Protein AF-A0AAD6AQ14-F1 (afdb_monomer_lite)

Structure (mmCIF, N/CA/C/O backbone):
data_AF-A0AAD6AQ14-F1
#
_entry.id   AF-A0AAD6AQ14-F1
#
loop_
_atom_site.group_PDB
_atom_site.id
_atom_site.type_symbol
_atom_site.label_atom_id
_atom_site.label_alt_id
_atom_site.label_comp_id
_atom_site.label_asym_id
_atom_site.label_entity_id
_atom_site.label_seq_id
_atom_site.pdbx_PDB_ins_code
_atom_site.Cartn_x
_atom_site.Cartn_y
_atom_site.Cartn_z
_atom_site.occupancy
_atom_site.B_iso_or_equiv
_atom_site.auth_seq_id
_atom_site.auth_comp_id
_atom_site.auth_asym_id
_atom_site.auth_atom_id
_atom_site.pdbx_PDB_model_num
ATOM 1 N N . MET A 1 1 ? 32.809 20.924 -36.410 1.00 62.91 1 MET A N 1
ATOM 2 C CA . MET A 1 1 ? 31.422 21.387 -36.654 1.00 62.91 1 MET A CA 1
ATOM 3 C C . MET A 1 1 ? 30.599 20.873 -35.495 1.00 62.91 1 MET A C 1
ATOM 5 O O . MET A 1 1 ? 30.716 19.689 -35.206 1.00 62.91 1 MET A O 1
ATOM 9 N N . GLU A 1 2 ? 29.837 21.736 -34.825 1.00 74.19 2 GLU A N 1
ATOM 10 C CA . GLU A 1 2 ? 29.019 21.328 -33.675 1.00 74.19 2 GLU A CA 1
ATOM 11 C C . GLU A 1 2 ? 27.950 20.306 -34.084 1.00 74.19 2 GLU A C 1
ATOM 13 O O . GLU A 1 2 ? 27.309 20.463 -35.132 1.00 74.19 2 GLU A O 1
ATOM 18 N N . MET A 1 3 ? 27.723 19.295 -33.241 1.00 79.44 3 MET A N 1
ATOM 19 C CA . MET A 1 3 ? 26.716 18.251 -33.460 1.00 79.44 3 MET A CA 1
ATOM 20 C C . MET A 1 3 ? 25.327 18.843 -33.736 1.00 79.44 3 MET A C 1
ATOM 22 O O . MET A 1 3 ? 24.701 18.501 -34.739 1.00 79.44 3 MET A O 1
ATOM 26 N N . LYS A 1 4 ? 24.883 19.819 -32.936 1.00 80.38 4 LYS A N 1
ATOM 27 C CA . LYS A 1 4 ? 23.590 20.495 -33.121 1.00 80.38 4 LYS A CA 1
ATOM 28 C C . LYS A 1 4 ? 23.462 21.178 -34.486 1.00 80.38 4 LYS A C 1
ATOM 30 O O . LYS A 1 4 ? 22.431 21.058 -35.150 1.00 80.38 4 LYS A O 1
ATOM 35 N N . LYS A 1 5 ? 24.518 21.865 -34.938 1.00 80.94 5 LYS A N 1
ATOM 36 C CA . LYS A 1 5 ? 24.564 22.492 -36.271 1.00 80.94 5 LYS A CA 1
ATOM 37 C C . LYS A 1 5 ? 24.514 21.425 -37.374 1.00 80.94 5 LYS A C 1
ATOM 39 O O . LYS A 1 5 ? 23.834 21.631 -38.376 1.00 80.94 5 LYS A O 1
ATOM 44 N N . ARG A 1 6 ? 25.169 20.271 -37.190 1.00 82.75 6 ARG A N 1
ATOM 45 C CA . ARG A 1 6 ? 25.126 19.157 -38.153 1.00 82.75 6 ARG A CA 1
ATOM 46 C C . ARG A 1 6 ? 23.750 18.507 -38.245 1.00 82.75 6 ARG A C 1
ATOM 48 O O . ARG A 1 6 ? 23.277 18.291 -39.357 1.00 82.75 6 ARG A O 1
ATOM 55 N N . VAL A 1 7 ? 23.101 18.240 -37.113 1.00 82.50 7 VAL A N 1
ATOM 56 C CA . VAL A 1 7 ? 21.742 17.675 -37.071 1.00 82.50 7 VAL A CA 1
ATOM 57 C C . VAL A 1 7 ? 20.773 18.565 -37.859 1.00 82.50 7 VAL A C 1
ATOM 59 O O . VAL A 1 7 ? 20.031 18.075 -38.708 1.00 82.50 7 VAL A O 1
ATOM 62 N N . LEU A 1 8 ? 20.854 19.890 -37.681 1.00 81.75 8 LEU A N 1
ATOM 63 C CA . LEU A 1 8 ? 20.045 20.846 -38.446 1.00 81.75 8 LEU A CA 1
ATOM 64 C C . LEU A 1 8 ? 20.329 20.818 -39.959 1.00 81.75 8 LEU A C 1
ATOM 66 O O . LEU A 1 8 ? 19.413 21.023 -40.755 1.00 81.75 8 LEU A O 1
ATOM 70 N N . LEU A 1 9 ? 21.571 20.554 -40.375 1.00 82.25 9 LEU A N 1
ATOM 71 C CA . LEU A 1 9 ? 21.922 20.417 -41.793 1.00 82.25 9 LEU A CA 1
ATOM 72 C C . LEU A 1 9 ? 21.371 19.118 -42.407 1.00 82.25 9 LEU A C 1
ATOM 74 O O . LEU A 1 9 ? 20.947 19.131 -43.565 1.00 82.25 9 LEU A O 1
ATOM 78 N N . GLU A 1 10 ? 21.319 18.019 -41.648 1.00 82.69 10 GLU A N 1
ATOM 79 C CA . GLU A 1 10 ? 20.770 16.732 -42.113 1.00 82.69 10 GLU A CA 1
ATOM 80 C C . GLU A 1 10 ? 19.242 16.746 -42.291 1.00 82.69 10 GLU A C 1
ATOM 82 O O . GLU A 1 10 ? 18.692 15.991 -43.105 1.00 82.69 10 GLU A O 1
ATOM 87 N N . LEU A 1 11 ? 18.541 17.673 -41.624 1.00 82.19 11 LEU A N 1
ATOM 88 C CA . LEU A 1 11 ? 17.107 17.880 -41.844 1.00 82.19 11 LEU A CA 1
ATOM 89 C C . LEU A 1 11 ? 16.801 18.242 -43.305 1.00 82.19 11 LEU A C 1
ATOM 91 O O . LEU A 1 11 ? 15.778 17.809 -43.832 1.00 82.19 11 LEU A O 1
ATOM 95 N N . ARG A 1 12 ? 17.679 18.984 -44.002 1.00 83.25 12 ARG A N 1
ATOM 96 C CA . ARG A 1 12 ? 17.490 19.408 -45.411 1.00 83.25 12 ARG A CA 1
ATOM 97 C C . ARG A 1 12 ? 16.094 20.004 -45.682 1.00 83.25 12 ARG A C 1
ATOM 99 O O . ARG A 1 12 ? 15.470 19.700 -46.696 1.00 83.25 12 ARG A O 1
ATOM 106 N N . ASN A 1 13 ? 15.603 20.847 -44.769 1.00 80.12 13 ASN A N 1
ATOM 107 C CA . ASN A 1 13 ? 14.254 21.446 -44.769 1.00 80.12 13 ASN A CA 1
ATOM 108 C C . ASN A 1 13 ? 13.076 20.470 -44.559 1.00 80.12 13 ASN A C 1
ATOM 110 O O . ASN A 1 13 ? 11.922 20.868 -44.721 1.00 80.12 13 ASN A O 1
ATOM 114 N N . ARG A 1 14 ? 13.334 19.212 -44.187 1.00 85.25 14 ARG A N 1
ATOM 115 C CA . ARG A 1 14 ? 12.309 18.274 -43.705 1.00 85.25 14 ARG A CA 1
ATOM 116 C C . ARG A 1 14 ? 11.992 18.554 -42.239 1.00 85.25 14 ARG A C 1
ATOM 118 O O . ARG A 1 14 ? 12.798 19.152 -41.524 1.00 85.25 14 ARG A O 1
ATOM 125 N N . LYS A 1 15 ? 10.817 18.119 -41.783 1.00 85.12 15 LYS A N 1
ATOM 126 C CA . LYS A 1 15 ? 10.483 18.152 -40.355 1.00 85.12 15 LYS A CA 1
ATOM 127 C C . LYS A 1 15 ? 11.188 16.981 -39.655 1.00 85.12 15 LYS A C 1
ATOM 129 O O . LYS A 1 15 ? 11.283 15.924 -40.273 1.00 85.12 15 LYS A O 1
ATOM 134 N N . PRO A 1 16 ? 11.631 17.128 -38.394 1.00 84.06 16 PRO A N 1
ATOM 135 C CA . PRO A 1 16 ? 12.286 16.059 -37.627 1.00 84.06 16 PRO A CA 1
ATOM 136 C C . PRO A 1 16 ? 11.547 14.714 -37.662 1.00 84.06 16 PRO A C 1
ATOM 138 O O . PRO A 1 16 ? 12.157 13.677 -37.893 1.00 84.06 16 PRO A O 1
ATOM 141 N N . LYS A 1 17 ? 10.217 14.760 -37.561 1.00 86.81 17 LYS A N 1
ATOM 142 C CA . LYS A 1 17 ? 9.330 13.592 -37.617 1.00 86.81 17 LYS A CA 1
ATOM 143 C C . LYS A 1 17 ? 9.297 12.839 -38.952 1.00 86.81 17 LYS A C 1
ATOM 145 O O . LYS A 1 17 ? 8.732 11.764 -38.998 1.00 86.81 17 LYS A O 1
ATOM 150 N N . ASP A 1 18 ? 9.823 13.410 -40.035 1.00 84.56 18 ASP A N 1
ATOM 151 C CA . ASP A 1 18 ? 9.804 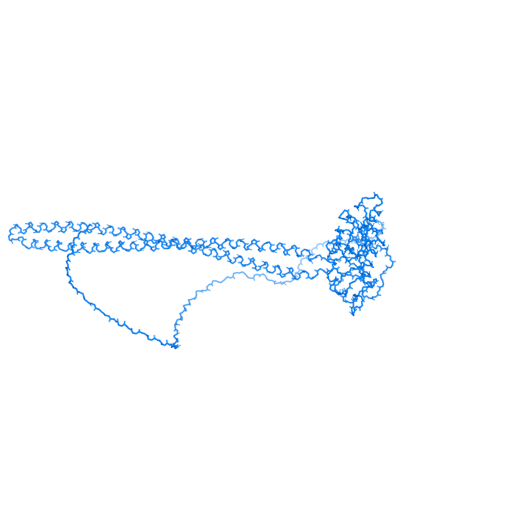12.800 -41.373 1.00 84.56 18 ASP A CA 1
ATOM 152 C C . ASP A 1 18 ? 1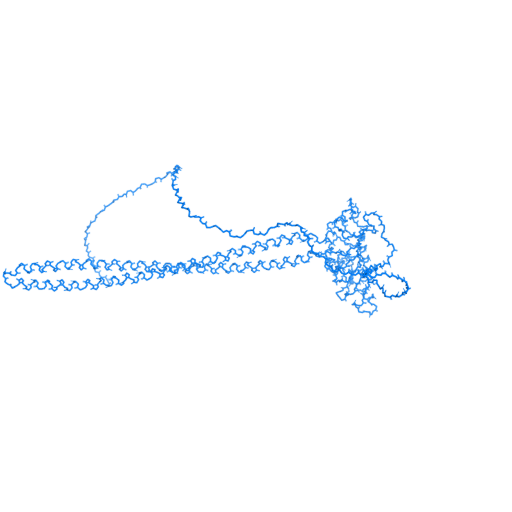1.199 12.241 -41.752 1.00 84.56 18 ASP A C 1
ATOM 154 O O . ASP A 1 18 ? 11.470 11.954 -42.921 1.00 84.56 18 ASP A O 1
ATOM 158 N N . VAL A 1 19 ? 12.133 12.165 -40.793 1.00 85.56 19 VAL A N 1
ATOM 159 C CA . VAL A 1 19 ? 13.525 11.750 -41.016 1.00 85.56 19 VAL A CA 1
ATOM 160 C C . VAL A 1 19 ? 13.775 10.373 -40.408 1.00 85.56 19 VAL A C 1
ATOM 162 O O . VAL A 1 19 ? 13.756 10.232 -39.192 1.00 85.56 19 VAL A O 1
ATOM 165 N N . SER A 1 20 ? 14.092 9.394 -41.260 1.00 85.12 20 SER A N 1
ATOM 166 C CA . SER A 1 20 ? 14.421 8.020 -40.852 1.00 85.12 20 SER A CA 1
ATOM 167 C C . SER A 1 20 ? 15.917 7.746 -40.674 1.00 85.12 20 SER A C 1
ATOM 169 O O . SER A 1 20 ? 16.291 6.759 -40.050 1.00 85.12 20 SER A O 1
ATOM 171 N N . ASN A 1 21 ? 16.803 8.623 -41.161 1.00 85.38 21 ASN A N 1
ATOM 172 C CA . ASN A 1 21 ? 18.252 8.433 -41.056 1.00 85.38 21 ASN A CA 1
ATOM 173 C C . ASN A 1 21 ? 18.982 9.749 -40.761 1.00 85.38 21 ASN A C 1
ATOM 175 O O . ASN A 1 21 ? 18.780 10.747 -41.464 1.00 85.38 21 ASN A O 1
ATOM 179 N N . ILE A 1 22 ? 19.846 9.736 -39.742 1.00 83.50 22 ILE A N 1
ATOM 180 C CA . ILE A 1 22 ? 20.734 10.843 -39.377 1.00 83.50 22 ILE A CA 1
ATOM 181 C C . ILE A 1 22 ? 22.165 10.330 -39.207 1.00 83.50 22 ILE A C 1
ATOM 183 O O . ILE A 1 22 ? 22.429 9.374 -38.479 1.00 83.50 22 ILE A O 1
ATOM 187 N N . SER A 1 23 ? 23.113 11.042 -39.818 1.00 82.56 23 SER A N 1
ATOM 188 C CA . SER A 1 23 ? 24.544 10.795 -39.657 1.00 82.56 23 SER A CA 1
ATOM 189 C C . SER A 1 23 ? 25.279 12.082 -39.282 1.00 82.56 23 SER A C 1
ATOM 191 O O . SER A 1 23 ? 25.277 13.064 -40.028 1.00 82.56 23 SER A O 1
ATOM 193 N N . THR A 1 24 ? 25.928 12.082 -38.118 1.00 74.31 24 THR A N 1
ATOM 194 C CA . THR A 1 24 ? 26.708 13.210 -37.583 1.00 74.31 24 THR A CA 1
ATOM 195 C C . THR A 1 24 ? 28.208 12.915 -37.514 1.00 74.31 24 THR A C 1
ATOM 197 O O . THR A 1 24 ? 28.931 13.572 -36.766 1.00 74.31 24 THR A O 1
ATOM 200 N N . ARG A 1 25 ? 28.697 11.958 -38.319 1.00 71.81 25 ARG A N 1
ATOM 201 C CA . ARG A 1 25 ? 30.115 11.550 -38.363 1.00 71.81 25 ARG A CA 1
ATOM 202 C C . ARG A 1 25 ? 31.064 12.758 -38.406 1.00 71.81 25 ARG A C 1
ATOM 204 O O . ARG A 1 25 ? 30.822 13.707 -39.157 1.00 71.81 25 ARG A O 1
ATOM 211 N N . LEU A 1 26 ? 32.161 12.689 -37.641 1.00 58.81 26 LEU A N 1
ATOM 212 C CA . LEU A 1 26 ? 33.229 13.708 -37.582 1.00 58.81 26 LEU A CA 1
ATOM 213 C C . LEU A 1 26 ? 32.778 15.097 -37.070 1.00 58.81 26 LEU A C 1
ATOM 215 O O . LEU A 1 26 ? 33.402 16.117 -37.382 1.00 58.81 26 LEU A O 1
ATOM 219 N N . CYS A 1 27 ? 31.683 15.166 -36.310 1.00 62.62 27 CYS A N 1
ATOM 220 C CA . CYS A 1 27 ? 31.267 16.381 -35.596 1.00 62.62 27 CYS A CA 1
ATOM 221 C C . CYS A 1 27 ? 31.826 16.399 -34.171 1.00 62.62 27 CYS A C 1
ATOM 223 O O . CYS A 1 27 ? 32.311 15.387 -33.705 1.00 62.62 27 CYS A O 1
ATOM 225 N N . VAL A 1 28 ? 31.785 17.538 -33.481 1.00 60.81 28 VAL A N 1
ATOM 226 C CA . VAL A 1 28 ? 32.199 17.622 -32.068 1.00 60.81 28 VAL A CA 1
ATOM 227 C C . VAL A 1 28 ? 31.008 18.117 -31.253 1.00 60.81 28 VAL A C 1
ATOM 229 O O . VAL A 1 28 ? 30.294 19.018 -31.705 1.00 60.81 28 VAL A O 1
ATOM 232 N N . CYS A 1 29 ? 30.761 17.533 -30.085 1.00 56.62 29 CYS A N 1
ATOM 233 C CA . CYS A 1 29 ? 29.836 18.091 -29.098 1.00 56.62 29 CYS A CA 1
ATOM 234 C C . CYS A 1 29 ? 30.519 19.297 -28.416 1.00 56.62 29 CYS A C 1
ATOM 236 O O . CYS A 1 29 ? 31.176 19.136 -27.396 1.00 56.62 29 CYS A O 1
ATOM 238 N N . GLU A 1 30 ? 30.477 20.487 -29.022 1.00 53.75 30 GLU A N 1
ATOM 239 C CA . GLU A 1 30 ? 31.113 21.717 -28.508 1.00 53.75 30 GLU A CA 1
ATOM 240 C C . GLU A 1 30 ? 30.076 22.833 -28.293 1.00 53.75 30 GLU A C 1
ATOM 242 O O . GLU A 1 30 ? 29.162 22.990 -29.103 1.00 53.75 30 GLU A O 1
ATOM 247 N N . GLN A 1 31 ? 30.286 23.672 -27.266 1.00 43.38 31 GLN A N 1
ATOM 248 C CA . GLN A 1 31 ? 29.719 25.025 -27.183 1.00 43.38 31 GLN A CA 1
ATOM 249 C C . GLN A 1 31 ? 30.785 26.075 -27.533 1.00 43.38 31 GLN A C 1
ATOM 251 O O . GLN A 1 31 ? 31.874 26.085 -26.957 1.00 43.38 31 GLN A O 1
ATOM 256 N N . GLU A 1 32 ? 30.466 26.994 -28.449 1.00 39.47 32 GLU A N 1
ATOM 257 C CA . GLU A 1 32 ? 31.292 28.168 -28.758 1.00 39.47 32 GLU A CA 1
ATOM 258 C C . GLU A 1 32 ? 31.429 29.104 -27.537 1.00 39.47 32 GLU A C 1
ATOM 260 O O . GLU A 1 32 ? 30.520 29.862 -27.196 1.00 39.47 32 GLU A O 1
ATOM 265 N N . GLY A 1 33 ? 32.606 29.088 -26.906 1.00 37.84 33 GLY A N 1
ATOM 266 C CA . GLY A 1 33 ? 33.083 30.136 -26.006 1.00 37.84 33 GLY A CA 1
ATOM 267 C C . GLY A 1 33 ? 34.430 30.668 -26.494 1.00 37.84 33 GLY A C 1
ATOM 268 O O . GLY A 1 33 ? 35.443 29.973 -26.427 1.00 37.84 33 GLY A O 1
ATOM 269 N N . GLU A 1 34 ? 34.461 31.898 -27.011 1.00 43.59 34 GLU A N 1
ATOM 270 C CA . GLU A 1 34 ? 35.706 32.579 -27.372 1.00 43.59 34 GLU A CA 1
ATOM 271 C C . GLU A 1 34 ? 36.573 32.804 -26.119 1.00 43.59 34 GLU A C 1
ATOM 273 O O . GLU A 1 34 ? 36.316 33.703 -25.322 1.00 43.59 34 GLU A O 1
ATOM 278 N N . GLY A 1 35 ? 37.631 32.006 -25.954 1.00 37.56 35 GLY A N 1
ATOM 279 C CA . GLY A 1 35 ? 38.708 32.282 -24.999 1.00 37.56 35 GLY A CA 1
ATOM 280 C C . GLY A 1 35 ? 39.138 31.077 -24.164 1.00 37.56 35 GLY A C 1
ATOM 281 O O . GLY A 1 35 ? 38.388 30.579 -23.337 1.00 37.56 35 GLY A O 1
ATOM 282 N N . SER A 1 36 ? 40.402 30.671 -24.338 1.00 37.16 36 SER A N 1
ATOM 283 C CA . SER A 1 36 ? 41.138 29.686 -23.522 1.00 37.16 36 SER A CA 1
ATOM 284 C C . SER A 1 36 ? 40.456 28.323 -23.342 1.00 37.16 36 SER A C 1
ATOM 286 O O . SER A 1 36 ? 39.756 28.070 -22.372 1.00 37.16 36 SER A O 1
ATOM 288 N N . VAL A 1 37 ? 40.763 27.426 -24.281 1.00 38.91 37 VAL A N 1
ATOM 289 C CA . VAL A 1 37 ? 40.366 26.013 -24.339 1.00 38.91 37 VAL A CA 1
ATOM 290 C C . VAL A 1 37 ? 40.711 25.268 -23.038 1.00 38.91 37 VAL A C 1
ATOM 292 O O . VAL A 1 37 ? 41.820 24.754 -22.878 1.00 38.91 37 VAL A O 1
ATOM 295 N N . GLN A 1 38 ? 39.745 25.176 -22.125 1.00 36.28 38 GLN A N 1
ATOM 296 C CA . GLN A 1 38 ? 39.600 24.037 -21.222 1.00 36.28 38 GLN A CA 1
ATOM 297 C C . GLN A 1 38 ? 38.663 23.039 -21.912 1.00 36.28 38 GLN A C 1
ATOM 299 O O . GLN A 1 38 ? 37.529 23.358 -22.252 1.00 36.28 38 GLN A O 1
ATOM 304 N N . ARG A 1 39 ? 39.213 21.862 -22.225 1.00 45.00 39 ARG A N 1
ATOM 305 C CA . ARG A 1 39 ? 38.588 20.787 -23.006 1.00 45.00 39 ARG A CA 1
ATOM 306 C C . ARG A 1 39 ? 37.657 19.946 -22.131 1.00 45.00 39 ARG A C 1
ATOM 308 O O . ARG A 1 39 ? 37.988 18.806 -21.826 1.00 45.00 39 ARG A O 1
ATOM 315 N N . GLU A 1 40 ? 36.529 20.497 -21.718 1.00 43.53 40 GLU A N 1
ATOM 316 C CA . GLU A 1 40 ? 35.491 19.732 -21.020 1.00 43.53 40 GLU A CA 1
ATOM 317 C C . GLU A 1 40 ? 34.144 20.013 -21.685 1.00 43.53 40 GLU A C 1
ATOM 319 O O . GLU A 1 40 ? 33.324 20.776 -21.190 1.00 43.53 40 GLU A O 1
ATOM 324 N N . SER A 1 41 ? 33.944 19.422 -22.865 1.00 49.38 41 SER A N 1
ATOM 325 C CA . SER A 1 41 ? 32.594 19.107 -23.321 1.00 49.38 41 SER A CA 1
ATOM 326 C C . SER A 1 41 ? 32.061 17.989 -22.431 1.00 49.38 41 SER A C 1
ATOM 328 O O . SER A 1 41 ? 32.757 16.994 -22.220 1.00 49.38 41 SER A O 1
ATOM 330 N N . ASP A 1 42 ? 30.827 18.114 -21.963 1.00 60.22 42 ASP A N 1
ATOM 331 C CA . ASP A 1 42 ? 30.084 17.094 -21.222 1.00 60.22 42 ASP A CA 1
ATOM 332 C C . ASP A 1 42 ? 29.972 15.766 -21.999 1.00 60.22 42 ASP A C 1
ATOM 334 O O . ASP A 1 42 ? 29.792 14.718 -21.387 1.00 60.22 42 ASP A O 1
ATOM 338 N N . GLY A 1 43 ? 30.225 15.777 -23.318 1.00 72.75 43 GLY A N 1
ATOM 339 C CA . GLY A 1 43 ? 30.340 14.568 -24.140 1.00 72.75 43 GLY A CA 1
ATOM 340 C C . GLY A 1 43 ? 28.990 13.880 -24.315 1.00 72.75 43 GLY A C 1
ATOM 341 O O . GLY A 1 43 ? 28.902 12.658 -24.381 1.00 72.75 43 GLY A O 1
ATOM 342 N N . GLU A 1 44 ? 27.924 14.666 -24.369 1.00 82.81 44 GLU A N 1
ATOM 343 C CA . GLU A 1 44 ? 26.559 14.168 -24.436 1.00 82.81 44 GLU A CA 1
ATOM 344 C C . GLU A 1 44 ? 25.908 14.512 -25.781 1.00 82.81 44 GLU A C 1
ATOM 346 O O . GLU A 1 44 ? 26.407 15.317 -26.572 1.00 82.81 44 GLU A O 1
ATOM 351 N N . VAL A 1 45 ? 24.788 13.851 -26.065 1.00 85.25 45 VAL A N 1
ATOM 352 C CA . VAL A 1 45 ? 24.022 14.034 -27.301 1.00 85.25 45 VAL A CA 1
ATOM 353 C C . VAL A 1 45 ? 23.388 15.428 -27.333 1.00 85.25 45 VAL A C 1
ATOM 355 O O . VAL A 1 45 ? 22.630 15.792 -26.435 1.00 85.25 45 VAL A O 1
ATOM 358 N N . GLU A 1 46 ? 23.625 16.183 -28.409 1.00 82.50 46 GLU A N 1
ATOM 359 C CA . GLU A 1 46 ? 23.043 17.514 -28.610 1.00 82.50 46 GLU A CA 1
ATOM 360 C C . GLU A 1 46 ? 22.269 17.640 -29.930 1.00 82.50 46 GLU A C 1
ATOM 362 O O . GLU A 1 46 ? 22.676 17.148 -30.981 1.00 82.50 46 GLU A O 1
ATOM 367 N N . GLY A 1 47 ? 21.158 18.384 -29.899 1.00 80.69 47 GLY A N 1
ATOM 368 C CA . GLY A 1 47 ? 20.376 18.733 -31.094 1.00 80.69 47 GLY A CA 1
ATOM 369 C C . GLY A 1 47 ? 19.363 17.681 -31.554 1.00 80.69 47 GLY A C 1
ATOM 370 O O . GLY A 1 47 ? 18.540 17.992 -32.416 1.00 80.69 47 GLY A O 1
ATOM 371 N N . LEU A 1 48 ? 19.376 16.487 -30.956 1.00 85.19 48 LEU A N 1
ATOM 372 C CA . LEU A 1 48 ? 18.308 15.494 -31.077 1.00 85.19 48 LEU A CA 1
ATOM 373 C C . LEU A 1 48 ? 17.245 15.721 -29.992 1.00 85.19 48 LEU A C 1
ATOM 375 O O . LEU A 1 48 ? 17.560 16.114 -28.871 1.00 85.19 48 LEU A O 1
ATOM 379 N N . THR A 1 49 ? 15.982 15.486 -30.339 1.00 87.81 49 THR A N 1
ATOM 380 C CA . THR A 1 49 ? 14.810 15.612 -29.454 1.00 87.81 49 THR A CA 1
ATOM 381 C C . THR A 1 49 ? 13.847 14.443 -29.688 1.00 87.81 49 THR A C 1
ATOM 383 O O . THR A 1 49 ? 14.050 13.639 -30.593 1.00 87.81 49 THR A O 1
ATOM 386 N N . GLU A 1 50 ? 12.767 14.350 -28.914 1.00 87.06 50 GLU A N 1
ATOM 387 C CA . GLU A 1 50 ? 11.711 13.338 -29.114 1.00 87.06 50 GLU A CA 1
ATOM 388 C C . GLU A 1 50 ? 10.895 13.554 -30.406 1.00 87.06 50 GLU A C 1
ATOM 390 O O . GLU A 1 50 ? 10.091 12.712 -30.796 1.00 87.06 50 GLU A O 1
ATOM 395 N N . GLU A 1 51 ? 11.103 14.670 -31.115 1.00 87.56 51 GLU A N 1
ATOM 396 C CA . GLU A 1 51 ? 10.414 14.956 -32.380 1.00 87.56 51 GLU A CA 1
ATOM 397 C C . GLU A 1 51 ? 10.877 14.052 -33.536 1.00 87.56 51 GLU A C 1
ATOM 399 O O . GLU A 1 51 ? 10.195 13.974 -34.557 1.00 87.56 51 GLU A O 1
ATOM 404 N N . TYR A 1 52 ? 12.014 13.366 -33.392 1.00 86.75 52 TYR A N 1
ATOM 405 C CA . TYR A 1 52 ? 12.565 12.423 -34.374 1.00 86.75 52 TYR A CA 1
ATOM 406 C C . TYR A 1 52 ? 11.951 11.019 -34.220 1.00 86.75 52 TYR A C 1
ATOM 408 O O . TYR A 1 52 ? 12.655 10.013 -34.199 1.00 86.75 52 TYR A O 1
ATOM 416 N N . SER A 1 53 ? 10.624 10.940 -34.092 1.00 85.94 53 SER A N 1
ATOM 417 C CA . SER A 1 53 ? 9.903 9.702 -33.758 1.00 85.94 53 SER A CA 1
ATOM 418 C C . SER A 1 53 ? 10.000 8.595 -34.817 1.00 85.94 53 SER A C 1
ATOM 420 O O . SER A 1 53 ? 9.792 7.430 -34.492 1.00 85.94 53 SER A O 1
ATOM 422 N N . GLU A 1 54 ? 10.305 8.955 -36.068 1.00 88.25 54 GLU A N 1
ATOM 423 C CA . GLU A 1 54 ? 10.448 8.044 -37.217 1.00 88.25 54 GLU A CA 1
ATOM 424 C C . GLU A 1 54 ? 11.908 7.670 -37.517 1.00 88.25 54 GLU A C 1
ATOM 426 O O . GLU A 1 54 ? 12.185 7.057 -38.542 1.00 88.25 54 GLU A O 1
ATOM 431 N N . LEU A 1 55 ? 12.855 8.060 -36.656 1.00 90.25 55 LEU A N 1
ATOM 432 C CA . LEU A 1 55 ? 14.273 7.790 -36.868 1.00 90.25 55 LEU A CA 1
ATOM 433 C C . LEU A 1 55 ? 14.577 6.298 -36.680 1.00 90.25 55 LEU A C 1
ATOM 435 O O . LEU A 1 55 ? 14.398 5.768 -35.588 1.00 90.25 55 LEU A O 1
ATOM 439 N N . GLU A 1 56 ? 15.084 5.655 -37.729 1.00 90.12 56 GLU A N 1
ATOM 440 C CA . GLU A 1 56 ? 15.446 4.232 -37.765 1.00 90.12 56 GLU A CA 1
ATOM 441 C C . GLU A 1 56 ? 16.960 4.031 -37.634 1.00 90.12 56 GLU A C 1
ATOM 443 O O . GLU A 1 56 ? 17.414 3.112 -36.955 1.00 90.12 56 GLU A O 1
ATOM 448 N N . ILE A 1 57 ? 17.755 4.926 -38.231 1.00 91.00 57 ILE A N 1
ATOM 449 C CA . ILE A 1 57 ? 19.217 4.823 -38.268 1.00 91.00 57 ILE A CA 1
ATOM 450 C C . ILE A 1 57 ? 19.856 6.098 -37.718 1.00 91.00 57 ILE A C 1
ATOM 452 O O . ILE A 1 57 ? 19.640 7.197 -38.239 1.00 91.00 57 ILE A O 1
ATOM 456 N N . LEU A 1 58 ? 20.712 5.943 -36.709 1.00 92.19 58 LEU A N 1
ATOM 457 C CA . LEU A 1 58 ? 21.496 7.024 -36.120 1.00 92.19 58 LEU A CA 1
ATOM 458 C C . LEU A 1 58 ? 22.980 6.652 -36.095 1.00 92.19 58 LEU A C 1
ATOM 460 O O . LEU A 1 58 ? 23.372 5.648 -35.507 1.00 92.19 58 LEU A O 1
ATOM 464 N N . SER A 1 59 ? 23.819 7.484 -36.713 1.00 91.75 59 SER A N 1
ATOM 465 C CA . SER A 1 59 ? 25.274 7.298 -36.747 1.00 91.75 59 SER A CA 1
ATOM 466 C C . SER A 1 59 ? 25.990 8.522 -36.179 1.00 91.75 59 SER A C 1
ATOM 468 O O . SER A 1 59 ? 25.949 9.604 -36.766 1.00 91.75 59 SER A O 1
ATOM 470 N N . MET A 1 60 ? 26.659 8.344 -35.041 1.00 89.50 60 MET A N 1
ATOM 471 C CA . MET A 1 60 ? 27.416 9.343 -34.282 1.00 89.50 60 MET A CA 1
ATOM 472 C C . MET A 1 60 ? 28.840 8.823 -34.029 1.00 89.50 60 MET A C 1
ATOM 474 O O . MET A 1 60 ? 29.261 8.601 -32.896 1.00 89.50 60 MET A O 1
ATOM 478 N N . VAL A 1 61 ? 29.577 8.580 -35.112 1.00 89.44 61 VAL A N 1
ATOM 479 C CA . VAL A 1 61 ? 30.942 8.032 -35.058 1.00 89.44 61 VAL A CA 1
ATOM 480 C C . VAL A 1 61 ? 31.965 9.138 -34.825 1.00 89.44 61 VAL A C 1
ATOM 482 O O . VAL A 1 61 ? 31.956 10.145 -35.548 1.00 89.44 61 VAL A O 1
ATOM 485 N N . ASN A 1 62 ? 32.874 8.909 -33.873 1.00 86.19 62 ASN A N 1
ATOM 486 C CA . ASN A 1 62 ? 33.986 9.798 -33.533 1.00 86.19 62 ASN A CA 1
ATOM 487 C C . ASN A 1 62 ? 33.542 11.246 -33.287 1.00 86.19 62 ASN A C 1
ATOM 489 O O . ASN A 1 62 ? 34.025 12.179 -33.935 1.00 86.19 62 ASN A O 1
ATOM 493 N N . VAL A 1 63 ? 32.569 11.414 -32.387 1.00 85.19 63 VAL A N 1
ATOM 494 C CA . VAL A 1 63 ? 32.024 12.732 -32.024 1.00 85.19 63 VAL A CA 1
ATOM 495 C C . VAL A 1 63 ? 32.432 13.217 -30.630 1.00 85.19 63 VAL A C 1
ATOM 497 O O . VAL A 1 63 ? 32.139 14.352 -30.256 1.00 85.19 63 VAL A O 1
ATOM 500 N N . GLY A 1 64 ? 33.144 12.375 -29.877 1.00 83.62 64 GLY A N 1
ATOM 501 C CA . GLY A 1 64 ? 33.592 12.670 -28.518 1.00 83.62 64 GLY A CA 1
ATOM 502 C C . GLY A 1 64 ? 32.540 12.390 -27.443 1.00 83.62 64 GLY A C 1
ATOM 503 O O . GLY A 1 64 ? 32.601 13.001 -26.379 1.00 83.62 64 GLY A O 1
ATOM 504 N N . LEU A 1 65 ? 31.584 11.487 -27.700 1.00 86.38 65 LEU A N 1
ATOM 505 C CA . LEU A 1 65 ? 30.578 11.104 -26.706 1.00 86.38 65 LEU A CA 1
ATOM 506 C C . LEU A 1 65 ? 31.230 10.369 -25.527 1.00 86.38 65 LEU A C 1
ATOM 508 O O . LEU A 1 65 ? 31.993 9.430 -25.720 1.00 86.38 65 LEU A O 1
ATOM 512 N N . SER A 1 66 ? 30.913 10.775 -24.307 1.00 87.31 66 SER A N 1
ATOM 513 C CA . SER A 1 66 ? 31.279 10.116 -23.051 1.00 87.31 66 SER A CA 1
ATOM 514 C C . SER A 1 66 ? 30.094 9.347 -22.451 1.00 87.31 66 SER A C 1
ATOM 516 O O . SER A 1 66 ? 30.314 8.367 -21.741 1.00 87.31 66 SER A O 1
ATOM 518 N N . SER A 1 67 ? 28.852 9.753 -22.756 1.00 85.81 67 SER A N 1
ATOM 519 C CA . SER A 1 67 ? 27.619 9.131 -22.258 1.00 85.81 67 SER A CA 1
ATOM 520 C C . SER A 1 67 ? 26.460 9.225 -23.262 1.00 85.81 67 SER A C 1
ATOM 522 O O . SER A 1 67 ? 26.397 10.129 -24.098 1.00 85.81 67 SER A O 1
ATOM 524 N N . LEU A 1 68 ? 25.512 8.287 -23.159 1.00 86.38 68 LEU A N 1
ATOM 525 C CA . LEU A 1 68 ? 24.248 8.259 -23.914 1.00 86.38 68 LEU A CA 1
ATOM 526 C C . LEU A 1 68 ? 23.040 8.706 -23.061 1.00 86.38 68 LEU A C 1
ATOM 528 O O . LEU A 1 68 ? 21.897 8.699 -23.526 1.00 86.38 68 LEU A O 1
ATOM 532 N N . SER A 1 69 ? 23.291 9.176 -21.836 1.00 83.56 69 SER A N 1
ATOM 533 C CA . SER A 1 69 ? 22.303 9.677 -20.866 1.00 83.56 69 SER A CA 1
ATOM 534 C C . SER A 1 69 ? 21.320 10.712 -21.437 1.00 83.56 69 SER A C 1
ATOM 536 O O . SER A 1 69 ? 20.145 10.698 -21.074 1.00 83.56 69 SER A O 1
ATOM 538 N N . LYS A 1 70 ? 21.761 11.587 -22.353 1.00 85.50 70 LYS A N 1
ATOM 539 C CA . LYS A 1 70 ? 20.939 12.638 -22.991 1.00 85.50 70 LYS A CA 1
ATOM 540 C C . LYS A 1 70 ? 20.321 12.244 -24.341 1.00 85.50 70 LYS A C 1
ATOM 542 O O . LYS A 1 70 ? 19.685 13.083 -24.975 1.00 85.50 70 LYS A O 1
ATOM 547 N N . LEU A 1 71 ? 20.468 10.996 -24.797 1.00 88.19 71 LEU A N 1
ATOM 548 C CA . LEU A 1 71 ? 19.755 10.527 -25.993 1.00 88.19 71 LEU A CA 1
ATOM 549 C C . LEU A 1 71 ? 18.229 10.684 -25.771 1.00 88.19 71 LEU A C 1
ATOM 551 O O . LEU A 1 71 ? 17.771 10.384 -24.670 1.00 88.19 71 LEU A O 1
ATOM 555 N N . PRO A 1 72 ? 17.427 11.190 -26.721 1.00 89.06 72 PRO A N 1
ATOM 556 C CA . PRO A 1 72 ? 15.968 11.228 -26.568 1.00 89.06 72 PRO A CA 1
ATOM 557 C C . PRO A 1 72 ? 15.343 9.839 -26.772 1.00 89.06 72 PRO A C 1
ATOM 559 O O . PRO A 1 72 ? 16.001 8.927 -27.272 1.00 89.06 72 PRO A O 1
ATOM 562 N N . ALA A 1 73 ? 14.063 9.680 -26.420 1.00 89.44 73 ALA A N 1
ATOM 563 C CA . ALA A 1 73 ? 13.309 8.473 -26.754 1.00 89.44 73 ALA A CA 1
ATOM 564 C C . ALA A 1 73 ? 13.101 8.380 -28.277 1.00 89.44 73 ALA A C 1
ATOM 566 O O . ALA A 1 73 ? 12.507 9.267 -28.892 1.00 89.44 73 ALA A O 1
ATOM 567 N N . LEU A 1 74 ? 13.601 7.302 -28.878 1.00 90.00 74 LEU A N 1
ATOM 568 C CA . LEU A 1 74 ? 13.573 7.026 -30.313 1.00 90.00 74 LEU A CA 1
ATOM 569 C C . LEU A 1 74 ? 13.010 5.611 -30.526 1.00 90.00 74 LEU A C 1
ATOM 571 O O . LEU A 1 74 ? 13.767 4.659 -30.733 1.00 90.00 74 LEU A O 1
ATOM 575 N N . PRO A 1 75 ? 11.677 5.440 -30.454 1.00 86.81 75 PRO A N 1
ATOM 576 C CA . PRO A 1 75 ? 11.050 4.121 -30.405 1.00 86.81 75 PRO A CA 1
ATOM 577 C C . PRO A 1 75 ? 11.208 3.313 -31.698 1.00 86.81 75 PRO A C 1
ATOM 579 O O . PRO A 1 75 ? 11.095 2.094 -31.652 1.00 86.81 75 PRO A O 1
ATOM 582 N N . LYS A 1 76 ? 11.465 3.957 -32.843 1.00 89.50 76 LYS A N 1
ATOM 583 C CA . LYS A 1 76 ? 11.674 3.295 -34.143 1.00 89.50 76 LYS A CA 1
ATOM 584 C C . LYS A 1 76 ? 13.143 3.035 -34.483 1.00 89.50 76 LYS A C 1
ATOM 586 O O . LYS A 1 76 ? 13.419 2.452 -35.526 1.00 89.50 76 LYS A O 1
ATOM 591 N N . LEU A 1 77 ? 14.075 3.427 -33.612 1.00 91.88 77 LEU A N 1
ATOM 592 C CA . LEU A 1 77 ? 15.498 3.288 -33.891 1.00 91.88 77 LEU A CA 1
ATOM 593 C C . LEU A 1 77 ? 15.894 1.809 -33.910 1.00 91.88 77 LEU A C 1
ATOM 595 O O . LEU A 1 77 ? 15.874 1.144 -32.876 1.00 91.88 77 LEU A O 1
ATOM 599 N N . SER A 1 78 ? 16.277 1.317 -35.086 1.00 91.31 78 SER A N 1
ATOM 600 C CA . SER A 1 78 ? 16.704 -0.061 -35.320 1.00 91.31 78 SER A CA 1
ATOM 601 C C . SER A 1 78 ? 18.226 -0.193 -35.359 1.00 91.31 78 SER A C 1
ATOM 603 O O . SER A 1 78 ? 18.749 -1.245 -34.984 1.00 91.31 78 SER A O 1
ATOM 605 N N . LYS A 1 79 ? 18.950 0.867 -35.748 1.00 93.06 79 LYS A N 1
ATOM 606 C CA . LYS A 1 79 ? 20.409 0.860 -35.901 1.00 93.06 79 LYS A CA 1
ATOM 607 C C . LYS A 1 79 ? 21.072 2.074 -35.248 1.00 93.06 79 LYS A C 1
ATOM 609 O O . LYS A 1 79 ? 20.812 3.216 -35.631 1.00 93.06 79 LYS A O 1
ATOM 614 N N . LEU A 1 80 ? 21.997 1.814 -34.323 1.00 93.94 80 LEU A N 1
ATOM 615 C CA . LEU A 1 80 ? 22.797 2.831 -33.641 1.00 93.94 80 LEU A CA 1
ATOM 616 C C . LEU A 1 80 ? 24.295 2.562 -33.827 1.00 93.94 80 LEU A C 1
ATOM 618 O O . LEU A 1 80 ? 24.824 1.555 -33.361 1.00 93.94 80 LEU A O 1
ATOM 622 N N . GLU A 1 81 ? 24.990 3.489 -34.484 1.00 92.88 81 GLU A N 1
ATOM 623 C CA . GLU A 1 81 ? 26.449 3.484 -34.629 1.00 92.88 81 GLU A CA 1
ATOM 624 C C . GLU A 1 81 ? 27.062 4.599 -33.777 1.00 92.88 81 GLU A C 1
ATOM 626 O O . GLU A 1 81 ? 26.869 5.778 -34.067 1.00 92.88 81 GLU A O 1
ATOM 631 N N . VAL A 1 82 ? 27.826 4.245 -32.747 1.00 92.12 82 VAL A N 1
ATOM 632 C CA . VAL A 1 82 ? 28.504 5.187 -31.837 1.00 92.12 82 VAL A CA 1
ATOM 633 C C . VAL A 1 82 ? 29.979 4.821 -31.659 1.00 92.12 82 VAL A C 1
ATOM 635 O O . VAL A 1 82 ? 30.563 5.028 -30.592 1.00 92.12 82 VAL A O 1
ATOM 638 N N . SER A 1 83 ? 30.595 4.278 -32.708 1.00 91.56 83 SER A N 1
ATOM 639 C CA . SER A 1 83 ? 31.990 3.853 -32.675 1.00 91.56 83 SER A CA 1
ATOM 640 C C . SER A 1 83 ? 32.971 5.020 -32.498 1.00 91.56 83 SER A C 1
ATOM 642 O O . SER A 1 83 ? 32.655 6.176 -32.798 1.00 91.56 83 SER A O 1
ATOM 644 N N . ASP A 1 84 ? 34.171 4.706 -32.009 1.00 89.69 84 ASP A N 1
ATOM 645 C CA . ASP A 1 84 ? 35.284 5.639 -31.792 1.00 89.69 84 ASP A CA 1
ATOM 646 C C . ASP A 1 84 ? 34.937 6.818 -30.863 1.00 89.69 84 ASP A C 1
ATOM 648 O O . ASP A 1 84 ? 35.330 7.962 -31.094 1.00 89.69 84 ASP A O 1
ATOM 652 N N . ASN A 1 85 ? 34.174 6.555 -29.803 1.00 89.94 85 ASN A N 1
ATOM 653 C CA . ASN A 1 85 ? 33.842 7.535 -28.769 1.00 89.94 85 ASN A CA 1
ATOM 654 C C . ASN A 1 85 ? 34.531 7.184 -27.429 1.00 89.94 85 ASN A C 1
ATOM 656 O O . ASN A 1 85 ? 35.470 6.395 -27.364 1.00 89.94 85 ASN A O 1
ATOM 660 N N . LEU A 1 86 ? 34.133 7.838 -26.338 1.00 89.81 86 LEU A N 1
ATOM 661 C CA . LEU A 1 86 ? 34.707 7.694 -24.996 1.00 89.81 86 LEU A CA 1
ATOM 662 C C . LEU A 1 86 ? 33.731 7.036 -24.006 1.00 89.81 86 LEU A C 1
ATOM 664 O O . LEU A 1 86 ? 33.917 7.186 -22.799 1.00 89.81 86 LEU A O 1
ATOM 668 N N . ILE A 1 87 ? 32.716 6.318 -24.496 1.00 89.56 87 ILE A N 1
ATOM 669 C CA . ILE A 1 87 ? 31.661 5.710 -23.674 1.00 89.56 87 ILE A CA 1
ATOM 670 C C . ILE A 1 87 ? 32.258 4.575 -22.836 1.00 89.56 87 ILE A C 1
ATOM 672 O O . ILE A 1 87 ? 32.926 3.692 -23.368 1.00 89.56 87 ILE A O 1
ATOM 676 N N . SER A 1 88 ? 32.028 4.579 -21.524 1.00 87.12 88 SER A N 1
ATOM 677 C CA . SER A 1 88 ? 32.521 3.533 -20.608 1.00 87.12 88 SER A CA 1
ATOM 678 C C . SER A 1 88 ? 31.419 2.723 -19.907 1.00 87.12 88 SER A C 1
ATOM 680 O O . SER A 1 88 ? 31.729 1.739 -19.234 1.00 87.12 88 SER A O 1
ATOM 682 N N . GLY A 1 89 ? 30.147 3.108 -20.063 1.00 82.50 89 GLY A N 1
ATOM 683 C CA . GLY A 1 89 ? 28.996 2.503 -19.384 1.00 82.50 89 GLY A CA 1
ATOM 684 C C . GLY A 1 89 ? 27.672 3.211 -19.703 1.00 82.50 89 GLY A C 1
ATOM 685 O O . GLY A 1 89 ? 27.532 3.782 -20.783 1.00 82.50 89 GLY A O 1
ATOM 686 N N . ASP A 1 90 ? 26.722 3.165 -18.761 1.00 76.88 90 ASP A N 1
ATOM 687 C CA . ASP A 1 90 ? 25.396 3.819 -18.813 1.00 76.88 90 ASP A CA 1
ATOM 688 C C . ASP A 1 90 ? 24.507 3.405 -20.002 1.00 76.88 90 ASP A C 1
ATOM 690 O O . ASP A 1 90 ? 23.709 4.185 -20.539 1.00 76.88 90 ASP A O 1
ATOM 694 N N . LEU A 1 91 ? 24.638 2.144 -20.416 1.00 85.25 91 LEU A N 1
ATOM 695 C CA . LEU A 1 91 ? 23.877 1.579 -21.529 1.00 85.25 91 LEU A CA 1
ATOM 696 C C . LEU A 1 91 ? 22.417 1.259 -21.162 1.00 85.25 91 LEU A C 1
ATOM 698 O O . LEU A 1 91 ? 21.616 1.040 -22.066 1.00 85.25 91 LEU A O 1
ATOM 702 N N . ASP A 1 92 ? 22.043 1.300 -19.875 1.00 79.94 92 ASP A N 1
ATOM 703 C CA . ASP A 1 92 ? 20.663 1.106 -19.396 1.00 79.94 92 ASP A CA 1
ATOM 704 C C . ASP A 1 92 ? 19.676 2.038 -20.106 1.00 79.94 92 ASP A C 1
ATOM 706 O O . ASP A 1 92 ? 18.579 1.642 -20.489 1.00 79.94 92 ASP A O 1
ATOM 710 N N . SER A 1 93 ? 20.105 3.276 -20.367 1.00 81.56 93 SER A N 1
ATOM 711 C CA . SER A 1 93 ? 19.278 4.281 -21.038 1.00 81.56 93 SER A CA 1
ATOM 712 C C . SER A 1 93 ? 18.851 3.876 -22.456 1.00 81.56 93 SER A C 1
ATOM 714 O O . SER A 1 93 ? 17.802 4.320 -22.922 1.00 81.56 93 SER A O 1
ATOM 716 N N . LEU A 1 94 ? 19.612 3.014 -23.142 1.00 86.06 94 LEU A N 1
ATOM 717 C CA . LEU A 1 94 ? 19.242 2.500 -24.466 1.00 86.06 94 LEU A CA 1
ATOM 718 C C . LEU A 1 94 ? 18.043 1.561 -24.400 1.00 86.06 94 LEU A C 1
ATOM 720 O O . LEU A 1 94 ? 17.237 1.536 -25.327 1.00 86.06 94 LEU A O 1
ATOM 724 N N . VAL A 1 95 ? 17.921 0.819 -23.303 1.00 82.88 95 VAL A N 1
ATOM 725 C CA . VAL A 1 95 ? 16.857 -0.156 -23.092 1.00 82.88 95 VAL A CA 1
ATOM 726 C C . VAL A 1 95 ? 15.492 0.539 -22.999 1.00 82.88 95 VAL A C 1
ATOM 728 O O . VAL A 1 95 ? 14.521 0.067 -23.591 1.00 82.88 95 VAL A O 1
ATOM 731 N N . GLU A 1 96 ? 15.439 1.696 -22.333 1.00 81.19 96 GLU A N 1
ATOM 732 C CA . GLU A 1 96 ? 14.231 2.523 -22.214 1.00 81.19 96 GLU A CA 1
ATOM 733 C C . GLU A 1 96 ? 13.948 3.328 -23.494 1.00 81.19 96 GLU A C 1
ATOM 735 O O . GLU A 1 96 ? 12.813 3.401 -23.968 1.00 81.19 96 GLU A O 1
ATOM 740 N N . LYS A 1 97 ? 14.983 3.946 -24.074 1.00 86.44 97 LYS A N 1
ATOM 741 C CA . LYS A 1 97 ? 14.821 4.949 -25.139 1.00 86.44 97 LYS A CA 1
ATOM 742 C C . LYS A 1 97 ? 14.737 4.360 -26.538 1.00 86.44 97 LYS A C 1
ATOM 744 O O . LYS A 1 97 ? 14.123 4.976 -27.407 1.00 86.44 97 LYS A O 1
ATOM 749 N N . CYS A 1 98 ? 15.358 3.207 -26.769 1.00 88.44 98 CYS A N 1
ATOM 750 C CA . CYS A 1 98 ? 15.480 2.580 -28.083 1.00 88.44 98 CYS A CA 1
ATOM 751 C C . CYS A 1 98 ? 15.119 1.082 -28.014 1.00 88.44 98 CYS A C 1
ATOM 753 O O . CYS A 1 98 ? 15.955 0.234 -28.324 1.00 88.44 98 CYS A O 1
ATOM 755 N N . PRO A 1 99 ? 13.879 0.718 -27.633 1.00 86.00 99 PRO A N 1
ATOM 756 C CA . PRO A 1 99 ? 13.498 -0.676 -27.371 1.00 86.00 99 PRO A CA 1
ATOM 757 C C . PRO A 1 99 ? 13.553 -1.595 -28.606 1.00 86.00 99 PRO A C 1
ATOM 759 O O . PRO A 1 99 ? 13.692 -2.809 -28.462 1.00 86.00 99 PRO A O 1
ATOM 762 N N . ASN A 1 100 ? 13.462 -1.030 -29.815 1.00 86.94 100 ASN A N 1
ATOM 763 C CA . ASN A 1 100 ? 13.479 -1.764 -31.087 1.00 86.94 100 ASN A CA 1
ATOM 764 C C . ASN A 1 100 ? 14.876 -1.860 -31.719 1.00 86.94 100 ASN A C 1
ATOM 766 O O . ASN A 1 100 ? 15.001 -2.190 -32.899 1.00 86.94 100 ASN A O 1
ATOM 770 N N . LEU A 1 101 ? 15.934 -1.574 -30.954 1.00 90.44 101 LEU A N 1
ATOM 771 C CA . LEU A 1 101 ? 17.294 -1.611 -31.469 1.00 90.44 101 LEU A CA 1
ATOM 772 C C . LEU A 1 101 ? 17.683 -3.041 -31.865 1.00 90.44 101 LEU A C 1
ATOM 774 O O . LEU A 1 101 ? 17.656 -3.953 -31.042 1.00 90.44 101 LEU A O 1
ATOM 778 N N . THR A 1 102 ? 18.075 -3.215 -33.125 1.00 90.00 102 THR A N 1
ATOM 779 C CA . THR A 1 102 ? 18.522 -4.492 -33.704 1.00 90.00 102 THR A CA 1
ATOM 780 C C . THR A 1 102 ? 20.033 -4.553 -33.895 1.00 90.00 102 THR A C 1
ATOM 782 O O . THR A 1 102 ? 20.619 -5.634 -33.823 1.00 90.00 102 THR A O 1
ATOM 785 N N . TYR A 1 103 ? 20.669 -3.395 -34.078 1.00 92.38 103 TYR A N 1
ATOM 786 C CA . TYR A 1 103 ? 22.102 -3.259 -34.290 1.00 92.38 103 TYR A CA 1
ATOM 787 C C . TYR A 1 103 ? 22.670 -2.145 -33.409 1.00 92.38 103 TYR A C 1
ATOM 789 O O . TYR A 1 103 ? 22.224 -0.996 -33.485 1.00 92.38 103 TYR A O 1
ATOM 797 N N . LEU A 1 104 ? 23.693 -2.477 -32.622 1.00 93.81 104 LEU A N 1
ATOM 798 C CA . LEU A 1 104 ? 24.438 -1.535 -31.792 1.00 93.81 104 LEU A CA 1
ATOM 799 C C . LEU A 1 104 ? 25.936 -1.675 -32.052 1.00 93.81 104 LEU A C 1
ATOM 801 O O . LEU A 1 104 ? 26.514 -2.731 -31.805 1.00 93.81 104 LEU A O 1
ATOM 805 N N . ASN A 1 105 ? 26.573 -0.594 -32.498 1.00 93.50 105 ASN A N 1
ATOM 806 C CA . ASN A 1 105 ? 28.021 -0.540 -32.648 1.00 93.50 105 ASN A CA 1
ATOM 807 C C . ASN A 1 105 ? 28.650 0.423 -31.643 1.00 93.50 105 ASN A C 1
ATOM 809 O O . ASN A 1 105 ? 28.474 1.638 -31.734 1.00 93.50 105 ASN A O 1
ATOM 813 N N . LEU A 1 106 ? 29.395 -0.155 -30.707 1.00 92.62 106 LEU A N 1
ATOM 814 C CA . LEU A 1 106 ? 30.160 0.478 -29.640 1.00 92.62 106 LEU A CA 1
ATOM 815 C C . LEU A 1 106 ? 31.672 0.299 -29.842 1.00 92.62 106 LEU A C 1
ATOM 817 O O . LEU A 1 106 ? 32.435 0.595 -28.925 1.00 92.62 106 LEU A O 1
ATOM 821 N N . SER A 1 107 ? 32.134 -0.143 -31.012 1.00 92.50 107 SER A N 1
ATOM 822 C CA . SER A 1 107 ? 33.562 -0.351 -31.269 1.00 92.50 107 SER A CA 1
ATOM 823 C C . SER A 1 107 ? 34.406 0.895 -30.965 1.00 92.50 107 SER A C 1
ATOM 825 O O . SER A 1 107 ? 33.953 2.031 -31.105 1.00 92.50 107 SER A O 1
ATOM 827 N N . GLY A 1 108 ? 35.632 0.706 -30.482 1.00 89.75 108 GLY A N 1
ATOM 828 C CA . GLY A 1 108 ? 36.549 1.806 -30.158 1.00 89.75 108 GLY A CA 1
ATOM 829 C C . GLY A 1 108 ? 36.150 2.666 -28.949 1.00 89.75 108 GLY A C 1
ATOM 830 O O . GLY A 1 108 ? 36.694 3.756 -28.783 1.00 89.75 108 GLY A O 1
ATOM 831 N N . ASN A 1 109 ? 35.218 2.208 -28.105 1.00 92.75 109 ASN A N 1
ATOM 832 C CA . ASN A 1 109 ? 34.844 2.870 -26.850 1.00 92.75 109 ASN A CA 1
ATOM 833 C C . ASN A 1 109 ? 35.630 2.327 -25.635 1.00 92.75 109 ASN A C 1
ATOM 835 O O . ASN A 1 109 ? 36.441 1.408 -25.729 1.00 92.75 109 ASN A O 1
ATOM 839 N N . LYS A 1 110 ? 35.393 2.899 -24.447 1.00 91.19 110 LYS A N 1
ATOM 840 C CA . LYS A 1 110 ? 36.090 2.582 -23.185 1.00 91.19 110 LYS A CA 1
ATOM 841 C C . LYS A 1 110 ? 35.340 1.566 -22.316 1.00 91.19 110 LYS A C 1
ATOM 843 O O . LYS A 1 110 ? 35.348 1.673 -21.089 1.00 91.19 110 LYS A O 1
ATOM 848 N N . ILE A 1 111 ? 34.679 0.588 -22.931 1.00 89.75 111 ILE A N 1
ATOM 849 C CA . ILE A 1 111 ? 33.990 -0.491 -22.210 1.00 89.75 111 ILE A CA 1
ATOM 850 C C . ILE A 1 111 ? 35.039 -1.477 -21.688 1.00 89.75 111 ILE A C 1
ATOM 852 O O . ILE A 1 111 ? 35.740 -2.094 -22.489 1.00 89.75 111 ILE A O 1
ATOM 856 N N . LYS A 1 112 ? 35.171 -1.604 -20.361 1.00 88.31 112 LYS A N 1
ATOM 857 C CA . LYS A 1 112 ? 36.240 -2.394 -19.711 1.00 88.31 112 LYS A CA 1
ATOM 858 C C . LYS A 1 112 ? 35.792 -3.747 -19.182 1.00 88.31 112 LYS A C 1
ATOM 860 O O . LYS A 1 112 ? 36.570 -4.693 -19.185 1.00 88.31 112 LYS A O 1
ATOM 865 N N . GLU A 1 113 ? 34.555 -3.830 -18.710 1.00 88.12 113 GLU A N 1
ATOM 866 C CA . GLU A 1 113 ? 34.044 -4.976 -17.966 1.00 88.12 113 GLU A CA 1
ATOM 867 C C . GLU A 1 113 ? 32.716 -5.458 -18.558 1.00 88.12 113 GLU A C 1
ATOM 869 O O . GLU A 1 113 ? 31.925 -4.668 -19.074 1.00 88.12 113 GLU A O 1
ATOM 874 N N . LEU A 1 114 ? 32.431 -6.758 -18.421 1.00 84.56 114 LEU A N 1
ATOM 875 C CA . LEU A 1 114 ? 31.145 -7.350 -18.816 1.00 84.56 114 LEU A CA 1
ATOM 876 C C . LEU A 1 114 ? 29.960 -6.777 -18.014 1.00 84.56 114 LEU A C 1
ATOM 878 O O . LEU A 1 114 ? 28.824 -6.790 -18.481 1.00 84.56 114 LEU A O 1
ATOM 882 N N . SER A 1 115 ? 30.215 -6.246 -16.814 1.00 81.31 115 SER A N 1
ATOM 883 C CA . SER A 1 115 ? 29.219 -5.553 -15.988 1.00 81.31 115 SER A CA 1
ATOM 884 C C . SER A 1 115 ? 28.582 -4.365 -16.725 1.00 81.31 115 SER A C 1
ATOM 886 O O . SER A 1 115 ? 27.374 -4.174 -16.602 1.00 81.31 115 SER A O 1
ATOM 888 N N . SER A 1 116 ? 29.343 -3.640 -17.558 1.00 83.75 116 SER A N 1
ATOM 889 C CA . SER A 1 116 ? 28.866 -2.477 -18.325 1.00 83.75 116 SER A CA 1
ATOM 890 C C . SER A 1 116 ? 27.833 -2.818 -19.406 1.00 83.75 116 SER A C 1
ATOM 892 O O . SER A 1 116 ? 27.049 -1.951 -19.777 1.00 83.75 116 SER A O 1
ATOM 894 N N . ILE A 1 117 ? 27.842 -4.052 -19.925 1.00 83.88 117 ILE A N 1
ATOM 895 C CA . ILE A 1 117 ? 26.911 -4.526 -20.970 1.00 83.88 117 ILE A CA 1
ATOM 896 C C . ILE A 1 117 ? 25.811 -5.439 -20.413 1.00 83.88 117 ILE A C 1
ATOM 898 O O . ILE A 1 117 ? 24.822 -5.698 -21.092 1.00 83.88 117 ILE A O 1
ATOM 902 N N . LYS A 1 118 ? 25.947 -5.900 -19.163 1.00 80.69 118 LYS A N 1
ATOM 903 C CA . LYS A 1 118 ? 24.938 -6.710 -18.462 1.00 80.69 118 LYS A CA 1
ATOM 904 C C . LYS A 1 118 ? 23.601 -5.987 -18.301 1.00 80.69 118 LYS A C 1
ATOM 906 O O . LYS A 1 118 ? 22.550 -6.613 -18.230 1.00 80.69 118 LYS A O 1
ATOM 911 N N . THR A 1 119 ? 23.642 -4.668 -18.258 1.00 76.12 119 THR A N 1
ATOM 912 C CA . THR A 1 119 ? 22.477 -3.780 -18.216 1.00 76.12 119 THR A CA 1
ATOM 913 C C . THR A 1 119 ? 21.539 -3.983 -19.410 1.00 76.12 119 THR A C 1
ATOM 915 O O . THR A 1 119 ? 20.325 -3.860 -19.273 1.00 76.12 119 THR A O 1
ATOM 918 N N . LEU A 1 120 ? 22.068 -4.433 -20.554 1.00 78.31 120 LEU A N 1
ATOM 919 C CA . LEU A 1 120 ? 21.289 -4.759 -21.752 1.00 78.31 120 LEU A CA 1
ATOM 920 C C . LEU A 1 120 ? 20.456 -6.054 -21.615 1.00 78.31 120 LEU A C 1
ATOM 922 O O . LEU A 1 120 ? 19.534 -6.273 -22.403 1.00 78.31 120 LEU A O 1
ATOM 926 N N . GLU A 1 121 ? 20.755 -6.906 -20.623 1.00 74.88 121 GLU A N 1
ATOM 927 C CA . GLU A 1 121 ? 20.062 -8.178 -20.358 1.00 74.88 121 GLU A CA 1
ATOM 928 C C . GLU A 1 121 ? 18.698 -7.966 -19.661 1.00 74.88 121 GLU A C 1
ATOM 930 O O . GLU A 1 121 ? 17.821 -8.824 -19.732 1.00 74.88 121 GLU A O 1
ATOM 935 N N . GLY A 1 122 ? 18.489 -6.839 -18.965 1.00 64.94 122 GLY A N 1
ATOM 936 C CA . GLY A 1 122 ? 17.293 -6.572 -18.139 1.00 64.94 122 GLY A CA 1
ATOM 937 C C . GLY A 1 122 ? 17.181 -7.430 -16.858 1.00 64.94 122 GLY A C 1
ATOM 938 O O . GLY A 1 122 ? 16.444 -7.110 -15.930 1.00 64.94 122 GLY A O 1
ATOM 939 N N . SER A 1 123 ? 17.961 -8.509 -16.723 1.00 57.88 123 SER A N 1
ATOM 940 C CA . SER A 1 123 ? 17.837 -9.486 -15.625 1.00 57.88 123 SER A CA 1
ATOM 941 C C . SER A 1 123 ? 18.245 -8.983 -14.231 1.00 57.88 123 SER A C 1
ATOM 943 O O . SER A 1 123 ? 17.772 -9.518 -13.222 1.00 57.88 123 SER A O 1
ATOM 945 N N . VAL A 1 124 ? 19.144 -7.995 -14.124 1.00 56.69 124 VAL A N 1
ATOM 946 C CA . VAL A 1 124 ? 19.725 -7.577 -12.825 1.00 56.69 124 VAL A CA 1
ATOM 947 C C . VAL A 1 124 ? 18.663 -7.003 -11.889 1.00 56.69 124 VAL A C 1
ATOM 949 O O . VAL A 1 124 ? 18.689 -7.239 -10.682 1.00 56.69 124 VAL A O 1
ATOM 952 N N . HIS A 1 125 ? 17.679 -6.328 -12.461 1.00 58.00 125 HIS A N 1
ATOM 953 C CA . HIS A 1 125 ? 16.780 -5.452 -11.729 1.00 58.00 125 HIS A CA 1
ATOM 954 C C . HIS A 1 125 ? 15.448 -6.171 -11.374 1.00 58.00 125 HIS A C 1
ATOM 956 O O . HIS A 1 125 ? 14.716 -5.778 -10.460 1.00 58.00 125 HIS A O 1
ATOM 962 N N . LEU A 1 126 ? 15.206 -7.349 -11.973 1.00 58.78 126 LEU A N 1
ATOM 963 C CA . LEU A 1 126 ? 14.092 -8.253 -11.650 1.00 58.78 126 LEU A CA 1
ATOM 964 C C . LEU A 1 126 ? 14.216 -8.908 -10.263 1.00 58.78 126 LEU A C 1
ATOM 966 O O . LEU A 1 126 ? 13.210 -9.099 -9.575 1.00 58.78 126 LEU A O 1
ATOM 970 N N . LYS A 1 127 ? 15.435 -9.266 -9.826 1.00 64.81 127 LYS A N 1
ATOM 971 C CA . LYS A 1 127 ? 15.647 -9.899 -8.508 1.00 64.81 127 LYS A CA 1
ATOM 972 C C . LYS A 1 127 ? 15.347 -8.934 -7.366 1.00 64.81 127 LYS A C 1
ATOM 974 O O . LYS A 1 127 ? 14.682 -9.320 -6.410 1.00 64.81 127 LYS A O 1
ATOM 979 N N . GLU A 1 128 ? 15.793 -7.691 -7.492 1.00 66.00 128 GLU A N 1
ATOM 980 C CA . GLU A 1 128 ? 15.528 -6.624 -6.526 1.00 66.00 128 GLU A CA 1
ATOM 981 C C . GLU A 1 128 ? 14.034 -6.279 -6.476 1.00 66.00 128 GLU A C 1
ATOM 983 O O . GLU A 1 128 ? 13.433 -6.302 -5.404 1.00 66.00 128 GLU A O 1
ATOM 988 N N . SER A 1 129 ? 13.391 -6.136 -7.642 1.00 67.81 129 SER A N 1
ATOM 989 C CA . SER A 1 129 ? 11.933 -5.964 -7.746 1.00 67.81 129 SER A CA 1
ATOM 990 C C . SER A 1 129 ? 11.155 -7.109 -7.082 1.00 67.81 129 SER A C 1
ATOM 992 O O . SER A 1 129 ? 10.138 -6.887 -6.424 1.00 67.81 129 SER A O 1
ATOM 994 N N . SER A 1 130 ? 11.635 -8.352 -7.208 1.00 70.88 130 SER A N 1
ATOM 995 C CA . SER A 1 130 ? 11.030 -9.520 -6.556 1.00 70.88 130 SER A CA 1
ATOM 996 C C . SER A 1 130 ? 11.142 -9.469 -5.028 1.00 70.88 130 SER A C 1
ATOM 998 O O . SER A 1 130 ? 10.198 -9.855 -4.334 1.00 70.88 130 SER A O 1
ATOM 1000 N N . VAL A 1 131 ? 12.266 -8.984 -4.491 1.00 77.81 131 VAL A N 1
ATOM 1001 C CA . VAL A 1 131 ? 12.437 -8.762 -3.046 1.00 77.81 131 VAL A CA 1
ATOM 1002 C C . VAL A 1 131 ? 11.471 -7.682 -2.562 1.00 77.81 131 VAL A C 1
ATOM 1004 O O . VAL A 1 131 ? 10.725 -7.919 -1.613 1.00 77.81 131 VAL A O 1
ATOM 1007 N N . HIS A 1 132 ? 11.391 -6.563 -3.279 1.00 69.44 132 HIS A N 1
ATOM 1008 C CA . HIS A 1 132 ? 10.511 -5.441 -2.954 1.00 69.44 132 HIS A CA 1
ATOM 1009 C C . HIS A 1 132 ? 9.021 -5.841 -2.948 1.00 69.44 132 HIS A C 1
ATOM 1011 O O . HIS A 1 132 ? 8.253 -5.472 -2.055 1.00 69.44 132 HIS A O 1
ATOM 1017 N N . LEU A 1 133 ? 8.597 -6.689 -3.894 1.00 74.94 133 LEU A N 1
ATOM 1018 C CA . LEU A 1 133 ? 7.243 -7.259 -3.917 1.00 74.94 133 LEU A CA 1
ATOM 1019 C C . LEU A 1 133 ? 6.965 -8.178 -2.718 1.00 74.94 133 LEU A C 1
ATOM 1021 O O . LEU A 1 133 ? 5.862 -8.151 -2.165 1.00 74.94 133 LEU A O 1
ATOM 1025 N N . LYS A 1 134 ? 7.948 -8.985 -2.298 1.00 78.88 134 LYS A N 1
ATOM 1026 C CA . LYS A 1 134 ? 7.814 -9.839 -1.107 1.00 78.88 134 LYS A CA 1
ATOM 1027 C C . LYS A 1 134 ? 7.675 -8.999 0.156 1.00 78.88 134 LYS A C 1
ATOM 1029 O O . LYS A 1 134 ? 6.785 -9.278 0.954 1.00 78.88 134 LYS A O 1
ATOM 1034 N N . GLU A 1 135 ? 8.491 -7.964 0.307 1.00 77.81 135 GLU A N 1
ATOM 1035 C CA . GLU A 1 135 ? 8.422 -7.034 1.436 1.00 77.81 135 GLU A CA 1
ATOM 1036 C C . GLU A 1 135 ? 7.072 -6.307 1.484 1.00 77.81 135 GLU A C 1
ATOM 1038 O O . GLU A 1 135 ? 6.386 -6.327 2.507 1.00 77.81 135 GLU A O 1
ATOM 1043 N N . SER A 1 136 ? 6.598 -5.815 0.335 1.00 77.56 136 SER A N 1
ATOM 1044 C CA . SER A 1 136 ? 5.255 -5.232 0.209 1.00 77.56 136 SER A CA 1
ATOM 1045 C C . SER A 1 136 ? 4.155 -6.204 0.655 1.00 77.56 136 SER A C 1
ATOM 1047 O O . SER A 1 136 ? 3.201 -5.827 1.338 1.00 77.56 136 SER A O 1
ATOM 1049 N N . SER A 1 137 ? 4.276 -7.482 0.275 1.00 76.50 137 SER A N 1
ATOM 1050 C CA . SER A 1 137 ? 3.324 -8.517 0.681 1.00 76.50 137 SER A CA 1
ATOM 1051 C C . SER A 1 137 ? 3.366 -8.795 2.183 1.00 76.50 137 SER A C 1
ATOM 1053 O O . SER A 1 137 ? 2.323 -9.140 2.742 1.00 76.50 137 SER A O 1
ATOM 1055 N N . VAL A 1 138 ? 4.530 -8.694 2.826 1.00 83.31 138 VAL A N 1
ATOM 1056 C CA . VAL A 1 138 ? 4.663 -8.837 4.282 1.00 83.31 138 VAL A CA 1
ATOM 1057 C C . VAL A 1 138 ? 3.967 -7.673 4.980 1.00 83.31 138 VAL A C 1
ATOM 1059 O O . VAL A 1 138 ? 3.109 -7.916 5.827 1.00 83.31 138 VAL A O 1
ATOM 1062 N N . HIS A 1 139 ? 4.216 -6.438 4.541 1.00 75.56 139 HIS A N 1
ATOM 1063 C CA . HIS A 1 139 ? 3.601 -5.245 5.124 1.00 75.56 139 HIS A CA 1
ATOM 1064 C C . HIS A 1 139 ? 2.063 -5.277 5.059 1.00 75.56 139 HIS A C 1
ATOM 1066 O O . HIS A 1 139 ? 1.364 -4.943 6.018 1.00 75.56 139 HIS A O 1
ATOM 1072 N N . LEU A 1 140 ? 1.495 -5.761 3.947 1.00 78.19 140 LEU A N 1
ATOM 1073 C CA . LEU A 1 140 ? 0.043 -5.947 3.827 1.00 78.19 140 LEU A CA 1
ATOM 1074 C C . LEU A 1 140 ? -0.510 -7.010 4.789 1.00 78.19 140 LEU A C 1
ATOM 1076 O O . LEU A 1 140 ? -1.620 -6.853 5.305 1.00 78.19 140 LEU A O 1
ATOM 1080 N N . LYS A 1 141 ? 0.238 -8.092 5.036 1.00 82.12 141 LYS A N 1
ATOM 1081 C CA . LYS A 1 141 ? -0.164 -9.124 6.005 1.00 82.12 141 LYS A CA 1
ATOM 1082 C C . LYS A 1 141 ? -0.158 -8.571 7.424 1.00 82.12 141 LYS A C 1
ATOM 1084 O O . LYS A 1 141 ? -1.131 -8.781 8.141 1.00 82.12 141 LYS A O 1
ATOM 1089 N N . GLU A 1 142 ? 0.881 -7.834 7.797 1.00 79.81 142 GLU A N 1
ATOM 1090 C CA . GLU A 1 142 ? 0.988 -7.162 9.096 1.00 79.81 142 GLU A CA 1
ATOM 1091 C C . GLU A 1 142 ? -0.154 -6.157 9.306 1.00 79.81 142 GLU A C 1
ATOM 1093 O O . GLU A 1 142 ? -0.865 -6.212 10.309 1.00 79.81 142 GLU A O 1
ATOM 1098 N N . SER A 1 143 ? -0.460 -5.353 8.283 1.00 78.88 143 SER A N 1
ATOM 1099 C CA . SER A 1 143 ? -1.613 -4.443 8.301 1.00 78.88 143 SER A CA 1
ATOM 1100 C C . SER A 1 143 ? -2.936 -5.178 8.562 1.00 78.88 143 SER A C 1
ATOM 1102 O O . SER A 1 143 ? -3.803 -4.695 9.294 1.00 78.88 143 SER A O 1
ATOM 1104 N N . SER A 1 144 ? -3.111 -6.370 7.974 1.00 79.44 144 SER A N 1
ATOM 1105 C CA . SER A 1 144 ? -4.295 -7.202 8.214 1.00 79.44 144 SER A CA 1
ATOM 1106 C C . SER A 1 144 ? -4.358 -7.742 9.643 1.00 79.44 144 SER A C 1
ATOM 1108 O O . SER A 1 144 ? -5.467 -7.992 10.123 1.00 79.44 144 SER A O 1
ATOM 1110 N N . VAL A 1 145 ? -3.220 -7.967 10.301 1.00 85.75 145 VAL A N 1
ATOM 1111 C CA . VAL A 1 145 ? -3.168 -8.406 11.701 1.00 85.75 145 VAL A CA 1
ATOM 1112 C C . VAL A 1 145 ? -3.628 -7.273 12.614 1.00 85.75 145 VAL A C 1
ATOM 1114 O O . VAL A 1 145 ? -4.576 -7.482 13.369 1.00 85.75 145 VAL A O 1
ATOM 1117 N N . HIS A 1 146 ? -3.088 -6.062 12.456 1.00 75.12 146 HIS A N 1
ATOM 1118 C CA . HIS A 1 146 ? -3.512 -4.896 13.245 1.00 75.12 146 HIS A CA 1
ATOM 1119 C C . HIS A 1 146 ? -5.008 -4.591 13.119 1.00 75.12 146 HIS A C 1
ATOM 1121 O O . HIS A 1 146 ? -5.681 -4.256 14.094 1.00 75.12 146 HIS A O 1
ATOM 1127 N N . LEU A 1 147 ? -5.575 -4.760 11.921 1.00 80.25 147 LEU A N 1
ATOM 1128 C CA . LEU A 1 147 ? -7.013 -4.591 11.713 1.00 80.25 147 LEU A CA 1
ATOM 1129 C C . LEU A 1 147 ? -7.831 -5.629 12.495 1.00 80.25 147 LEU A C 1
ATOM 1131 O O . LEU A 1 147 ? -8.846 -5.282 13.103 1.00 80.25 147 LEU A O 1
ATOM 1135 N N . LYS A 1 148 ? -7.390 -6.894 12.519 1.00 84.69 148 LYS A N 1
ATOM 1136 C CA . LYS A 1 148 ? -8.039 -7.953 13.309 1.00 84.69 148 LYS A CA 1
ATOM 1137 C C . LYS A 1 148 ? -7.944 -7.666 14.804 1.00 84.69 148 LYS A C 1
ATOM 1139 O O . LYS A 1 148 ? -8.958 -7.772 15.486 1.00 84.69 148 LYS A O 1
ATOM 1144 N N . GLU A 1 149 ? -6.776 -7.257 15.282 1.00 79.81 149 GLU A N 1
ATOM 1145 C CA . GLU A 1 149 ? -6.529 -6.887 16.678 1.00 79.81 149 GLU A CA 1
ATOM 1146 C C . GLU A 1 149 ? -7.438 -5.733 17.127 1.00 79.81 149 GLU A C 1
ATOM 1148 O O . GLU A 1 149 ? -8.197 -5.877 18.086 1.00 79.81 149 GLU A O 1
ATOM 1153 N N . GLY A 1 150 ? -7.517 -4.650 16.344 1.00 77.56 150 GLY A N 1
ATOM 1154 C CA . GLY A 1 150 ? -8.465 -3.560 16.601 1.00 77.56 150 GLY A CA 1
ATOM 1155 C C . GLY A 1 150 ? -9.931 -4.020 16.619 1.00 77.56 150 GLY A C 1
ATOM 1156 O O . GLY A 1 150 ? -10.748 -3.493 17.373 1.00 77.56 150 GLY A O 1
ATOM 1157 N N . THR A 1 151 ? -10.281 -5.047 15.836 1.00 80.00 151 THR A N 1
ATOM 1158 C CA . THR A 1 151 ? -11.632 -5.637 15.850 1.00 80.00 151 THR A CA 1
ATOM 1159 C C . THR A 1 151 ? -11.901 -6.441 17.128 1.00 80.00 151 THR A C 1
ATOM 1161 O O . THR A 1 151 ? -13.033 -6.456 17.616 1.00 80.00 151 THR A O 1
ATOM 1164 N N . VAL A 1 152 ? -10.886 -7.118 17.670 1.00 84.88 152 VAL A N 1
ATOM 1165 C CA . VAL A 1 152 ? -10.974 -7.852 18.941 1.00 84.88 152 VAL A CA 1
ATOM 1166 C C . VAL A 1 152 ? -11.171 -6.876 20.099 1.00 84.88 152 VAL A C 1
ATOM 1168 O O . VAL A 1 152 ? -12.144 -7.027 20.839 1.00 84.88 152 VAL A O 1
ATOM 1171 N N . HIS A 1 153 ? -10.369 -5.812 20.181 1.00 75.31 153 HIS A N 1
ATOM 1172 C CA . HIS A 1 153 ? -10.514 -4.799 21.233 1.00 75.31 153 HIS A CA 1
ATOM 1173 C C . HIS A 1 153 ? -11.877 -4.089 21.208 1.00 75.31 153 HIS A C 1
ATOM 1175 O O . HIS A 1 153 ? -12.449 -3.793 22.262 1.00 75.31 153 HIS A O 1
ATOM 1181 N N . LEU A 1 154 ? -12.477 -3.877 20.028 1.00 78.75 154 LEU A N 1
ATOM 1182 C CA . LEU A 1 154 ? -13.848 -3.356 19.941 1.00 78.75 154 LEU A CA 1
ATOM 1183 C C . LEU A 1 154 ? -14.876 -4.307 20.567 1.00 78.75 154 LEU A C 1
ATOM 1185 O O . LEU A 1 154 ? -15.828 -3.852 21.210 1.00 78.75 154 LEU A O 1
ATOM 1189 N N . LYS A 1 155 ? -14.716 -5.622 20.374 1.00 84.19 155 LYS A N 1
ATOM 1190 C CA . LYS A 1 155 ? -15.612 -6.621 20.974 1.00 84.19 155 LYS A CA 1
ATOM 1191 C C . LYS A 1 155 ? -15.469 -6.633 22.491 1.00 84.19 155 LYS A C 1
ATOM 1193 O O . LYS A 1 155 ? -16.486 -6.597 23.176 1.00 84.19 155 LYS A O 1
ATOM 1198 N N . GLU A 1 156 ? -14.241 -6.620 22.992 1.00 80.19 156 GLU A N 1
ATOM 1199 C CA . GLU A 1 156 ? -13.932 -6.558 24.424 1.00 80.19 156 GLU A CA 1
ATOM 1200 C C . GLU A 1 156 ? -14.505 -5.288 25.072 1.00 80.19 156 GLU A C 1
ATOM 1202 O O . GLU A 1 156 ? -15.260 -5.359 26.042 1.00 80.19 156 GLU A O 1
ATOM 1207 N N . SER A 1 157 ? -14.312 -4.129 24.435 1.00 78.38 157 SER A N 1
ATOM 1208 C CA . SER A 1 157 ? -14.933 -2.867 24.858 1.00 78.38 157 SER A CA 1
ATOM 1209 C C . SER A 1 157 ? -16.460 -2.968 24.960 1.00 78.38 157 SER A C 1
ATOM 1211 O O . SER A 1 157 ? -17.078 -2.440 25.888 1.00 78.38 157 SER A O 1
ATOM 1213 N N . SER A 1 158 ? -17.098 -3.649 23.999 1.00 80.12 158 SER A N 1
ATOM 1214 C CA . SER A 1 158 ? -18.545 -3.866 24.025 1.00 80.12 158 SER A CA 1
ATOM 1215 C C . SER A 1 158 ? -18.983 -4.772 25.176 1.00 80.12 158 SER A C 1
ATOM 1217 O O . SER A 1 158 ? -20.132 -4.642 25.608 1.00 80.12 158 SER A O 1
ATOM 1219 N N . VAL A 1 159 ? -18.139 -5.697 25.632 1.00 85.56 159 VAL A N 1
ATOM 1220 C CA . VAL A 1 159 ? -18.424 -6.554 26.789 1.00 85.56 159 VAL A CA 1
ATOM 1221 C C . VAL A 1 159 ? -18.380 -5.718 28.067 1.00 85.56 159 VAL A C 1
ATOM 1223 O O . VAL A 1 159 ? -19.390 -5.672 28.766 1.00 85.56 159 VAL A O 1
ATOM 1226 N N . HIS A 1 160 ? -17.316 -4.942 28.294 1.00 74.62 160 HIS A N 1
ATOM 1227 C CA . HIS A 1 160 ? -17.199 -4.078 29.479 1.00 74.62 160 HIS A CA 1
ATOM 1228 C C . HIS A 1 160 ? -18.345 -3.067 29.613 1.00 74.62 160 HIS A C 1
ATOM 1230 O O . HIS A 1 160 ? -18.876 -2.841 30.702 1.00 74.62 160 HIS A O 1
ATOM 1236 N N . LEU A 1 161 ? -18.801 -2.478 28.501 1.00 77.31 161 LEU A N 1
ATOM 1237 C CA . LEU A 1 161 ? -19.956 -1.574 28.529 1.00 77.31 161 LEU A CA 1
ATOM 1238 C C . LEU A 1 161 ? -21.262 -2.289 28.910 1.00 77.31 161 LEU A C 1
ATOM 1240 O O . LEU A 1 161 ? -22.112 -1.703 29.588 1.00 77.31 161 LEU A O 1
ATOM 1244 N N . LYS A 1 162 ? -21.447 -3.543 28.478 1.00 84.12 162 LYS A N 1
ATOM 1245 C CA . LYS A 1 162 ? -22.614 -4.351 28.866 1.00 84.12 162 LYS A CA 1
ATOM 1246 C C . LYS A 1 162 ? -22.555 -4.715 30.344 1.00 84.12 162 LYS A C 1
ATOM 1248 O O . LYS A 1 162 ? -23.569 -4.581 31.021 1.00 84.12 162 LYS A O 1
ATOM 1253 N N . GLU A 1 163 ? -21.389 -5.108 30.837 1.00 78.56 163 GLU A N 1
ATOM 1254 C CA . GLU A 1 163 ? -21.149 -5.446 32.241 1.00 78.56 163 GLU A CA 1
ATOM 1255 C C . GLU A 1 163 ? -21.417 -4.249 33.165 1.00 78.56 163 GLU A C 1
ATOM 1257 O O . GLU A 1 163 ? -22.249 -4.334 34.068 1.00 78.56 163 GLU A O 1
ATOM 1262 N N . GLY A 1 164 ? -20.876 -3.068 32.838 1.00 74.81 164 GLY A N 1
ATOM 1263 C CA . GLY A 1 164 ? -21.198 -1.829 33.554 1.00 74.81 164 GLY A CA 1
ATOM 1264 C C . GLY A 1 164 ? -22.697 -1.482 33.532 1.00 74.81 164 GLY A C 1
ATOM 1265 O O . GLY A 1 164 ? -23.236 -0.962 34.510 1.00 74.81 164 GLY A O 1
ATOM 1266 N N . SER A 1 165 ? -23.416 -1.804 32.448 1.00 79.88 165 SER A N 1
ATOM 1267 C CA . SER A 1 165 ? -24.876 -1.631 32.387 1.00 79.88 165 SER A CA 1
ATOM 1268 C C . SER A 1 165 ? -25.633 -2.604 33.298 1.00 79.88 165 SER A C 1
ATOM 1270 O O . SER A 1 165 ? -26.673 -2.231 33.851 1.00 79.88 165 SER A O 1
ATOM 1272 N N . VAL A 1 166 ? -25.139 -3.833 33.460 1.00 83.38 166 VAL A N 1
ATOM 1273 C CA . VAL A 1 166 ? -25.708 -4.830 34.376 1.00 83.38 166 VAL A CA 1
ATOM 1274 C C . VAL A 1 166 ? -25.514 -4.384 35.826 1.00 83.38 166 VAL A C 1
ATOM 1276 O O . VAL A 1 166 ? -26.509 -4.274 36.543 1.00 83.38 166 VAL A O 1
ATOM 1279 N N . HIS A 1 167 ? -24.299 -3.993 36.220 1.00 73.56 167 HIS A N 1
ATOM 1280 C CA . HIS A 1 167 ? -24.027 -3.518 37.583 1.00 73.56 167 HIS A CA 1
ATOM 1281 C C . HIS A 1 167 ? -24.827 -2.261 37.962 1.00 73.56 167 HIS A C 1
ATOM 1283 O O . HIS A 1 167 ? -25.279 -2.124 39.103 1.00 73.56 167 HIS A O 1
ATOM 1289 N N . LEU A 1 168 ? -25.102 -1.358 37.011 1.00 75.81 168 LEU A N 1
ATOM 1290 C CA . LEU A 1 168 ? -25.993 -0.216 37.260 1.00 75.81 168 LEU A CA 1
ATOM 1291 C C . LEU A 1 168 ? -27.427 -0.650 37.584 1.00 75.81 168 LEU A C 1
ATOM 1293 O O . LEU A 1 168 ? -28.086 -0.043 38.435 1.00 75.81 168 LEU A O 1
ATOM 1297 N N . LYS A 1 169 ? -27.934 -1.682 36.899 1.00 83.00 169 LYS A N 1
ATOM 1298 C CA . LYS A 1 169 ? -29.275 -2.220 37.168 1.00 83.00 169 LYS A CA 1
ATOM 1299 C C . LYS A 1 169 ? -29.324 -2.873 38.543 1.00 83.00 169 LYS A C 1
ATOM 1301 O O . LYS A 1 169 ? -30.261 -2.598 39.287 1.00 83.00 169 LYS A O 1
ATOM 1306 N N . GLU A 1 170 ? -28.314 -3.661 38.889 1.00 78.94 170 GLU A N 1
ATOM 1307 C CA . GLU A 1 170 ? -28.179 -4.308 40.198 1.00 78.94 170 GLU A CA 1
ATOM 1308 C C . GLU A 1 170 ? -28.093 -3.280 41.335 1.00 78.94 170 GLU A C 1
ATOM 1310 O O . GLU A 1 170 ? -28.883 -3.319 42.278 1.00 78.94 170 GLU A O 1
ATOM 1315 N N . SER A 1 171 ? -27.267 -2.241 41.169 1.00 76.44 171 SER A N 1
ATOM 1316 C CA . SER A 1 171 ? -27.208 -1.102 42.096 1.00 76.44 171 SER A CA 1
ATOM 1317 C C . SER A 1 171 ? -28.582 -0.462 42.323 1.00 76.44 171 SER A C 1
ATOM 1319 O O . SER A 1 171 ? -28.947 -0.106 43.445 1.00 76.44 171 SER A O 1
ATOM 1321 N N . SER A 1 172 ? -29.371 -0.300 41.253 1.00 78.94 172 SER A N 1
ATOM 1322 C CA . SER A 1 172 ? -30.721 0.264 41.342 1.00 78.94 172 SER A CA 1
ATOM 1323 C C . SER A 1 172 ? -31.674 -0.627 42.141 1.00 78.94 172 SER A C 1
ATOM 1325 O O . SER A 1 172 ? -32.558 -0.101 42.822 1.00 78.94 172 SER A O 1
ATOM 1327 N N . VAL A 1 173 ? -31.508 -1.950 42.072 1.00 85.50 173 VAL A N 1
ATOM 1328 C CA . VAL A 1 173 ? -32.287 -2.913 42.859 1.00 85.50 173 VAL A CA 1
ATOM 1329 C C . VAL A 1 173 ? -31.936 -2.787 44.341 1.00 85.50 173 VAL A C 1
ATOM 1331 O O . VAL A 1 173 ? -32.837 -2.509 45.130 1.00 85.50 173 VAL A O 1
ATOM 1334 N N . HIS A 1 174 ? -30.653 -2.832 44.710 1.00 73.69 174 HIS A N 1
ATOM 1335 C CA . HIS A 1 174 ? -30.228 -2.708 46.112 1.00 73.69 174 HIS A CA 1
ATOM 1336 C C . HIS A 1 174 ? -30.652 -1.387 46.762 1.00 73.69 174 HIS A C 1
ATOM 1338 O O . HIS A 1 174 ? -31.113 -1.357 47.905 1.00 73.69 174 HIS A O 1
ATOM 1344 N N . LEU A 1 175 ? -30.579 -0.270 46.028 1.00 76.31 175 LEU A N 1
ATOM 1345 C CA . LEU A 1 175 ? -31.069 1.017 46.533 1.00 76.31 175 LEU A CA 1
ATOM 1346 C C . LEU A 1 175 ? -32.586 1.006 46.781 1.00 76.31 175 LEU A C 1
ATOM 1348 O O . LEU A 1 175 ? -33.063 1.617 47.744 1.00 76.31 175 LEU A O 1
ATOM 1352 N N . LYS A 1 176 ? -33.361 0.321 45.929 1.00 82.06 176 LYS A N 1
ATOM 1353 C CA . LYS A 1 176 ? -34.808 0.159 46.125 1.00 82.06 176 LYS A CA 1
ATOM 1354 C C . LYS A 1 176 ? -35.105 -0.732 47.328 1.00 82.06 176 LYS A C 1
ATOM 1356 O O . LYS A 1 176 ? -35.948 -0.345 48.132 1.00 82.06 176 LYS A O 1
ATOM 1361 N N . GLU A 1 177 ? -34.406 -1.853 47.484 1.00 78.75 177 GLU A N 1
ATOM 1362 C CA . GLU A 1 177 ? -34.544 -2.753 48.639 1.00 78.75 177 GLU A CA 1
ATOM 1363 C C . GLU A 1 177 ? -34.217 -2.040 49.952 1.00 78.75 177 GLU A C 1
ATOM 1365 O O . GLU A 1 177 ? -35.039 -2.031 50.870 1.00 78.75 177 GLU A O 1
ATOM 1370 N N . GLY A 1 178 ? -33.093 -1.320 50.015 1.00 73.25 178 GLY A N 1
ATOM 1371 C CA . GLY A 1 178 ? -32.744 -0.505 51.180 1.00 73.25 178 GLY A CA 1
ATOM 1372 C C . GLY A 1 178 ? -33.816 0.542 51.511 1.00 73.25 178 GLY A C 1
ATOM 1373 O O . GLY A 1 178 ? -34.167 0.738 52.676 1.00 73.25 178 GLY A O 1
ATOM 1374 N N . SER A 1 179 ? -34.412 1.180 50.495 1.00 79.88 179 SER A N 1
ATOM 1375 C CA . SER A 1 179 ? -35.530 2.116 50.691 1.00 79.88 179 SER A CA 1
ATOM 1376 C C . SER A 1 179 ? -36.792 1.435 51.234 1.00 79.88 179 SER A C 1
ATOM 1378 O O . SER A 1 179 ? -37.493 2.020 52.066 1.00 79.88 179 SER A O 1
ATOM 1380 N N . VAL A 1 180 ? -37.092 0.215 50.782 1.00 84.00 180 VAL A N 1
ATOM 1381 C CA . VAL A 1 180 ? -38.222 -0.584 51.277 1.00 84.00 180 VAL A CA 1
ATOM 1382 C C . VAL A 1 180 ? -38.003 -0.968 52.741 1.00 84.00 180 VAL A C 1
ATOM 1384 O O . VAL A 1 180 ? -38.868 -0.660 53.561 1.00 84.00 180 VAL A O 1
ATOM 1387 N N . HIS A 1 181 ? -36.830 -1.496 53.102 1.00 73.19 181 HIS A N 1
ATOM 1388 C CA . HIS A 1 181 ? -36.503 -1.853 54.489 1.00 73.19 181 HIS A CA 1
ATOM 1389 C C . HIS A 1 181 ? -36.560 -0.659 55.447 1.00 73.19 181 HIS A C 1
ATOM 1391 O O . HIS A 1 181 ? -37.037 -0.779 56.579 1.00 73.19 181 HIS A O 1
ATOM 1397 N N . LEU A 1 182 ? -36.136 0.531 55.008 1.00 74.50 182 LEU A N 1
ATOM 1398 C CA . LEU A 1 182 ? -36.265 1.749 55.817 1.00 74.50 182 LEU A CA 1
ATOM 1399 C C . LEU A 1 182 ? -37.729 2.154 56.037 1.00 74.50 182 LEU A C 1
ATOM 1401 O O . LEU A 1 182 ? -38.092 2.597 57.132 1.00 74.50 182 LEU A O 1
ATOM 1405 N N . LYS A 1 183 ? -38.589 1.999 55.022 1.00 80.88 183 LYS A N 1
ATOM 1406 C CA . LYS A 1 183 ? -40.032 2.251 55.163 1.00 80.88 183 LYS A CA 1
ATOM 1407 C C . LYS A 1 183 ? -40.675 1.252 56.122 1.00 80.88 183 LYS A C 1
ATOM 1409 O O . LYS A 1 183 ? -41.434 1.676 56.989 1.00 80.88 183 LYS A O 1
ATOM 1414 N N . GLU A 1 184 ? -40.337 -0.027 56.009 1.00 78.31 184 GLU A N 1
ATOM 1415 C CA . GLU A 1 184 ? -40.814 -1.093 56.897 1.00 78.31 184 GLU A CA 1
ATOM 1416 C C . GLU A 1 184 ? -40.370 -0.861 58.350 1.00 78.31 184 GLU A C 1
ATOM 1418 O O . GLU A 1 184 ? -41.198 -0.840 59.262 1.00 78.31 184 GLU A O 1
ATOM 1423 N N . SER A 1 185 ? -39.098 -0.504 58.559 1.00 74.44 185 SER A N 1
ATOM 1424 C CA . SER A 1 185 ? -38.566 -0.092 59.868 1.00 74.44 185 SER A CA 1
ATOM 1425 C C . SER A 1 185 ? -39.362 1.067 60.482 1.00 74.44 185 SER A C 1
ATOM 1427 O O . SER A 1 185 ? -39.641 1.079 61.682 1.00 74.44 185 SER A O 1
ATOM 1429 N N . SER A 1 186 ? -39.756 2.056 59.669 1.00 77.38 186 SER A N 1
ATOM 1430 C CA . SER A 1 186 ? -40.569 3.192 60.125 1.00 77.38 186 SER A CA 1
ATOM 1431 C C . SER A 1 186 ? -41.970 2.767 60.577 1.00 77.38 186 SER A C 1
ATOM 1433 O O . SER A 1 186 ? -42.513 3.348 61.521 1.00 77.38 186 SER A O 1
ATOM 1435 N N . VAL A 1 187 ? -42.559 1.761 59.925 1.00 82.62 187 VAL A N 1
ATOM 1436 C CA . VAL A 1 187 ? -43.863 1.199 60.302 1.00 82.62 187 VAL A CA 1
ATOM 1437 C C . VAL A 1 187 ? -43.753 0.440 61.624 1.00 82.62 187 VAL A C 1
ATOM 1439 O O . VAL A 1 187 ? -44.499 0.756 62.553 1.00 82.62 187 VAL A O 1
ATOM 1442 N N . HIS A 1 188 ? -42.775 -0.458 61.767 1.00 71.00 188 HIS A N 1
ATOM 1443 C CA . HIS A 1 188 ? -42.581 -1.226 63.003 1.00 71.00 188 HIS A CA 1
ATOM 1444 C C . HIS A 1 188 ? -42.254 -0.347 64.218 1.00 71.00 188 HIS A C 1
ATOM 1446 O O . HIS A 1 188 ? -42.768 -0.588 65.312 1.00 71.00 188 HIS A O 1
ATOM 1452 N N . LEU A 1 189 ? -41.480 0.731 64.038 1.00 75.69 189 LEU A N 1
ATOM 1453 C CA . LEU A 1 189 ? -41.238 1.718 65.098 1.00 75.69 189 LEU A CA 1
ATOM 1454 C C . LEU A 1 189 ? -42.538 2.376 65.580 1.00 75.69 189 LEU A C 1
ATOM 1456 O O . LEU A 1 189 ? -42.733 2.567 66.785 1.00 75.69 189 LEU A O 1
ATOM 1460 N N . LYS A 1 190 ? -43.439 2.721 64.650 1.00 80.44 190 LYS A N 1
ATOM 1461 C CA . LYS A 1 190 ? -44.746 3.303 64.983 1.00 80.44 190 LYS A CA 1
ATOM 1462 C C . LYS A 1 190 ? -45.622 2.295 65.725 1.00 80.44 190 LYS A C 1
ATOM 1464 O O . LYS A 1 190 ? -46.177 2.659 66.759 1.00 80.44 190 LYS A O 1
ATOM 1469 N N . GLU A 1 191 ? -45.699 1.046 65.266 1.00 79.19 191 GLU A N 1
ATOM 1470 C CA . GLU A 1 191 ? -46.448 -0.021 65.952 1.00 79.19 191 GLU A CA 1
ATOM 1471 C C . GLU A 1 191 ? -45.909 -0.307 67.357 1.00 79.19 191 GLU A C 1
ATOM 1473 O O . GLU A 1 191 ? -46.676 -0.343 68.321 1.00 79.19 191 GLU A O 1
ATOM 1478 N N . GLY A 1 192 ? -44.587 -0.436 67.511 1.00 75.38 192 GLY A N 1
ATOM 1479 C CA . GLY A 1 192 ? -43.949 -0.631 68.813 1.00 75.38 192 GLY A CA 1
ATOM 1480 C C . GLY A 1 192 ? -44.253 0.513 69.786 1.00 75.38 192 GLY A C 1
ATOM 1481 O O . GLY A 1 192 ? -44.560 0.271 70.956 1.00 75.38 192 GLY A O 1
ATOM 1482 N N . SER A 1 193 ? -44.248 1.760 69.300 1.00 78.94 193 SER A N 1
ATOM 1483 C CA . SER A 1 193 ? -44.632 2.935 70.094 1.00 78.94 193 SER A CA 1
ATOM 1484 C C . SER A 1 193 ? -46.101 2.897 70.530 1.00 78.94 193 SER A C 1
ATOM 1486 O O . SER A 1 193 ? -46.408 3.228 71.678 1.00 78.94 193 SER A O 1
ATOM 1488 N N . VAL A 1 194 ? -47.010 2.472 69.646 1.00 83.06 194 VAL A N 1
ATOM 1489 C CA . VAL A 1 194 ? -48.439 2.312 69.961 1.00 83.06 194 VAL A CA 1
ATOM 1490 C C . VAL A 1 194 ? -48.635 1.242 71.035 1.00 83.06 194 VAL A C 1
ATOM 1492 O O . VAL A 1 194 ? -49.243 1.533 72.064 1.00 83.06 194 VAL A O 1
ATOM 1495 N N . HIS A 1 195 ? -48.036 0.059 70.878 1.00 72.94 195 HIS A N 1
ATOM 1496 C CA . HIS A 1 195 ? -48.158 -1.025 71.856 1.00 72.94 195 HIS A CA 1
ATOM 1497 C C . HIS A 1 195 ? -47.579 -0.678 73.235 1.00 72.94 195 HIS A C 1
ATOM 1499 O O . HIS A 1 195 ? -48.133 -1.083 74.258 1.00 72.94 195 HIS A O 1
ATOM 1505 N N . LEU A 1 196 ? -46.495 0.103 73.294 1.00 75.50 196 LEU A N 1
ATOM 1506 C CA . LEU A 1 196 ? -45.967 0.609 74.565 1.00 75.50 196 LEU A CA 1
ATOM 1507 C C . LEU A 1 196 ? -46.938 1.582 75.246 1.00 75.50 196 LEU A C 1
ATOM 1509 O O . LEU A 1 196 ? -47.123 1.512 76.464 1.00 75.50 196 LEU A O 1
ATOM 1513 N N . LYS A 1 197 ? -47.574 2.475 74.476 1.00 79.25 197 LYS A N 1
ATOM 1514 C CA . LYS A 1 197 ? -48.592 3.399 74.998 1.00 79.25 197 LYS A CA 1
ATOM 1515 C C . LYS A 1 197 ? -49.812 2.638 75.516 1.00 79.25 197 LYS A C 1
ATOM 1517 O O . LYS A 1 197 ? -50.236 2.906 76.636 1.00 79.25 197 LYS A O 1
ATOM 1522 N N . GLU A 1 198 ? -50.316 1.663 74.763 1.00 80.31 198 GLU A N 1
ATOM 1523 C CA . GLU A 1 198 ? -51.423 0.786 75.179 1.00 80.31 198 GLU A CA 1
ATOM 1524 C C . GLU A 1 198 ? -51.092 0.018 76.465 1.00 80.31 198 GLU A C 1
ATOM 1526 O O . GLU A 1 198 ? -51.859 0.062 77.426 1.00 80.31 198 GLU A O 1
ATOM 1531 N N . GLY A 1 199 ? -49.917 -0.618 76.539 1.00 75.38 199 GLY A N 1
ATOM 1532 C CA . GLY A 1 199 ? -49.478 -1.338 77.738 1.00 75.38 199 GLY A CA 1
ATOM 1533 C C . GLY A 1 199 ? -49.352 -0.433 78.970 1.00 75.38 199 GLY A C 1
ATOM 1534 O O . GLY A 1 199 ? -49.702 -0.839 80.079 1.00 75.38 199 GLY A O 1
ATOM 1535 N N . SER A 1 200 ? -48.906 0.815 78.786 1.00 77.75 200 SER A N 1
ATOM 1536 C CA . SER A 1 200 ? -48.846 1.816 79.860 1.00 77.75 200 SER A CA 1
ATOM 1537 C C . SER A 1 200 ? -50.234 2.252 80.340 1.00 77.75 200 SER A C 1
ATOM 1539 O O . SER A 1 200 ? -50.421 2.466 81.538 1.00 77.75 200 SER A O 1
ATOM 1541 N N . VAL A 1 201 ? -51.210 2.366 79.433 1.00 77.94 201 VAL A N 1
ATOM 1542 C CA . VAL A 1 201 ? -52.611 2.660 79.774 1.00 77.94 201 VAL A CA 1
ATOM 1543 C C . VAL A 1 201 ? -53.230 1.491 80.545 1.00 77.94 201 VAL A C 1
ATOM 1545 O O . VAL A 1 201 ? -53.753 1.711 81.635 1.00 77.94 201 VAL A O 1
ATOM 1548 N N . HIS A 1 202 ? -53.072 0.253 80.067 1.00 70.62 202 HIS A N 1
ATOM 1549 C CA . HIS A 1 202 ? -53.587 -0.941 80.749 1.00 70.62 202 HIS A CA 1
ATOM 1550 C C . HIS A 1 202 ? -53.004 -1.142 82.151 1.00 70.62 202 HIS A C 1
ATOM 1552 O O . HIS A 1 202 ? -53.717 -1.544 83.063 1.00 70.62 202 HIS A O 1
ATOM 1558 N N . LEU A 1 203 ? -51.724 -0.821 82.367 1.00 67.00 203 LEU A N 1
ATOM 1559 C CA . LEU A 1 203 ? -51.121 -0.874 83.704 1.00 67.00 203 LEU A CA 1
ATOM 1560 C C . LEU A 1 203 ? -51.721 0.147 84.682 1.00 67.00 203 LEU A C 1
ATOM 1562 O O . LEU A 1 203 ? -51.677 -0.077 85.892 1.00 67.00 203 LEU A O 1
ATOM 1566 N N . LYS A 1 204 ? -52.267 1.263 84.184 1.00 72.19 204 LYS A N 1
ATOM 1567 C CA . LYS A 1 204 ? -52.950 2.265 85.013 1.00 72.19 204 LYS A CA 1
ATOM 1568 C C . LYS A 1 204 ? -54.380 1.835 85.384 1.00 72.19 204 LYS A C 1
ATOM 1570 O O . LYS A 1 204 ? -54.897 2.318 86.388 1.00 72.19 204 LYS A O 1
ATOM 1575 N N . GLU A 1 205 ? -54.992 0.904 84.647 1.00 70.00 205 GLU A N 1
ATOM 1576 C CA . GLU A 1 205 ? -56.324 0.340 84.918 1.00 70.00 205 GLU A CA 1
ATOM 1577 C C . GLU A 1 205 ? -56.252 -0.996 85.705 1.00 70.00 205 GLU A C 1
ATOM 1579 O O . GLU A 1 205 ? -56.305 -2.066 85.125 1.00 70.00 205 GLU A O 1
ATOM 1584 N N . SER A 1 206 ? -56.201 -0.941 87.047 1.00 52.38 206 SER A N 1
ATOM 1585 C CA . SER A 1 206 ? -56.456 -2.035 88.034 1.00 52.38 206 SER A CA 1
ATOM 1586 C C . SER A 1 206 ? -55.698 -3.394 87.931 1.00 52.38 206 SER A C 1
ATOM 1588 O O . SER A 1 206 ? -55.336 -3.908 86.880 1.00 52.38 206 SER A O 1
ATOM 1590 N N . SER A 1 207 ? -55.506 -4.067 89.078 1.00 53.47 207 SER A N 1
ATOM 1591 C CA . SER A 1 207 ? -54.562 -5.192 89.287 1.00 53.47 207 SER A CA 1
ATOM 1592 C C . SER A 1 207 ? -54.757 -6.481 88.460 1.00 53.47 207 SER A C 1
ATOM 1594 O O . SER A 1 207 ? -53.850 -7.316 88.439 1.00 53.47 207 SER A O 1
ATOM 1596 N N . VAL A 1 208 ? -55.882 -6.660 87.758 1.00 55.78 208 VAL A N 1
ATOM 1597 C CA . VAL A 1 208 ? -56.143 -7.838 86.903 1.00 55.78 208 VAL A CA 1
ATOM 1598 C C . VAL A 1 208 ? -55.453 -7.719 85.528 1.00 55.78 208 VAL A C 1
ATOM 1600 O O . VAL A 1 208 ? -55.089 -8.740 84.947 1.00 55.78 208 VAL A O 1
ATOM 1603 N N . HIS A 1 209 ? -55.135 -6.503 85.059 1.00 56.16 209 HIS A N 1
ATOM 1604 C CA . HIS A 1 209 ? -54.491 -6.262 83.752 1.00 56.16 209 HIS A CA 1
ATOM 1605 C C . HIS A 1 209 ? -52.952 -6.265 83.775 1.00 56.16 209 HIS A C 1
ATOM 1607 O O . HIS A 1 209 ? -52.307 -6.102 82.741 1.00 56.16 209 HIS A O 1
ATOM 1613 N N . LEU A 1 210 ? -52.322 -6.522 84.927 1.00 65.31 210 LEU A N 1
ATOM 1614 C CA . LEU A 1 210 ? -50.856 -6.520 85.069 1.00 65.31 210 LEU A CA 1
ATOM 1615 C C . LEU A 1 210 ? -50.146 -7.522 84.138 1.00 65.31 210 LEU A C 1
ATOM 1617 O O . LEU A 1 210 ? -49.075 -7.228 83.605 1.00 65.31 210 LEU A O 1
ATOM 1621 N N . LYS A 1 211 ? -50.743 -8.702 83.911 1.00 70.81 211 LYS A N 1
ATOM 1622 C CA . LYS A 1 211 ? -50.193 -9.711 82.985 1.00 70.81 211 LYS A CA 1
ATOM 1623 C C . LYS A 1 211 ? -50.316 -9.274 81.525 1.00 70.81 211 LYS A C 1
ATOM 1625 O O . LYS A 1 211 ? -49.367 -9.437 80.767 1.00 70.81 211 LYS A O 1
ATOM 1630 N N . GLU A 1 212 ? -51.453 -8.699 81.154 1.00 71.25 212 GLU A N 1
ATOM 1631 C CA . GLU A 1 212 ? -51.752 -8.244 79.793 1.00 71.25 212 GLU A CA 1
ATOM 1632 C C . GLU A 1 212 ? -50.881 -7.037 79.407 1.00 71.25 212 GLU A C 1
ATOM 1634 O O . GLU A 1 212 ? -50.202 -7.063 78.381 1.00 71.25 212 GLU A O 1
ATOM 1639 N N . GLY A 1 213 ? -50.750 -6.051 80.303 1.00 73.81 213 GLY A N 1
ATOM 1640 C CA . GLY A 1 213 ? -49.821 -4.930 80.139 1.00 73.81 213 GLY A CA 1
ATOM 1641 C C . GLY A 1 213 ? -48.354 -5.369 80.024 1.00 73.81 213 GLY A C 1
ATOM 1642 O O . GLY A 1 213 ? -47.607 -4.824 79.212 1.00 73.81 213 GLY A O 1
ATOM 1643 N N . SER A 1 214 ? -47.936 -6.405 80.768 1.00 76.88 214 SER A N 1
ATOM 1644 C CA . SER A 1 214 ? -46.584 -6.979 80.657 1.00 76.88 214 SER A CA 1
ATOM 1645 C C . SER A 1 214 ? -46.343 -7.670 79.307 1.00 76.88 214 SER A C 1
ATOM 1647 O O . SER A 1 214 ? -45.253 -7.555 78.741 1.00 76.88 214 SER A O 1
ATOM 1649 N N . VAL A 1 215 ? -47.354 -8.351 78.757 1.00 80.12 215 VAL A N 1
ATOM 1650 C CA . VAL A 1 215 ? -47.284 -8.959 77.419 1.00 80.12 215 VAL A CA 1
ATOM 1651 C C . VAL A 1 215 ? -47.177 -7.883 76.335 1.00 80.12 215 VAL A C 1
ATOM 1653 O O . VAL A 1 215 ? -46.298 -7.990 75.479 1.00 80.12 215 VAL A O 1
ATOM 1656 N N . HIS A 1 216 ? -47.979 -6.814 76.399 1.00 73.19 216 HIS A N 1
ATOM 1657 C CA . HIS A 1 216 ? -47.895 -5.700 75.444 1.00 73.19 216 HIS A CA 1
ATOM 1658 C C . HIS A 1 216 ? -46.534 -4.988 75.477 1.00 73.19 216 HIS A C 1
ATOM 1660 O O . HIS A 1 216 ? -45.957 -4.722 74.423 1.00 73.19 216 HIS A O 1
ATOM 1666 N N . LEU A 1 217 ? -45.964 -4.762 76.666 1.00 74.06 217 LEU A N 1
ATOM 1667 C CA . LEU A 1 217 ? -44.610 -4.213 76.822 1.00 74.06 217 LEU A CA 1
ATOM 1668 C C . LEU A 1 217 ? -43.535 -5.114 76.198 1.00 74.06 217 LEU A C 1
ATOM 1670 O O . LEU A 1 217 ? -42.641 -4.621 75.507 1.00 74.06 217 LEU A O 1
ATOM 1674 N N . LYS A 1 218 ? -43.632 -6.437 76.393 1.00 81.06 218 LYS A N 1
ATOM 1675 C CA . LYS A 1 218 ? -42.726 -7.400 75.747 1.00 81.06 218 LYS A CA 1
ATOM 1676 C C . LYS A 1 218 ? -42.872 -7.375 74.227 1.00 81.06 218 LYS A C 1
ATOM 1678 O O . LYS A 1 218 ? -41.855 -7.334 73.543 1.00 81.06 218 LYS A O 1
ATOM 1683 N N . LYS A 1 219 ? -44.102 -7.338 73.702 1.00 78.50 219 LYS A N 1
ATOM 1684 C CA . LYS A 1 219 ? -44.362 -7.249 72.256 1.00 78.50 219 LYS A CA 1
ATOM 1685 C C . LYS A 1 219 ? -43.792 -5.957 71.658 1.00 78.50 219 LYS A C 1
ATOM 1687 O O . LYS A 1 219 ? -43.110 -6.010 70.642 1.00 78.50 219 LYS A O 1
ATOM 1692 N N . GLY A 1 220 ? -43.981 -4.818 72.331 1.00 75.12 220 GLY A N 1
ATOM 1693 C CA . GLY A 1 220 ? -43.375 -3.542 71.937 1.00 75.12 220 GLY A CA 1
ATOM 1694 C C . GLY A 1 220 ? -41.842 -3.586 71.933 1.00 75.12 220 GLY A C 1
ATOM 1695 O O . GLY A 1 220 ? -41.213 -3.098 70.999 1.00 75.12 220 GLY A O 1
ATOM 1696 N N . SER A 1 221 ? -41.226 -4.235 72.928 1.00 78.38 221 SER A N 1
ATOM 1697 C CA . SER A 1 221 ? -39.768 -4.424 72.972 1.00 78.38 221 SER A CA 1
ATOM 1698 C C . SER A 1 221 ? -39.248 -5.324 71.844 1.00 78.38 221 SER A C 1
ATOM 1700 O O . SER A 1 221 ? -38.186 -5.044 71.288 1.00 78.38 221 SER A O 1
ATOM 1702 N N . VAL A 1 222 ? -39.991 -6.373 71.475 1.00 83.69 222 VAL A N 1
ATOM 1703 C CA . VAL A 1 222 ? -39.657 -7.233 70.328 1.00 83.69 222 VAL A CA 1
ATOM 1704 C C . VAL A 1 222 ? -39.724 -6.442 69.020 1.00 83.69 222 VAL A C 1
ATOM 1706 O O . VAL A 1 222 ? -38.735 -6.437 68.294 1.00 83.69 222 VAL A O 1
ATOM 1709 N N . HIS A 1 223 ? -40.798 -5.685 68.770 1.00 74.50 223 HIS A N 1
ATOM 1710 C CA . HIS A 1 223 ? -40.905 -4.854 67.561 1.00 74.50 223 HIS A CA 1
ATOM 1711 C C . HIS A 1 223 ? -39.809 -3.787 67.457 1.00 74.50 223 HIS A C 1
ATOM 1713 O O . HIS A 1 223 ? -39.327 -3.500 66.363 1.00 74.50 223 HIS A O 1
ATOM 1719 N N . LEU A 1 224 ? -39.368 -3.203 68.577 1.00 74.12 224 LEU A N 1
ATOM 1720 C CA . LEU A 1 224 ? -38.238 -2.268 68.567 1.00 74.12 224 LEU A CA 1
ATOM 1721 C C . LEU A 1 224 ? -36.917 -2.953 68.190 1.00 74.12 224 LEU A C 1
ATOM 1723 O O . LEU A 1 224 ? -36.108 -2.366 67.472 1.00 74.12 224 LEU A O 1
ATOM 1727 N N . LYS A 1 225 ? -36.695 -4.195 68.642 1.00 80.94 225 LYS A N 1
ATOM 1728 C CA . LYS A 1 225 ? -35.519 -4.981 68.238 1.00 80.94 225 LYS A CA 1
ATOM 1729 C C . LYS A 1 225 ? -35.568 -5.333 66.754 1.00 80.94 225 LYS A C 1
ATOM 1731 O O . LYS A 1 225 ? -34.567 -5.151 66.073 1.00 80.94 225 LYS A O 1
ATOM 1736 N N . GLU A 1 226 ? -36.721 -5.767 66.262 1.00 77.94 226 GLU A N 1
ATOM 1737 C CA . GLU A 1 226 ? -36.966 -6.069 64.846 1.00 77.94 226 GLU A CA 1
ATOM 1738 C C . GLU A 1 226 ? -36.742 -4.829 63.963 1.00 77.94 226 GLU A C 1
ATOM 1740 O O . GLU A 1 226 ? -35.970 -4.873 63.009 1.00 77.94 226 GLU A O 1
ATOM 1745 N N . SER A 1 227 ? -37.263 -3.668 64.378 1.00 75.31 227 SER A N 1
ATOM 1746 C CA . SER A 1 227 ? -37.002 -2.380 63.714 1.00 75.31 227 SER A CA 1
ATOM 1747 C C . SER A 1 227 ? -35.510 -2.042 63.648 1.00 75.31 227 SER A C 1
ATOM 1749 O O . SER A 1 227 ? -35.036 -1.505 62.650 1.00 75.31 227 SER A O 1
ATOM 1751 N N . SER A 1 228 ? -34.748 -2.342 64.707 1.00 76.19 228 SER A N 1
ATOM 1752 C CA . SER A 1 228 ? -33.300 -2.114 64.723 1.00 76.19 228 SER A CA 1
ATOM 1753 C C . SER A 1 228 ? -32.542 -3.051 63.783 1.00 76.19 228 SER A C 1
ATOM 1755 O O . SER A 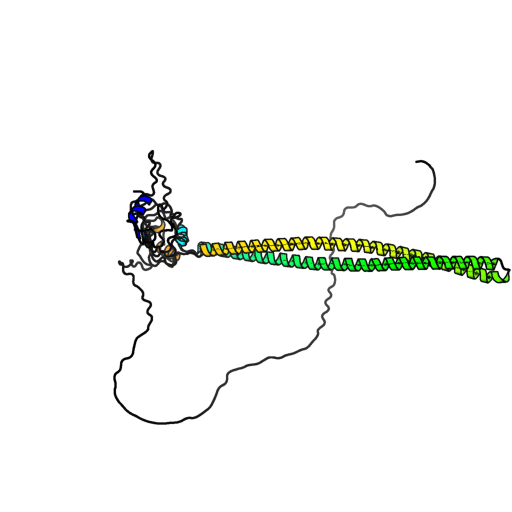1 228 ? -31.463 -2.670 63.327 1.00 76.19 228 SER A O 1
ATOM 1757 N N . VAL A 1 229 ? -33.050 -4.260 63.532 1.00 83.38 229 VAL A N 1
ATOM 1758 C CA . VAL A 1 229 ? -32.462 -5.200 62.569 1.00 83.38 229 VAL A CA 1
ATOM 1759 C C . VAL A 1 229 ? -32.720 -4.706 61.149 1.00 83.38 229 VAL A C 1
ATOM 1761 O O . VAL A 1 229 ? -31.758 -4.509 60.411 1.00 83.38 229 VAL A O 1
ATOM 1764 N N . HIS A 1 230 ? -33.964 -4.364 60.809 1.00 72.19 230 HIS A N 1
ATOM 1765 C CA . HIS A 1 230 ? -34.299 -3.855 59.475 1.00 72.19 230 HIS A CA 1
ATOM 1766 C C . HIS A 1 230 ? -33.592 -2.538 59.125 1.00 72.19 230 HIS A C 1
ATOM 1768 O O . HIS A 1 230 ? -33.192 -2.330 57.981 1.00 72.19 230 HIS A O 1
ATOM 1774 N N . LEU A 1 231 ? -33.351 -1.658 60.105 1.00 74.88 231 LEU A N 1
ATOM 1775 C CA . LEU A 1 231 ? -32.537 -0.452 59.896 1.00 74.88 231 LEU A CA 1
ATOM 1776 C C . LEU A 1 231 ? -31.084 -0.787 59.533 1.00 74.88 231 LEU A C 1
ATOM 1778 O O . LEU A 1 231 ? -30.477 -0.096 58.713 1.00 74.88 231 LEU A O 1
ATOM 1782 N N . LYS A 1 232 ? -30.519 -1.839 60.141 1.00 81.44 232 LYS A N 1
ATOM 1783 C CA . LYS A 1 232 ? -29.170 -2.315 59.817 1.00 81.44 232 LYS A CA 1
ATOM 1784 C C . LYS A 1 232 ? -29.134 -2.951 58.430 1.00 81.44 232 LYS A C 1
ATOM 1786 O O . LYS A 1 232 ? -28.247 -2.591 57.666 1.00 81.44 232 LYS A O 1
ATOM 1791 N N . GLU A 1 233 ? -30.101 -3.802 58.083 1.00 78.88 233 GLU A N 1
ATOM 1792 C CA . GLU A 1 233 ? -30.231 -4.382 56.733 1.00 78.88 233 GLU A CA 1
ATOM 1793 C C . GLU A 1 233 ? -30.363 -3.295 55.663 1.00 78.88 233 GLU A C 1
ATOM 1795 O O . GLU A 1 233 ? -29.580 -3.256 54.718 1.00 78.88 233 GLU A O 1
ATOM 1800 N N . GLY A 1 234 ? -31.264 -2.326 55.859 1.00 74.44 234 GLY A N 1
ATOM 1801 C CA . GLY A 1 234 ? -31.415 -1.198 54.939 1.00 74.44 234 GLY A CA 1
ATOM 1802 C C . GLY A 1 234 ? -30.131 -0.372 54.789 1.00 74.44 234 GLY A C 1
ATOM 1803 O O . GLY A 1 234 ? -29.807 0.081 53.692 1.00 74.44 234 GLY A O 1
ATOM 1804 N N . SER A 1 235 ? -29.356 -0.205 55.869 1.00 79.44 235 SER A N 1
ATOM 1805 C CA . SER A 1 235 ? -28.048 0.459 55.810 1.00 79.44 235 SER A CA 1
ATOM 1806 C C . SER A 1 235 ? -26.998 -0.354 55.047 1.00 79.44 235 SER A C 1
ATOM 1808 O O . SER A 1 235 ? -26.178 0.245 54.351 1.00 79.44 235 SER A O 1
ATOM 1810 N N . VAL A 1 236 ? -27.015 -1.685 55.159 1.00 85.38 236 VAL A N 1
ATOM 1811 C CA . VAL A 1 236 ? -26.125 -2.581 54.405 1.00 85.38 236 VAL A CA 1
ATOM 1812 C C . VAL A 1 236 ? -26.450 -2.515 52.914 1.00 85.38 236 VAL A C 1
ATOM 1814 O O . VAL A 1 236 ? -25.557 -2.183 52.138 1.00 85.38 236 VAL A O 1
ATOM 1817 N N . HIS A 1 237 ? -27.717 -2.657 52.520 1.00 77.06 237 HIS A N 1
ATOM 1818 C CA . HIS A 1 237 ? -28.116 -2.581 51.109 1.00 77.06 237 HIS A CA 1
ATOM 1819 C C . HIS A 1 237 ? -27.802 -1.230 50.455 1.00 77.06 237 HIS A C 1
ATOM 1821 O O . HIS A 1 237 ? -27.390 -1.166 49.297 1.00 77.06 237 HIS A O 1
ATOM 1827 N N . LEU A 1 238 ? -27.927 -0.122 51.194 1.00 75.62 238 LEU A N 1
ATOM 1828 C CA . LEU A 1 238 ? -27.503 1.189 50.689 1.00 75.62 238 LEU A CA 1
ATOM 1829 C C . LEU A 1 238 ? -25.984 1.272 50.472 1.00 75.62 238 LEU A C 1
ATOM 1831 O O . LEU A 1 238 ? -25.537 1.927 49.528 1.00 75.62 238 LEU A O 1
ATOM 1835 N N . LYS A 1 239 ? -25.183 0.628 51.331 1.00 82.88 239 LYS A N 1
ATOM 1836 C CA . LYS A 1 239 ? -23.726 0.552 51.152 1.00 82.88 239 LYS A CA 1
ATOM 1837 C C . LYS A 1 239 ? -23.362 -0.331 49.961 1.00 82.88 239 LYS A C 1
ATOM 1839 O O . LYS A 1 239 ? -22.548 0.104 49.155 1.00 82.88 239 LYS A O 1
ATOM 1844 N N . GLU A 1 240 ? -23.993 -1.493 49.815 1.00 78.88 240 GLU A N 1
ATOM 1845 C CA . GLU A 1 240 ? -23.816 -2.394 48.665 1.00 78.88 240 GLU A CA 1
ATOM 1846 C C . GLU A 1 240 ? -24.149 -1.684 47.348 1.00 78.88 240 GLU A C 1
ATOM 1848 O O . GLU A 1 240 ? -23.311 -1.623 46.450 1.00 78.88 240 GLU A O 1
ATOM 1853 N N . GLY A 1 241 ? -25.305 -1.014 47.267 1.00 75.75 241 GLY A N 1
ATOM 1854 C CA . GLY A 1 241 ? -25.676 -0.225 46.088 1.00 75.75 241 GLY A CA 1
ATOM 1855 C C . GLY A 1 241 ? -24.694 0.915 45.777 1.00 75.75 241 GLY A C 1
ATOM 1856 O O . GLY A 1 241 ? -24.460 1.234 44.613 1.00 75.75 241 GLY A O 1
ATOM 1857 N N . SER A 1 242 ? -24.076 1.520 46.798 1.00 80.56 242 SER A N 1
ATOM 1858 C CA . SER A 1 242 ? -23.031 2.542 46.622 1.00 80.56 242 SER A CA 1
ATOM 1859 C C . SER A 1 242 ? -21.715 1.958 46.094 1.00 80.56 242 SER A C 1
ATOM 1861 O O . SER A 1 242 ? -21.040 2.596 45.284 1.00 80.56 242 SER A O 1
ATOM 1863 N N . VAL A 1 243 ? -21.349 0.747 46.522 1.00 84.31 243 VAL A N 1
ATOM 1864 C CA . VAL A 1 243 ? -20.168 0.030 46.020 1.00 84.31 243 VAL A CA 1
ATOM 1865 C C . VAL A 1 243 ? -20.368 -0.368 44.559 1.00 84.31 243 VAL A C 1
ATOM 1867 O O . VAL A 1 243 ? -19.544 0.015 43.728 1.00 84.31 243 VAL A O 1
ATOM 1870 N N . HIS A 1 244 ? -21.493 -1.000 44.213 1.00 76.12 244 HIS A N 1
ATOM 1871 C CA . HIS A 1 244 ? -21.774 -1.383 42.826 1.00 76.12 244 HIS A CA 1
ATOM 1872 C C . HIS A 1 244 ? -21.867 -0.181 41.875 1.00 76.12 244 HIS A C 1
ATOM 1874 O O . HIS A 1 244 ? -21.446 -0.268 40.721 1.00 76.12 244 HIS A O 1
ATOM 1880 N N . LEU A 1 245 ? -22.342 0.982 42.341 1.00 75.88 245 LEU A N 1
ATOM 1881 C CA . LEU A 1 245 ? -22.311 2.213 41.541 1.00 75.88 245 LEU A CA 1
ATOM 1882 C C . LEU A 1 245 ? -20.882 2.654 41.203 1.00 75.88 245 LEU A C 1
ATOM 1884 O O . LEU A 1 245 ? -20.629 3.134 40.094 1.00 75.88 245 LEU A O 1
ATOM 1888 N N . LYS A 1 246 ? -19.944 2.514 42.147 1.00 83.38 246 LYS A N 1
ATOM 1889 C CA . LYS A 1 246 ? -18.532 2.843 41.911 1.00 83.38 246 LYS A CA 1
ATOM 1890 C C . LYS A 1 246 ? -17.902 1.867 40.928 1.00 83.38 246 LYS A C 1
ATOM 1892 O O . LYS A 1 246 ? -17.258 2.317 39.987 1.00 83.38 246 LYS A O 1
ATOM 1897 N N . GLU A 1 247 ? -18.136 0.574 41.112 1.00 79.75 247 GLU A N 1
ATOM 1898 C CA . GLU A 1 247 ? -17.662 -0.492 40.223 1.00 79.75 247 GLU A CA 1
ATOM 1899 C C . GLU A 1 247 ? -18.187 -0.307 38.791 1.00 79.75 247 GLU A C 1
ATOM 1901 O O . GLU A 1 247 ? -17.411 -0.233 37.840 1.00 79.75 247 GLU A O 1
ATOM 1906 N N . SER A 1 248 ? -19.487 -0.033 38.643 1.00 77.50 248 SER A N 1
ATOM 1907 C CA . SER A 1 248 ? -20.097 0.328 37.355 1.00 77.50 248 SER A CA 1
ATOM 1908 C C . SER A 1 248 ? -19.401 1.518 36.686 1.00 77.50 248 SER A C 1
ATOM 1910 O O . SER A 1 248 ? -19.214 1.547 35.469 1.00 77.50 248 SER A O 1
ATOM 1912 N N . SER A 1 249 ? -19.029 2.537 37.471 1.00 78.94 249 SER A N 1
ATOM 1913 C CA . SER A 1 249 ? -18.326 3.715 36.957 1.00 78.94 249 SER A CA 1
ATOM 1914 C C . SER A 1 249 ? -16.919 3.379 36.463 1.00 78.94 249 SER A C 1
ATOM 1916 O O . SER A 1 249 ? -16.465 4.004 35.504 1.00 78.94 249 SER A O 1
ATOM 1918 N N . VAL A 1 250 ? -16.240 2.419 37.094 1.00 84.75 250 VAL A N 1
ATOM 1919 C CA . VAL A 1 250 ? -14.927 1.927 36.660 1.00 84.75 250 VAL A CA 1
ATOM 1920 C C . VAL A 1 250 ? -15.061 1.172 35.339 1.00 84.75 250 VAL A C 1
ATOM 1922 O O . VAL A 1 250 ? -14.439 1.594 34.367 1.00 84.75 250 VAL A O 1
ATOM 1925 N N . HIS A 1 251 ? -15.966 0.195 35.240 1.00 76.88 251 HIS A N 1
ATOM 1926 C CA . HIS A 1 251 ? -16.178 -0.565 33.999 1.00 76.88 251 HIS A CA 1
ATOM 1927 C C . HIS A 1 251 ? -16.555 0.315 32.800 1.00 76.88 251 HIS A C 1
ATOM 1929 O O . HIS A 1 251 ? -16.066 0.122 31.686 1.00 76.88 251 HIS A O 1
ATOM 1935 N N . LEU A 1 252 ? -17.388 1.342 33.009 1.00 77.50 252 LEU A N 1
ATOM 1936 C CA . LEU A 1 252 ? -17.716 2.296 31.944 1.00 77.50 252 LEU A CA 1
ATOM 1937 C C . LEU A 1 252 ? -16.501 3.124 31.498 1.00 77.50 252 LEU A C 1
ATOM 1939 O O . LEU A 1 252 ? -16.391 3.463 30.316 1.00 77.50 252 LEU A O 1
ATOM 1943 N N . LYS A 1 253 ? -15.592 3.467 32.419 1.00 83.94 253 LYS A N 1
ATOM 1944 C CA . LYS A 1 253 ? -14.345 4.167 32.080 1.00 83.94 253 LYS A CA 1
ATOM 1945 C C . LYS A 1 253 ? -13.389 3.252 31.322 1.00 83.94 253 LYS A C 1
ATOM 1947 O O . LYS A 1 253 ? -12.866 3.691 30.303 1.00 83.94 253 LYS A O 1
ATOM 1952 N N . GLU A 1 254 ? -13.212 2.011 31.764 1.00 79.38 254 GLU A N 1
ATOM 1953 C CA . GLU A 1 254 ? -12.383 1.006 31.082 1.00 79.38 254 GLU A CA 1
ATOM 1954 C C . GLU A 1 254 ? -12.877 0.749 29.658 1.00 79.38 254 GLU A C 1
ATOM 1956 O O . GLU A 1 254 ? -12.118 0.916 28.704 1.00 79.38 254 GLU A O 1
ATOM 1961 N N . GLY A 1 255 ? -14.180 0.499 29.477 1.00 77.00 255 GLY A N 1
ATOM 1962 C CA . GLY A 1 255 ? -14.772 0.349 28.145 1.00 77.00 255 GLY A CA 1
ATOM 1963 C C . GLY A 1 255 ? -14.582 1.588 27.255 1.00 77.00 255 GLY A C 1
ATOM 1964 O O . GLY A 1 255 ? -14.385 1.468 26.047 1.00 77.00 255 GLY A O 1
ATOM 1965 N N . SER A 1 256 ? -14.584 2.797 27.832 1.00 80.88 256 SER A N 1
ATOM 1966 C CA . SER A 1 256 ? -14.288 4.034 27.092 1.00 80.88 256 SER A CA 1
ATOM 1967 C C . SER A 1 256 ? -12.819 4.142 26.669 1.00 80.88 256 SER A C 1
ATOM 1969 O O . SER A 1 256 ? -12.536 4.668 25.590 1.00 80.88 256 SER A O 1
ATOM 1971 N N . VAL A 1 257 ? -11.889 3.671 27.502 1.00 84.19 257 VAL A N 1
ATOM 1972 C CA . VAL A 1 257 ? -10.453 3.642 27.191 1.00 84.19 257 VAL A CA 1
ATOM 1973 C C . VAL A 1 257 ? -10.178 2.635 26.077 1.00 84.19 257 VAL A C 1
ATOM 1975 O O . VAL A 1 257 ? -9.619 3.033 25.054 1.00 84.19 257 VAL A O 1
ATOM 1978 N N . HIS A 1 258 ? -10.673 1.402 26.198 1.00 75.81 258 HIS A N 1
ATOM 1979 C CA . HIS A 1 258 ? -10.489 0.379 25.165 1.00 75.81 258 HIS A CA 1
ATOM 1980 C C . HIS A 1 258 ? -11.099 0.777 23.813 1.00 75.81 258 HIS A C 1
ATOM 1982 O O . HIS A 1 258 ? -10.504 0.519 22.766 1.00 75.81 258 HIS A O 1
ATOM 1988 N N . LEU A 1 259 ? -12.233 1.494 23.791 1.00 78.75 259 LEU A N 1
ATOM 1989 C CA . LEU A 1 259 ? -12.785 2.036 22.540 1.00 78.75 259 LEU A CA 1
ATOM 1990 C C . LEU A 1 259 ? -11.833 3.026 21.855 1.00 78.75 259 LEU A C 1
ATOM 1992 O O . LEU A 1 259 ? -11.742 3.052 20.624 1.00 78.75 259 LEU A O 1
ATOM 1996 N N . LYS A 1 260 ? -11.140 3.868 22.631 1.00 84.25 260 LYS A N 1
ATOM 1997 C CA . LYS A 1 260 ? -10.174 4.830 22.082 1.00 84.25 260 LYS A CA 1
ATOM 1998 C C . LYS A 1 260 ? -8.958 4.112 21.518 1.00 84.25 260 LYS A C 1
ATOM 2000 O O . LYS A 1 260 ? -8.555 4.428 20.404 1.00 84.25 260 LYS A O 1
ATOM 2005 N N . GLU A 1 261 ? -8.425 3.147 22.254 1.00 80.94 261 GLU A N 1
ATOM 2006 C CA . GLU A 1 261 ? -7.298 2.312 21.830 1.00 80.94 261 GLU A CA 1
ATOM 2007 C C . GLU A 1 261 ? -7.628 1.532 20.551 1.00 80.94 261 GLU A C 1
ATOM 2009 O O . GLU A 1 261 ? -6.921 1.641 19.552 1.00 80.94 261 GLU A O 1
ATOM 2014 N N . SER A 1 262 ? -8.800 0.892 20.503 1.00 79.25 262 SER A N 1
ATOM 2015 C CA . SER A 1 262 ? -9.312 0.229 19.297 1.00 79.25 262 SER A CA 1
ATOM 2016 C C . SER A 1 262 ? -9.372 1.172 18.089 1.00 79.25 262 SER A C 1
ATOM 2018 O O . SER A 1 262 ? -9.049 0.793 16.962 1.00 79.25 262 SER A O 1
ATOM 2020 N N . SER A 1 263 ? -9.790 2.427 18.303 1.00 81.38 263 SER A N 1
ATOM 2021 C CA . SER A 1 263 ? -9.830 3.435 17.240 1.00 81.38 263 SER A CA 1
ATOM 2022 C C . SER A 1 263 ? -8.436 3.818 16.741 1.00 81.38 263 SER A C 1
ATOM 2024 O O . SER A 1 263 ? -8.306 4.160 15.564 1.00 81.38 263 SER A O 1
ATOM 2026 N N . VAL A 1 264 ? -7.418 3.786 17.604 1.00 86.00 264 VAL A N 1
ATOM 2027 C CA . VAL A 1 264 ? -6.020 4.017 17.223 1.00 86.00 264 VAL A CA 1
ATOM 2028 C C . VAL A 1 264 ? -5.514 2.850 16.378 1.00 86.00 264 VAL A C 1
ATOM 2030 O O . VAL A 1 264 ? -5.109 3.096 15.244 1.00 86.00 264 VAL A O 1
ATOM 2033 N N . HIS A 1 265 ? -5.670 1.604 16.840 1.00 75.81 265 HIS A N 1
ATOM 2034 C CA . HIS A 1 265 ? -5.244 0.414 16.088 1.00 75.81 265 HIS A CA 1
ATOM 2035 C C . HIS A 1 265 ? -5.874 0.327 14.692 1.00 75.81 265 HIS A C 1
ATOM 2037 O O . HIS A 1 265 ? -5.198 0.029 13.708 1.00 75.81 265 HIS A O 1
ATOM 2043 N N . LEU A 1 266 ? -7.165 0.654 14.559 1.00 80.00 266 LEU A N 1
ATOM 2044 C CA . LEU A 1 266 ? -7.823 0.680 13.248 1.00 80.00 266 LEU A CA 1
ATOM 2045 C C . LEU A 1 266 ? -7.270 1.770 12.319 1.00 80.00 266 LEU A C 1
ATOM 2047 O O . LEU A 1 266 ? -7.191 1.564 11.105 1.00 80.00 266 LEU A O 1
ATOM 2051 N N . LYS A 1 267 ? -6.902 2.938 12.860 1.00 85.00 267 LYS A N 1
ATOM 2052 C CA . LYS A 1 267 ? -6.282 4.010 12.068 1.00 85.00 267 LYS A CA 1
ATOM 2053 C C . LYS A 1 267 ? -4.884 3.613 11.615 1.00 85.00 267 LYS A C 1
ATOM 2055 O O . LYS A 1 267 ? -4.572 3.809 10.446 1.00 85.00 267 LYS A O 1
ATOM 2060 N N . GLU A 1 268 ? -4.093 3.039 12.510 1.00 81.50 268 GLU A N 1
ATOM 2061 C CA . GLU A 1 268 ? -2.745 2.546 12.232 1.00 81.50 268 GLU A CA 1
ATOM 2062 C C . GLU A 1 268 ? -2.769 1.468 11.143 1.00 81.50 268 GLU A C 1
ATOM 2064 O O . GLU A 1 268 ? -2.162 1.651 10.089 1.00 81.50 268 GLU A O 1
ATOM 2069 N N . GLY A 1 269 ? -3.609 0.436 11.287 1.00 78.06 269 GLY A N 1
ATOM 2070 C CA . GLY A 1 269 ? -3.793 -0.582 10.245 1.00 78.06 269 GLY A CA 1
ATOM 2071 C C . GLY A 1 269 ? -4.242 -0.004 8.893 1.00 78.06 269 GLY A C 1
ATOM 2072 O O . GLY A 1 269 ? -3.836 -0.491 7.837 1.00 78.06 269 GLY A O 1
ATOM 2073 N N . SER A 1 270 ? -5.040 1.073 8.890 1.00 81.31 270 SER A N 1
ATOM 2074 C CA . SER A 1 270 ? -5.426 1.772 7.654 1.00 81.31 270 SER A CA 1
ATOM 2075 C C . SER A 1 270 ? -4.272 2.550 7.012 1.00 81.31 270 SER A C 1
ATOM 2077 O O . SER A 1 270 ? -4.221 2.633 5.782 1.00 81.31 270 SER A O 1
ATOM 2079 N N . VAL A 1 271 ? -3.372 3.131 7.807 1.00 84.25 271 VAL A N 1
ATOM 2080 C CA . VAL A 1 271 ? -2.161 3.803 7.313 1.00 84.25 271 VAL A CA 1
ATOM 2081 C C . VAL A 1 271 ? -1.214 2.776 6.703 1.00 84.25 271 VAL A C 1
ATOM 2083 O O . VAL A 1 271 ? -0.861 2.925 5.533 1.00 84.25 271 VAL A O 1
ATOM 2086 N N . HIS A 1 272 ? -0.927 1.683 7.414 1.00 74.00 272 HIS A N 1
ATOM 2087 C CA . HIS A 1 272 ? -0.042 0.636 6.905 1.00 74.00 272 HIS A CA 1
ATOM 2088 C C . HIS A 1 272 ? -0.563 -0.000 5.604 1.00 74.00 272 HIS A C 1
ATOM 2090 O O . HIS A 1 272 ? 0.200 -0.231 4.664 1.00 74.00 272 HIS A O 1
ATOM 2096 N N . LEU A 1 273 ? -1.882 -0.192 5.470 1.00 79.62 273 LEU A N 1
ATOM 2097 C CA . LEU A 1 273 ? -2.484 -0.652 4.211 1.00 79.62 273 LEU A CA 1
ATOM 2098 C C . LEU A 1 273 ? -2.212 0.303 3.040 1.00 79.62 273 LEU A C 1
ATOM 2100 O O . LEU A 1 273 ? -1.962 -0.143 1.917 1.00 79.62 273 LEU A O 1
ATOM 2104 N N . LYS A 1 274 ? -2.286 1.618 3.279 1.00 82.50 274 LYS A N 1
ATOM 2105 C CA . LYS A 1 274 ? -2.014 2.624 2.243 1.00 82.50 274 LYS A CA 1
ATOM 2106 C C . LYS A 1 274 ? -0.547 2.610 1.844 1.00 82.50 274 LYS A C 1
ATOM 2108 O O . LYS A 1 274 ? -0.269 2.596 0.650 1.00 82.50 274 LYS A O 1
ATOM 2113 N N . GLU A 1 275 ? 0.357 2.565 2.815 1.00 80.12 275 GLU A N 1
ATOM 2114 C CA . GLU A 1 275 ? 1.799 2.474 2.572 1.00 80.12 275 GLU A CA 1
ATOM 2115 C C . GLU A 1 275 ? 2.153 1.203 1.794 1.00 80.12 275 GLU A C 1
ATOM 2117 O O . GLU A 1 275 ? 2.778 1.289 0.741 1.00 80.12 275 GLU A O 1
ATOM 2122 N N . GLY A 1 276 ? 1.637 0.041 2.209 1.00 77.00 276 GLY A N 1
ATOM 2123 C CA . GLY A 1 276 ? 1.835 -1.215 1.479 1.00 77.00 276 GLY A CA 1
ATOM 2124 C C . GLY A 1 276 ? 1.299 -1.164 0.042 1.00 77.00 276 GLY A C 1
ATOM 2125 O O . GLY A 1 276 ? 1.908 -1.713 -0.876 1.00 77.00 276 GLY A O 1
ATOM 2126 N N . SER A 1 277 ? 0.183 -0.464 -0.193 1.00 77.19 277 SER A N 1
ATOM 2127 C CA . SER A 1 277 ? -0.357 -0.262 -1.544 1.00 77.19 277 SER A CA 1
ATOM 2128 C C . SER A 1 277 ? 0.504 0.672 -2.401 1.00 77.19 277 SER A C 1
ATOM 2130 O O . SER A 1 277 ? 0.640 0.429 -3.601 1.00 77.19 277 SER A O 1
ATOM 2132 N N . VAL A 1 278 ? 1.081 1.724 -1.816 1.00 81.19 278 VAL A N 1
ATOM 2133 C CA . VAL A 1 278 ? 2.034 2.611 -2.503 1.00 81.19 278 VAL A CA 1
ATOM 2134 C C . VAL A 1 278 ? 3.288 1.831 -2.877 1.00 81.19 278 VAL A C 1
ATOM 2136 O O . VAL A 1 278 ? 3.653 1.808 -4.049 1.00 81.19 278 VAL A O 1
ATOM 2139 N N . HIS A 1 279 ? 3.852 1.090 -1.928 1.00 72.69 279 HIS A N 1
ATOM 2140 C CA . HIS A 1 279 ? 5.054 0.292 -2.137 1.00 72.69 279 HIS A CA 1
ATOM 2141 C C . HIS A 1 279 ? 4.862 -0.779 -3.222 1.00 72.69 279 HIS A C 1
ATOM 2143 O O . HIS A 1 279 ? 5.735 -0.985 -4.062 1.00 72.69 279 HIS A O 1
ATOM 2149 N N . LEU A 1 280 ? 3.684 -1.417 -3.295 1.00 75.38 280 LEU A N 1
ATOM 2150 C CA . LEU A 1 280 ? 3.345 -2.326 -4.399 1.00 75.38 280 LEU A CA 1
ATOM 2151 C C . LEU A 1 280 ? 3.291 -1.627 -5.761 1.00 75.38 280 LEU A C 1
ATOM 2153 O O . LEU A 1 280 ? 3.693 -2.217 -6.768 1.00 75.38 280 LEU A O 1
ATOM 2157 N N . LYS A 1 281 ? 2.753 -0.403 -5.819 1.00 77.62 281 LYS A N 1
ATOM 2158 C CA . LYS A 1 281 ? 2.691 0.373 -7.064 1.00 77.62 281 LYS A CA 1
ATOM 2159 C C . LYS A 1 281 ? 4.087 0.761 -7.521 1.00 77.62 281 LYS A C 1
ATOM 2161 O O . LYS A 1 281 ? 4.396 0.543 -8.685 1.00 77.62 281 LYS A O 1
ATOM 2166 N N . GLU A 1 282 ? 4.920 1.257 -6.613 1.00 76.81 282 GLU A N 1
ATOM 2167 C CA . GLU A 1 282 ? 6.326 1.567 -6.884 1.00 76.81 282 GLU A CA 1
ATOM 2168 C C . GLU A 1 282 ? 7.080 0.319 -7.343 1.00 76.81 282 GLU A C 1
ATOM 2170 O O . GLU A 1 282 ? 7.671 0.325 -8.416 1.00 76.81 282 GLU A O 1
ATOM 2175 N N . SER A 1 283 ? 6.939 -0.801 -6.627 1.00 73.50 283 SER A N 1
ATOM 2176 C CA . SER A 1 283 ? 7.547 -2.082 -7.013 1.00 73.50 283 SER A CA 1
ATOM 2177 C C . SER A 1 283 ? 7.074 -2.563 -8.389 1.00 73.50 283 SER A C 1
ATOM 2179 O O . SER A 1 283 ? 7.841 -3.165 -9.130 1.00 73.50 283 SER A O 1
ATOM 2181 N N . SER A 1 284 ? 5.814 -2.306 -8.759 1.00 71.75 284 SER A N 1
ATOM 2182 C CA . SER A 1 284 ? 5.282 -2.654 -10.085 1.00 71.75 284 SER A CA 1
ATOM 2183 C C . SER A 1 284 ? 5.801 -1.737 -11.192 1.00 71.75 284 SER A C 1
ATOM 2185 O O . SER A 1 284 ? 5.963 -2.191 -12.321 1.00 71.75 284 SER A O 1
ATOM 2187 N N . VAL A 1 285 ? 6.028 -0.454 -10.899 1.00 75.00 285 VAL A N 1
ATOM 2188 C CA . VAL A 1 285 ? 6.659 0.495 -11.829 1.00 75.00 285 VAL A CA 1
ATOM 2189 C C . VAL A 1 285 ? 8.111 0.094 -12.048 1.00 75.00 285 VAL A C 1
ATOM 2191 O O . VAL A 1 285 ? 8.506 -0.149 -13.181 1.00 75.00 285 VAL A O 1
ATOM 2194 N N . HIS A 1 286 ? 8.841 -0.128 -10.962 1.00 64.88 286 HIS A N 1
ATOM 2195 C CA . HIS A 1 286 ? 10.215 -0.598 -10.992 1.00 64.88 286 HIS A CA 1
ATOM 2196 C C . HIS A 1 286 ? 10.343 -1.956 -11.695 1.00 64.88 286 HIS A C 1
ATOM 2198 O O . HIS A 1 286 ? 11.273 -2.170 -12.462 1.00 64.88 286 HIS A O 1
ATOM 2204 N N . LEU A 1 287 ? 9.377 -2.870 -11.526 1.00 65.62 287 LEU A N 1
ATOM 2205 C CA . LEU A 1 287 ? 9.329 -4.124 -12.285 1.00 65.62 287 LEU A CA 1
ATOM 2206 C C . LEU A 1 287 ? 9.138 -3.885 -13.791 1.00 65.62 287 LEU A C 1
ATOM 2208 O O . LEU A 1 287 ? 9.724 -4.589 -14.607 1.00 65.62 287 LEU A O 1
ATOM 2212 N N . LYS A 1 288 ? 8.305 -2.913 -14.178 1.00 66.75 288 LYS A N 1
ATOM 2213 C CA . LYS A 1 288 ? 8.110 -2.563 -15.591 1.00 66.75 288 LYS A CA 1
ATOM 2214 C C . LYS A 1 288 ? 9.359 -1.946 -16.199 1.00 66.75 288 LYS A C 1
ATOM 2216 O O . LYS A 1 288 ? 9.663 -2.296 -17.328 1.00 66.75 288 LYS A O 1
ATOM 2221 N N . GLU A 1 289 ? 10.050 -1.079 -15.467 1.00 63.34 289 GLU A N 1
ATOM 2222 C CA . GLU A 1 289 ? 11.319 -0.464 -15.876 1.00 63.34 289 GLU A CA 1
ATOM 2223 C C . GLU A 1 289 ? 12.424 -1.525 -15.973 1.00 63.34 289 GLU A C 1
ATOM 2225 O O . GLU A 1 289 ? 13.054 -1.680 -17.013 1.00 63.34 289 GLU A O 1
ATOM 2230 N N . SER A 1 290 ? 12.571 -2.363 -14.946 1.00 56.34 290 SER A N 1
ATOM 2231 C CA . SER A 1 290 ? 13.556 -3.453 -14.913 1.00 56.34 290 SER A CA 1
ATOM 2232 C C . SER A 1 290 ? 13.288 -4.596 -15.891 1.00 56.34 290 SER A C 1
ATOM 2234 O O . SER A 1 290 ? 14.211 -5.319 -16.243 1.00 56.34 290 SER A O 1
ATOM 2236 N N . SER A 1 291 ? 12.044 -4.799 -16.331 1.00 57.94 291 SER A N 1
ATOM 2237 C CA . SER A 1 291 ? 11.704 -5.816 -17.333 1.00 57.94 291 SER A CA 1
ATOM 2238 C C . SER A 1 291 ? 11.960 -5.351 -18.771 1.00 57.94 291 SER A C 1
ATOM 2240 O O . SER A 1 291 ? 11.717 -6.126 -19.708 1.00 57.94 291 SER A O 1
ATOM 2242 N N . GLN A 1 292 ? 12.396 -4.108 -18.976 1.00 66.56 292 GLN A N 1
ATOM 2243 C CA . GLN A 1 292 ? 12.828 -3.658 -20.288 1.00 66.56 292 GLN A CA 1
ATOM 2244 C C . GLN A 1 292 ? 14.183 -4.316 -20.585 1.00 66.56 292 GLN A C 1
ATOM 2246 O O . GLN A 1 292 ? 15.086 -4.338 -19.754 1.00 66.56 292 GLN A O 1
ATOM 2251 N N . SER A 1 293 ? 14.298 -4.921 -21.761 1.00 72.19 293 SER A N 1
ATOM 2252 C CA . SER A 1 293 ? 15.542 -5.455 -22.314 1.00 72.19 293 SER A CA 1
ATOM 2253 C C . SER A 1 293 ? 15.512 -5.235 -23.822 1.00 72.19 293 SER A C 1
ATOM 2255 O O . SER A 1 293 ? 14.429 -5.158 -24.415 1.00 72.19 293 SER A O 1
ATOM 2257 N N . LEU A 1 294 ? 16.677 -5.134 -24.464 1.00 79.38 294 LEU A N 1
ATOM 2258 C CA . LEU A 1 294 ? 16.748 -5.022 -25.923 1.00 79.38 294 LEU A CA 1
ATOM 2259 C C . LEU A 1 294 ? 16.509 -6.396 -26.565 1.00 79.38 294 LEU A C 1
ATOM 2261 O O . LEU A 1 294 ? 17.433 -7.039 -27.059 1.00 79.38 294 LEU A O 1
ATOM 2265 N N . LYS A 1 295 ? 15.259 -6.869 -26.530 1.00 78.62 295 LYS A N 1
ATOM 2266 C CA . LYS A 1 295 ? 14.851 -8.201 -27.021 1.00 78.62 295 LYS A CA 1
ATOM 2267 C C . LYS A 1 295 ? 15.101 -8.396 -28.513 1.00 78.62 295 LYS A C 1
ATOM 2269 O O . LYS A 1 295 ? 15.255 -9.526 -28.961 1.00 78.62 295 LYS A O 1
ATOM 2274 N N . HIS A 1 296 ? 15.124 -7.300 -29.265 1.00 83.94 296 HIS A N 1
ATOM 2275 C CA . HIS A 1 296 ? 15.320 -7.304 -30.710 1.00 83.94 296 HIS A CA 1
ATOM 2276 C C . HIS A 1 296 ? 16.782 -7.107 -31.123 1.00 83.94 296 HIS A C 1
ATOM 2278 O O . HIS A 1 296 ? 17.059 -7.143 -32.321 1.00 83.94 296 HIS A O 1
ATOM 2284 N N . LEU A 1 297 ? 17.715 -6.932 -30.175 1.00 88.00 297 LEU A N 1
ATOM 2285 C CA . LEU A 1 297 ? 19.130 -6.729 -30.481 1.00 88.00 297 LEU A CA 1
ATOM 2286 C C . LEU A 1 297 ? 19.722 -8.007 -31.079 1.00 88.00 297 LEU A C 1
ATOM 2288 O O . LEU A 1 297 ? 19.933 -8.989 -30.376 1.00 88.00 297 LEU A O 1
ATOM 2292 N N . LYS A 1 298 ? 19.995 -7.979 -32.386 1.00 89.19 298 LYS A N 1
ATOM 2293 C CA . LYS A 1 298 ? 20.552 -9.095 -33.161 1.00 89.19 298 LYS A CA 1
ATOM 2294 C C . LYS A 1 298 ? 22.068 -8.981 -33.322 1.00 89.19 298 LYS A C 1
ATOM 2296 O O . LYS A 1 298 ? 22.726 -10.010 -33.425 1.00 89.19 298 LYS A O 1
ATOM 2301 N N . SER A 1 299 ? 22.619 -7.768 -33.354 1.00 91.19 299 SER A N 1
ATOM 2302 C CA . SER A 1 299 ? 24.043 -7.526 -33.604 1.00 91.19 299 SER A CA 1
ATOM 2303 C C . SER A 1 299 ? 24.626 -6.521 -32.618 1.00 91.19 299 SER A C 1
ATOM 2305 O O . SER A 1 299 ? 24.105 -5.412 -32.474 1.00 91.19 299 SER A O 1
ATOM 2307 N N . LEU A 1 300 ? 25.742 -6.891 -31.995 1.00 92.62 300 LEU A N 1
ATOM 2308 C CA . LEU A 1 300 ? 26.511 -6.044 -31.089 1.00 92.62 300 LEU A CA 1
ATOM 2309 C C . LEU A 1 300 ? 27.975 -6.009 -31.537 1.00 92.62 300 LEU A C 1
ATOM 2311 O O . LEU A 1 300 ? 28.581 -7.050 -31.756 1.00 92.62 300 LEU A O 1
ATOM 2315 N N . ASP A 1 301 ? 28.544 -4.818 -31.664 1.00 92.62 301 ASP A N 1
ATOM 2316 C CA . ASP A 1 301 ? 29.959 -4.630 -31.990 1.00 92.62 301 ASP A CA 1
ATOM 2317 C C . ASP A 1 301 ? 30.650 -3.885 -30.843 1.00 92.62 301 ASP A C 1
ATOM 2319 O O . ASP A 1 301 ? 30.279 -2.764 -30.495 1.00 92.62 301 ASP A O 1
ATOM 2323 N N . LEU A 1 302 ? 31.626 -4.540 -30.225 1.00 90.88 302 LEU A N 1
ATOM 2324 C CA . LEU A 1 302 ? 32.489 -4.050 -29.153 1.00 90.88 302 LEU A CA 1
ATOM 2325 C C . LEU A 1 302 ? 33.966 -4.147 -29.570 1.00 90.88 302 LEU A C 1
ATOM 2327 O O . LEU A 1 302 ? 34.857 -4.068 -28.718 1.00 90.88 302 LEU A O 1
ATOM 2331 N N . TYR A 1 303 ? 34.253 -4.301 -30.866 1.00 90.62 303 TYR A N 1
ATOM 2332 C CA . TYR A 1 303 ? 35.612 -4.416 -31.373 1.00 90.62 303 TYR A CA 1
ATOM 2333 C C . TYR A 1 303 ? 36.466 -3.221 -30.929 1.00 90.62 303 TYR A C 1
ATOM 2335 O O . TYR A 1 303 ? 36.014 -2.079 -30.894 1.00 90.62 303 TYR A O 1
ATOM 2343 N N . SER A 1 304 ? 37.731 -3.452 -30.579 1.00 88.50 304 SER A N 1
ATOM 2344 C CA . SER A 1 304 ? 38.624 -2.404 -30.050 1.00 88.50 304 SER A CA 1
ATOM 2345 C C . SER A 1 304 ? 38.145 -1.724 -28.753 1.00 88.50 304 SER A C 1
ATOM 2347 O O . SER A 1 304 ? 38.627 -0.640 -28.426 1.00 88.50 304 SER A O 1
ATOM 2349 N N . CYS A 1 305 ? 37.242 -2.347 -27.991 1.00 89.75 305 CYS A N 1
ATOM 2350 C CA . CYS A 1 305 ? 37.012 -1.996 -26.588 1.00 89.75 305 CYS A CA 1
ATOM 2351 C C . CYS A 1 305 ? 37.968 -2.772 -25.666 1.00 89.75 305 CYS A C 1
ATOM 2353 O O . CYS A 1 305 ? 38.484 -3.829 -26.017 1.00 89.75 305 CYS A O 1
ATOM 2355 N N . GLU A 1 306 ? 38.178 -2.294 -24.438 1.00 89.38 306 GLU A N 1
ATOM 2356 C CA . GLU A 1 306 ? 39.002 -3.011 -23.450 1.00 89.38 306 GLU A CA 1
ATOM 2357 C C . GLU A 1 306 ? 38.398 -4.394 -23.101 1.00 89.38 306 GLU A C 1
ATOM 2359 O O . GLU A 1 306 ? 39.132 -5.370 -22.943 1.00 89.38 306 GLU A O 1
ATOM 2364 N N . VAL A 1 307 ? 37.064 -4.514 -23.089 1.00 87.38 307 VAL A N 1
ATOM 2365 C CA . VAL A 1 307 ? 36.318 -5.757 -22.820 1.00 87.38 307 VAL A CA 1
ATOM 2366 C C . VAL A 1 307 ? 36.593 -6.866 -23.844 1.00 87.38 307 VAL A C 1
ATOM 2368 O O . VAL A 1 307 ? 36.576 -8.040 -23.481 1.00 87.38 307 VAL A O 1
ATOM 2371 N N . SER A 1 308 ? 36.922 -6.525 -25.099 1.00 87.62 308 SER A N 1
ATOM 2372 C CA . SER A 1 308 ? 37.192 -7.523 -26.144 1.00 87.62 308 SER A CA 1
ATOM 2373 C C . SER A 1 308 ? 38.536 -8.241 -25.949 1.00 87.62 308 SER A C 1
ATOM 2375 O O . SER A 1 308 ? 38.835 -9.196 -26.659 1.00 87.62 308 SER A O 1
ATOM 2377 N N . SER A 1 309 ? 39.365 -7.777 -25.003 1.00 88.62 309 SER A N 1
ATOM 2378 C CA . SER A 1 309 ? 40.635 -8.412 -24.623 1.00 88.62 309 SER A CA 1
ATOM 2379 C C . SER A 1 309 ? 40.507 -9.426 -23.479 1.00 88.62 309 SER A C 1
ATOM 2381 O O . SER A 1 309 ? 41.495 -10.075 -23.131 1.00 88.62 309 SER A O 1
ATOM 2383 N N . LEU A 1 310 ? 39.313 -9.563 -22.890 1.00 88.12 310 LEU A N 1
ATOM 2384 C CA . LEU A 1 310 ? 39.067 -10.487 -21.785 1.00 88.12 310 LEU A CA 1
ATOM 2385 C C . LEU A 1 310 ? 39.116 -11.952 -22.244 1.00 88.12 310 LEU A C 1
ATOM 2387 O O . LEU A 1 310 ? 38.709 -12.303 -23.354 1.00 88.12 310 LEU A O 1
ATOM 2391 N N . GLU A 1 311 ? 39.588 -12.823 -21.353 1.00 85.44 311 GLU A N 1
ATOM 2392 C CA . GLU A 1 311 ? 39.534 -14.273 -21.548 1.00 85.44 311 GLU A CA 1
ATOM 2393 C C . GLU A 1 311 ? 38.068 -14.731 -21.591 1.00 85.44 311 GLU A C 1
ATOM 2395 O O . GLU A 1 311 ? 37.230 -14.209 -20.859 1.00 85.44 311 GLU A O 1
ATOM 2400 N N . GLU A 1 312 ? 37.741 -15.656 -22.497 1.00 87.38 312 GLU A N 1
ATOM 2401 C CA . GLU A 1 312 ? 36.362 -16.124 -22.721 1.00 87.38 312 GLU A CA 1
ATOM 2402 C C . GLU A 1 312 ? 35.349 -15.004 -23.046 1.00 87.38 312 GLU A C 1
ATOM 2404 O O . GLU A 1 312 ? 34.146 -15.181 -22.849 1.00 87.38 312 GLU A O 1
ATOM 2409 N N . TYR A 1 313 ? 35.802 -13.868 -23.594 1.00 89.44 313 TYR A N 1
ATOM 2410 C CA . TYR A 1 313 ? 34.950 -12.727 -23.946 1.00 89.44 313 TYR A CA 1
ATOM 2411 C C . TYR A 1 313 ? 33.728 -13.122 -24.795 1.00 89.44 313 TYR A C 1
ATOM 2413 O O . TYR A 1 313 ? 32.599 -12.900 -24.361 1.00 89.44 313 TYR A O 1
ATOM 2421 N N . ARG A 1 314 ? 33.917 -13.761 -25.962 1.00 89.44 314 ARG A N 1
ATOM 2422 C CA . ARG A 1 314 ? 32.793 -14.112 -26.856 1.00 89.44 314 ARG A CA 1
ATOM 2423 C C . ARG A 1 314 ? 31.778 -15.050 -26.177 1.00 89.44 314 ARG A C 1
ATOM 2425 O O . ARG A 1 314 ? 30.606 -14.677 -26.128 1.00 89.44 314 ARG A O 1
ATOM 2432 N N . PRO A 1 315 ? 32.176 -16.209 -25.602 1.00 88.88 315 PRO A N 1
ATOM 2433 C CA . PRO A 1 315 ? 31.241 -17.066 -24.867 1.00 88.88 315 PRO A CA 1
ATOM 2434 C C . PRO A 1 315 ? 30.523 -16.340 -23.725 1.00 88.88 315 PRO A C 1
ATOM 2436 O O . PRO A 1 315 ? 29.316 -16.502 -23.567 1.00 88.88 315 PRO A O 1
ATOM 2439 N N . SER A 1 316 ? 31.242 -15.506 -22.966 1.00 89.38 316 SER A N 1
ATOM 2440 C CA . SER A 1 316 ? 30.673 -14.756 -21.843 1.00 89.38 316 SER A CA 1
ATOM 2441 C C . SER A 1 316 ? 29.620 -13.746 -22.298 1.00 89.38 316 SER A C 1
ATOM 2443 O O . SER A 1 316 ? 28.586 -13.614 -21.650 1.00 89.38 316 SER A O 1
ATOM 2445 N N . VAL A 1 317 ? 29.844 -13.056 -23.422 1.00 88.31 317 VAL A N 1
ATOM 2446 C CA . VAL A 1 317 ? 28.877 -12.099 -23.982 1.00 88.31 317 VAL A CA 1
ATOM 2447 C C . VAL A 1 317 ? 27.641 -12.809 -24.534 1.00 88.31 317 VAL A C 1
ATOM 2449 O O . VAL A 1 317 ? 26.533 -12.379 -24.229 1.00 88.31 317 VAL A O 1
ATOM 2452 N N . PHE A 1 318 ? 27.791 -13.913 -25.275 1.00 89.06 318 PHE A N 1
ATOM 2453 C CA . PHE A 1 318 ? 26.640 -14.692 -25.762 1.00 89.06 318 PHE A CA 1
ATOM 2454 C C . PHE A 1 318 ? 25.841 -15.343 -24.624 1.00 89.06 318 PHE A C 1
ATOM 2456 O O . PHE A 1 318 ? 24.623 -15.470 -24.721 1.00 89.06 318 PHE A O 1
ATOM 2463 N N . GLN A 1 319 ? 26.497 -15.732 -23.527 1.00 88.06 319 GLN A N 1
ATOM 2464 C CA . GLN A 1 319 ? 25.805 -16.214 -22.331 1.00 88.06 319 GLN A CA 1
ATOM 2465 C C . GLN A 1 319 ? 25.035 -15.092 -21.622 1.00 88.06 319 GLN A C 1
ATOM 2467 O O . GLN A 1 319 ? 23.950 -15.332 -21.094 1.00 88.06 319 GLN A O 1
ATOM 2472 N N . LEU A 1 320 ? 25.605 -13.886 -21.591 1.00 86.12 320 LEU A N 1
ATOM 2473 C CA . LEU A 1 320 ? 25.017 -12.711 -20.954 1.00 86.12 320 LEU A CA 1
ATOM 2474 C C . LEU A 1 320 ? 23.848 -12.135 -21.759 1.00 86.12 320 LEU A C 1
ATOM 2476 O O . LEU A 1 320 ? 22.879 -11.667 -21.177 1.00 86.12 320 LEU A O 1
ATOM 2480 N N . LEU A 1 321 ? 23.941 -12.157 -23.088 1.00 86.00 321 LEU A N 1
ATOM 2481 C CA . LEU A 1 321 ? 22.949 -11.616 -24.013 1.00 86.00 321 LEU A CA 1
ATOM 2482 C C . LEU A 1 321 ? 22.536 -12.698 -25.021 1.00 86.00 321 LEU A C 1
ATOM 2484 O O . LEU A 1 321 ? 22.903 -12.615 -26.192 1.00 86.00 321 LEU A O 1
ATOM 2488 N N . PRO A 1 322 ? 21.764 -13.718 -24.606 1.00 85.44 322 PRO A N 1
ATOM 2489 C CA . PRO A 1 322 ? 21.409 -14.849 -25.469 1.00 85.44 322 PRO A CA 1
ATOM 2490 C C . PRO A 1 322 ? 20.565 -14.460 -26.692 1.00 85.44 322 PRO A C 1
ATOM 2492 O O . PRO A 1 322 ? 20.397 -15.267 -27.602 1.00 85.44 322 PRO A O 1
ATOM 2495 N N . GLN A 1 323 ? 20.011 -13.246 -26.720 1.00 83.81 323 GLN A N 1
ATOM 2496 C CA . GLN A 1 323 ? 19.242 -12.731 -27.848 1.00 83.81 323 GLN A CA 1
ATOM 2497 C C . GLN A 1 323 ? 20.103 -12.280 -29.042 1.00 83.81 323 GLN A C 1
ATOM 2499 O O . GLN A 1 323 ? 19.572 -12.192 -30.151 1.00 83.81 323 GLN A O 1
ATOM 2504 N N . ILE A 1 324 ? 21.401 -11.993 -28.849 1.00 89.19 324 ILE A N 1
ATOM 2505 C CA . ILE A 1 324 ? 22.259 -11.521 -29.945 1.00 89.19 324 ILE A CA 1
ATOM 2506 C C . ILE A 1 324 ? 22.654 -12.692 -30.850 1.00 89.19 324 ILE A C 1
ATOM 2508 O O . ILE A 1 324 ? 23.075 -13.749 -30.385 1.00 89.19 324 ILE A O 1
ATOM 2512 N N . LYS A 1 325 ? 22.541 -12.492 -32.164 1.00 89.00 325 LYS A N 1
ATOM 2513 C CA . LYS A 1 325 ? 22.970 -13.454 -33.188 1.00 89.00 325 LYS A CA 1
ATOM 2514 C C . LYS A 1 325 ? 24.437 -13.254 -33.566 1.00 89.00 325 LYS A C 1
ATOM 2516 O O . LYS A 1 325 ? 25.135 -14.230 -33.807 1.00 89.00 325 LYS A O 1
ATOM 2521 N N . TYR A 1 326 ? 24.898 -12.003 -33.582 1.00 90.56 326 TYR A N 1
ATOM 2522 C CA . TYR A 1 326 ? 26.236 -11.635 -34.032 1.00 90.56 326 TYR A CA 1
ATOM 2523 C C . TYR A 1 326 ? 26.942 -10.731 -33.022 1.00 90.56 326 TYR A C 1
ATOM 2525 O O . TYR A 1 326 ? 26.369 -9.761 -32.519 1.00 90.56 326 TYR A O 1
ATOM 2533 N N . LEU A 1 327 ? 28.207 -11.046 -32.766 1.00 92.31 327 LEU A N 1
ATOM 2534 C CA . LEU A 1 327 ? 29.128 -10.285 -31.935 1.00 92.31 327 LEU A CA 1
ATOM 2535 C C . LEU A 1 327 ? 30.374 -9.952 -32.754 1.00 92.31 327 LEU A C 1
ATOM 2537 O O . LEU A 1 327 ? 31.020 -10.861 -33.282 1.00 92.31 327 LEU A O 1
ATOM 2541 N N . ASP A 1 328 ? 30.714 -8.670 -32.864 1.00 90.75 328 ASP A N 1
ATOM 2542 C CA . ASP A 1 328 ? 31.863 -8.174 -33.641 1.00 90.75 328 ASP A CA 1
ATOM 2543 C C . ASP A 1 328 ? 31.861 -8.661 -35.105 1.00 90.75 328 ASP A C 1
ATOM 2545 O O . ASP A 1 328 ? 32.911 -8.888 -35.699 1.00 90.75 328 ASP A O 1
ATOM 2549 N N . GLY A 1 329 ? 30.667 -8.871 -35.672 1.00 85.88 329 GLY A N 1
ATOM 2550 C CA . GLY A 1 329 ? 30.480 -9.375 -37.037 1.00 85.88 329 GLY A CA 1
ATOM 2551 C C . GLY A 1 329 ? 30.481 -10.899 -37.187 1.00 85.88 329 GLY A C 1
ATOM 2552 O O . GLY A 1 329 ? 30.331 -11.370 -38.305 1.00 85.88 329 GLY A O 1
ATOM 2553 N N . TYR A 1 330 ? 30.592 -11.669 -36.101 1.00 88.56 330 TYR A N 1
ATOM 2554 C CA . TYR A 1 330 ? 30.631 -13.138 -36.147 1.00 88.56 330 TYR A CA 1
ATOM 2555 C C . TYR A 1 330 ? 29.569 -13.767 -35.240 1.00 88.56 330 TYR A C 1
ATOM 2557 O O . TYR A 1 330 ? 29.292 -13.244 -34.157 1.00 88.56 330 TYR A O 1
ATOM 2565 N N . ASP A 1 331 ? 29.017 -14.912 -35.628 1.00 89.25 331 ASP A N 1
ATOM 2566 C CA . ASP A 1 331 ? 28.089 -15.706 -34.809 1.00 89.25 331 ASP A CA 1
ATOM 2567 C C . ASP A 1 331 ? 28.831 -16.549 -33.724 1.00 89.25 331 ASP A C 1
ATOM 2569 O O . ASP A 1 331 ? 30.064 -16.462 -33.590 1.00 89.25 331 ASP A O 1
ATOM 2573 N N . PRO A 1 332 ? 28.129 -17.344 -32.885 1.00 87.06 332 PRO A N 1
ATOM 2574 C CA . PRO A 1 332 ? 28.768 -18.253 -31.924 1.00 87.06 332 PRO A CA 1
ATOM 2575 C C . PRO A 1 332 ? 29.614 -19.369 -32.559 1.00 87.06 332 PRO A C 1
ATOM 2577 O O . PRO A 1 332 ? 30.451 -19.960 -31.877 1.00 87.06 332 PRO A O 1
ATOM 2580 N N . GLN A 1 333 ? 29.377 -19.682 -33.834 1.00 85.81 333 GLN A N 1
ATOM 2581 C CA . GLN A 1 333 ? 30.079 -20.687 -34.630 1.00 85.81 333 GLN A CA 1
ATOM 2582 C C . GLN A 1 333 ? 31.243 -20.097 -35.448 1.00 85.81 333 GLN A C 1
ATOM 2584 O O . GLN A 1 333 ? 31.900 -20.849 -36.166 1.00 85.81 333 GLN A O 1
ATOM 2589 N N . ASP A 1 334 ? 31.535 -18.802 -35.283 1.00 86.31 334 ASP A N 1
ATOM 2590 C CA . ASP A 1 334 ? 32.581 -18.053 -35.990 1.00 86.31 334 ASP A CA 1
ATOM 2591 C C . ASP A 1 334 ? 32.300 -17.837 -37.492 1.00 86.31 334 ASP A C 1
ATOM 2593 O O . ASP A 1 334 ? 33.213 -17.604 -38.283 1.00 86.31 334 ASP A O 1
ATOM 2597 N N . ASN A 1 335 ? 31.028 -17.887 -37.901 1.00 86.19 335 ASN A N 1
ATOM 2598 C CA . ASN A 1 335 ? 30.604 -17.481 -39.238 1.00 86.19 335 ASN A CA 1
ATOM 2599 C C . ASN A 1 335 ? 30.419 -15.961 -39.294 1.00 86.19 335 ASN A C 1
ATOM 2601 O O . ASN A 1 335 ? 29.821 -15.364 -38.397 1.00 86.19 335 ASN A O 1
ATOM 2605 N N . GLU A 1 336 ? 30.914 -15.347 -40.367 1.00 83.56 336 GLU A N 1
ATOM 2606 C CA . GLU A 1 336 ? 30.791 -13.911 -40.617 1.00 83.56 336 GLU A CA 1
ATOM 2607 C C . GLU A 1 336 ? 29.345 -13.532 -40.978 1.00 83.56 336 GLU A C 1
ATOM 2609 O O . GLU A 1 336 ? 28.627 -14.292 -41.635 1.00 83.56 336 GLU A O 1
ATOM 2614 N N . LEU A 1 337 ? 28.919 -12.349 -40.534 1.00 77.62 337 LEU A N 1
ATOM 2615 C CA . LEU A 1 337 ? 27.634 -11.755 -40.884 1.00 77.62 337 LEU A CA 1
ATOM 2616 C C . LEU A 1 337 ? 27.533 -11.645 -42.419 1.00 77.62 337 LEU A C 1
ATOM 2618 O O . LEU A 1 337 ? 28.427 -11.057 -43.028 1.00 77.62 337 LEU A O 1
ATOM 2622 N N . PRO A 1 338 ? 26.483 -12.193 -43.061 1.00 73.50 338 PRO A N 1
ATOM 2623 C CA . PRO A 1 338 ? 26.341 -12.118 -44.512 1.00 73.50 338 PRO A CA 1
ATOM 2624 C C . PRO A 1 338 ? 26.360 -10.662 -45.002 1.00 73.50 338 PRO A C 1
ATOM 2626 O O . PRO A 1 338 ? 25.603 -9.824 -44.511 1.00 73.50 338 PRO A O 1
ATOM 2629 N N . ASP A 1 339 ? 27.220 -10.358 -45.976 1.00 51.81 339 ASP A N 1
ATOM 2630 C CA . ASP A 1 339 ? 27.306 -9.041 -46.618 1.00 51.81 339 ASP A CA 1
ATOM 2631 C C . ASP A 1 339 ? 26.083 -8.783 -47.531 1.00 51.81 339 ASP A C 1
ATOM 2633 O O . ASP A 1 339 ? 26.174 -8.938 -48.747 1.00 51.81 339 ASP A O 1
ATOM 2637 N N . SER A 1 340 ? 24.941 -8.365 -46.978 1.00 47.41 340 SER A N 1
ATOM 2638 C CA . SER A 1 340 ? 23.879 -7.599 -47.672 1.00 47.41 340 SER A CA 1
ATOM 2639 C C . SER A 1 340 ? 22.767 -7.271 -46.664 1.00 47.41 340 SER A C 1
ATOM 2641 O O . SER A 1 340 ? 22.407 -8.088 -45.835 1.00 47.41 340 SER A O 1
ATOM 2643 N N . ASN A 1 341 ? 22.209 -6.066 -46.538 1.00 45.25 341 ASN A N 1
ATOM 2644 C CA . ASN A 1 341 ? 21.417 -5.309 -47.511 1.00 45.25 341 ASN A CA 1
ATOM 2645 C C . ASN A 1 341 ? 20.276 -6.078 -48.204 1.00 45.25 341 ASN A C 1
ATOM 2647 O O . ASN A 1 341 ? 19.610 -5.485 -49.049 1.00 45.25 341 ASN A O 1
ATOM 2651 N N . ASP A 1 342 ? 20.021 -7.320 -47.796 1.00 41.66 342 ASP A N 1
ATOM 2652 C CA . ASP A 1 342 ? 18.817 -8.072 -48.122 1.00 41.66 342 ASP A CA 1
ATOM 2653 C C . ASP A 1 342 ? 18.063 -8.285 -46.806 1.00 41.66 342 ASP A C 1
ATOM 2655 O O . ASP A 1 342 ? 18.376 -9.161 -46.001 1.00 41.66 342 ASP A O 1
ATOM 2659 N N . GLU A 1 343 ? 17.113 -7.387 -46.545 1.00 42.84 343 GLU A N 1
ATOM 2660 C CA . GLU A 1 343 ? 15.978 -7.711 -45.688 1.00 42.84 343 GLU A CA 1
ATOM 2661 C C . GLU A 1 343 ? 15.294 -8.903 -46.369 1.00 42.84 343 GLU A C 1
ATOM 2663 O O . GLU A 1 343 ? 14.611 -8.743 -47.379 1.00 42.84 343 GLU A O 1
ATOM 2668 N N . GLU A 1 344 ? 15.558 -10.115 -45.886 1.00 41.16 344 GLU A N 1
ATOM 2669 C CA . GLU A 1 344 ? 14.620 -11.209 -46.079 1.00 41.16 344 GLU A CA 1
ATOM 2670 C C . GLU A 1 344 ? 13.385 -10.828 -45.260 1.00 41.16 344 GLU A C 1
ATOM 2672 O O . GLU A 1 344 ? 13.343 -10.982 -44.035 1.00 41.16 344 GLU A O 1
ATOM 2677 N N . ASP A 1 345 ? 12.423 -10.227 -45.962 1.00 46.41 345 ASP A N 1
ATOM 2678 C CA . ASP A 1 345 ? 11.008 -10.387 -45.679 1.00 46.41 345 ASP A CA 1
ATOM 2679 C C . ASP A 1 345 ? 10.777 -11.900 -45.509 1.00 46.41 345 ASP A C 1
ATOM 2681 O O . ASP A 1 345 ? 10.640 -12.641 -46.482 1.00 46.41 345 ASP A O 1
ATOM 2685 N N . GLU A 1 346 ? 10.813 -12.394 -44.270 1.00 46.88 346 GLU A N 1
ATOM 2686 C CA . GLU A 1 346 ? 10.110 -13.631 -43.947 1.00 46.88 346 GLU A CA 1
ATOM 2687 C C . GLU A 1 346 ? 8.625 -13.269 -44.013 1.00 46.88 346 GLU A C 1
ATOM 2689 O O . GLU A 1 346 ? 8.018 -12.825 -43.036 1.00 46.88 346 GLU A O 1
ATOM 2694 N N . ASP A 1 347 ? 8.116 -13.353 -45.243 1.00 40.75 347 ASP A N 1
ATOM 2695 C CA . ASP A 1 347 ? 6.709 -13.390 -45.589 1.00 40.75 347 ASP A CA 1
ATOM 2696 C C . ASP A 1 347 ? 5.987 -14.341 -44.621 1.00 40.75 347 ASP A C 1
ATOM 2698 O O . ASP A 1 347 ? 6.405 -15.481 -44.398 1.00 40.75 347 ASP A O 1
ATOM 2702 N N . ASP A 1 348 ? 4.894 -13.850 -44.034 1.00 45.12 348 ASP A N 1
ATOM 2703 C CA . ASP A 1 348 ? 3.863 -14.688 -43.435 1.00 45.12 348 ASP A CA 1
ATOM 2704 C C . ASP A 1 348 ? 3.366 -15.662 -44.524 1.00 45.12 348 ASP A C 1
ATOM 2706 O O . ASP A 1 348 ? 2.523 -15.308 -45.352 1.00 45.12 348 ASP A O 1
ATOM 2710 N N . ASP A 1 349 ? 3.905 -16.885 -44.544 1.00 39.09 349 ASP A N 1
ATOM 2711 C CA . ASP A 1 349 ? 3.355 -18.017 -45.294 1.00 39.09 349 ASP A CA 1
ATOM 2712 C C . ASP A 1 349 ? 2.008 -18.424 -44.659 1.00 39.09 349 ASP A C 1
ATOM 2714 O O . ASP A 1 349 ? 1.890 -19.405 -43.919 1.00 39.09 349 ASP A O 1
ATOM 2718 N N . ASP A 1 350 ? 0.964 -17.644 -44.946 1.00 39.88 350 ASP A N 1
ATOM 2719 C CA . ASP A 1 350 ? -0.410 -18.133 -44.958 1.00 39.88 350 ASP A CA 1
ATOM 2720 C C . ASP A 1 350 ? -0.543 -19.088 -46.160 1.00 39.88 350 ASP A C 1
ATOM 2722 O O . ASP A 1 350 ? -0.753 -18.680 -47.307 1.00 39.88 350 ASP A O 1
ATOM 2726 N N . ASP A 1 351 ? -0.397 -20.386 -45.886 1.00 40.91 351 ASP A N 1
ATOM 2727 C CA . ASP A 1 351 ? -0.745 -21.491 -46.784 1.00 40.91 351 ASP A CA 1
ATOM 2728 C C . ASP A 1 351 ? -2.256 -21.457 -47.116 1.00 40.91 351 ASP A C 1
ATOM 2730 O O . ASP A 1 351 ? -3.066 -22.195 -46.555 1.00 40.91 351 ASP A O 1
ATOM 2734 N N . ASP A 1 352 ? -2.648 -20.617 -48.074 1.00 44.12 352 ASP A N 1
ATOM 2735 C CA . ASP A 1 352 ? -3.917 -20.714 -48.799 1.00 44.12 352 ASP A CA 1
ATOM 2736 C C . ASP A 1 352 ? -3.623 -21.039 -50.273 1.00 44.12 352 ASP A C 1
ATOM 2738 O O . ASP A 1 352 ? -3.593 -20.190 -51.172 1.00 44.12 352 ASP A O 1
ATOM 2742 N N . VAL A 1 353 ? -3.401 -22.327 -50.543 1.00 40.12 353 VAL A N 1
ATOM 2743 C CA . VAL A 1 353 ? -3.331 -22.857 -51.908 1.00 40.12 353 VAL A CA 1
ATOM 2744 C C . VAL A 1 353 ? -4.719 -22.787 -52.560 1.00 40.12 353 VAL A C 1
ATOM 2746 O O . VAL A 1 353 ? -5.621 -23.583 -52.295 1.00 40.12 353 VAL A O 1
ATOM 2749 N N . ALA A 1 354 ? -4.853 -21.820 -53.471 1.00 39.09 354 ALA A N 1
ATOM 2750 C CA . ALA A 1 354 ? -5.815 -21.770 -54.574 1.00 39.09 354 ALA A CA 1
ATOM 2751 C C . ALA A 1 354 ? -5.822 -23.095 -55.371 1.00 39.09 354 ALA A C 1
ATOM 2753 O O . ALA A 1 354 ? -4.804 -23.760 -55.490 1.00 39.09 354 ALA A O 1
ATOM 2754 N N . GLY A 1 355 ? -6.872 -23.561 -56.038 1.00 35.09 355 GLY A N 1
ATOM 2755 C CA . GLY A 1 355 ? -8.109 -22.990 -56.550 1.00 35.09 355 GLY A CA 1
ATOM 2756 C C . GLY A 1 355 ? -8.715 -24.032 -57.521 1.00 35.09 355 GLY A C 1
ATOM 2757 O O . GLY A 1 355 ? -8.140 -25.106 -57.714 1.00 35.09 355 GLY A O 1
ATOM 2758 N N . PRO A 1 356 ? -9.875 -23.771 -58.141 1.00 49.84 356 PRO A N 1
ATOM 2759 C CA . PRO A 1 356 ? -10.583 -24.753 -58.961 1.00 49.84 356 PRO A CA 1
ATOM 2760 C C . PRO A 1 356 ? -10.156 -24.677 -60.437 1.00 49.84 356 PRO A C 1
ATOM 2762 O O . PRO A 1 356 ? -10.170 -23.589 -61.004 1.00 49.84 356 PRO A O 1
ATOM 2765 N N . HIS A 1 357 ? -9.859 -25.811 -61.091 1.00 35.66 357 HIS A N 1
ATOM 2766 C CA . HIS A 1 357 ? -10.027 -25.954 -62.550 1.00 35.66 357 HIS A CA 1
ATOM 2767 C C . HIS A 1 357 ? -9.999 -27.420 -63.049 1.00 35.66 357 HIS A C 1
ATOM 2769 O O . HIS A 1 357 ? -8.954 -28.049 -63.145 1.00 35.66 357 HIS A O 1
ATOM 2775 N N . VAL A 1 358 ? -11.207 -27.913 -63.346 1.00 43.16 358 VAL A N 1
ATOM 2776 C CA . VAL A 1 358 ? -11.699 -28.784 -64.442 1.00 43.16 358 VAL A CA 1
ATOM 2777 C C . VAL A 1 358 ? -10.686 -29.543 -65.326 1.00 43.16 358 VAL A C 1
ATOM 2779 O O . VAL A 1 358 ? -9.923 -28.910 -66.052 1.00 43.16 358 VAL A O 1
ATOM 2782 N N . HIS A 1 359 ? -10.824 -30.876 -65.403 1.00 35.31 359 HIS A N 1
ATOM 2783 C CA . HIS A 1 359 ? -11.029 -31.601 -66.671 1.00 35.31 359 HIS A CA 1
ATOM 2784 C C . HIS A 1 359 ? -11.577 -33.023 -66.463 1.00 35.31 359 HIS A C 1
ATOM 2786 O O . HIS A 1 359 ? -11.172 -33.725 -65.540 1.00 35.31 359 HIS A O 1
ATOM 2792 N N . ASP A 1 360 ? -12.534 -33.353 -67.329 1.00 38.22 360 ASP A N 1
ATOM 2793 C CA . ASP A 1 360 ? -13.323 -34.576 -67.472 1.00 38.22 360 ASP A CA 1
ATOM 2794 C C . ASP A 1 360 ? -12.489 -35.830 -67.797 1.00 38.22 360 ASP A C 1
ATOM 2796 O O . ASP A 1 360 ? -11.439 -35.730 -68.432 1.00 38.22 360 ASP A O 1
ATOM 2800 N N . ASP A 1 361 ? -12.961 -36.998 -67.350 1.00 39.75 361 ASP A N 1
ATOM 2801 C CA . ASP A 1 361 ? -13.507 -38.077 -68.198 1.00 39.75 361 ASP A CA 1
ATOM 2802 C C . ASP A 1 361 ? -13.417 -39.454 -67.500 1.00 39.75 361 ASP A C 1
ATOM 2804 O O . ASP A 1 361 ? -12.391 -39.830 -66.931 1.00 39.75 361 ASP A O 1
ATOM 2808 N N . ASP A 1 362 ? -14.537 -40.169 -67.630 1.00 41.16 362 ASP A N 1
ATOM 2809 C CA . ASP A 1 362 ? -14.693 -41.618 -67.797 1.00 41.16 362 ASP A CA 1
ATOM 2810 C C . ASP A 1 362 ? -14.598 -42.602 -66.603 1.00 41.16 362 ASP A C 1
ATOM 2812 O O . ASP A 1 362 ? -13.538 -42.949 -66.081 1.00 41.16 362 ASP A O 1
ATOM 2816 N N . ASP A 1 363 ? -15.801 -43.115 -66.306 1.00 42.56 363 ASP A N 1
ATOM 2817 C CA . ASP A 1 363 ? -16.212 -44.529 -66.393 1.00 42.56 363 ASP A CA 1
ATOM 2818 C C . ASP A 1 363 ? -16.455 -45.362 -65.116 1.00 42.56 363 ASP A C 1
ATOM 2820 O O . ASP A 1 363 ? -15.582 -45.570 -64.273 1.00 42.56 363 ASP A O 1
ATOM 2824 N N . ASP A 1 364 ? -17.689 -45.896 -65.129 1.00 42.06 364 ASP A N 1
ATOM 2825 C CA . ASP A 1 364 ? -18.189 -47.205 -64.681 1.00 42.06 364 ASP A CA 1
ATOM 2826 C C . ASP A 1 364 ? -18.298 -47.466 -63.165 1.00 42.06 364 ASP A C 1
ATOM 2828 O O . ASP A 1 364 ? -17.320 -47.489 -62.424 1.00 42.06 364 ASP A O 1
ATOM 2832 N N . ASP A 1 365 ? -19.539 -47.505 -62.655 1.00 45.03 365 ASP A N 1
ATOM 2833 C CA . ASP A 1 365 ? -20.341 -48.728 -62.373 1.00 45.03 365 ASP A CA 1
ATOM 2834 C C . ASP A 1 365 ? -20.041 -49.223 -60.940 1.00 45.03 365 ASP A C 1
ATOM 2836 O O . ASP A 1 365 ? -18.908 -49.187 -60.481 1.00 45.03 365 ASP A O 1
ATOM 2840 N N . GLU A 1 366 ? -20.942 -49.682 -60.083 1.00 44.91 366 GLU A N 1
ATOM 2841 C CA . GLU A 1 366 ? -22.330 -50.118 -60.120 1.00 44.91 366 GLU A CA 1
ATOM 2842 C C . GLU A 1 366 ? -22.776 -50.120 -58.638 1.00 44.91 366 GLU A C 1
ATOM 2844 O O . GLU A 1 366 ? -21.977 -50.389 -57.741 1.00 44.91 366 GLU A O 1
ATOM 2849 N N . ASP A 1 367 ? -24.042 -49.782 -58.426 1.00 40.81 367 ASP A N 1
ATOM 2850 C CA . ASP A 1 367 ? -25.016 -50.345 -57.482 1.00 40.81 367 ASP A CA 1
ATOM 2851 C C . ASP A 1 367 ? -24.698 -50.772 -56.021 1.00 40.81 367 ASP A C 1
ATOM 2853 O O . ASP A 1 367 ? -23.739 -51.459 -55.679 1.00 40.81 367 ASP A O 1
ATOM 2857 N N . ASP A 1 368 ? -25.731 -50.490 -55.217 1.00 40.44 368 ASP A N 1
ATOM 2858 C CA . ASP A 1 368 ? -26.348 -51.337 -54.187 1.00 40.44 368 ASP A CA 1
ATOM 2859 C C . ASP A 1 368 ? -25.951 -51.228 -52.696 1.00 40.44 368 ASP A C 1
ATOM 2861 O O . ASP A 1 368 ? -24.953 -51.747 -52.203 1.00 40.44 368 ASP A O 1
ATOM 2865 N N . ASP A 1 369 ? -26.905 -50.612 -51.988 1.00 38.91 369 ASP A N 1
ATOM 2866 C CA . ASP A 1 369 ? -27.741 -51.211 -50.939 1.00 38.91 369 ASP A CA 1
ATOM 2867 C C . ASP A 1 369 ? -27.327 -51.248 -49.449 1.00 38.91 369 ASP A C 1
ATOM 2869 O O . ASP A 1 369 ? -26.315 -51.792 -49.022 1.00 38.91 369 ASP A O 1
ATOM 2873 N N . GLU A 1 370 ? -28.291 -50.720 -48.678 1.00 39.03 370 GLU A N 1
ATOM 2874 C CA . GLU A 1 370 ? -28.890 -51.239 -47.436 1.00 39.03 370 GLU A CA 1
ATOM 2875 C C . GLU A 1 370 ? -28.055 -51.407 -46.145 1.00 39.03 370 GLU A C 1
ATOM 2877 O O . GLU A 1 370 ? -27.195 -52.263 -45.987 1.00 39.03 370 GLU A O 1
ATOM 2882 N N . SER A 1 371 ? -28.459 -50.581 -45.170 1.00 38.44 371 SER A N 1
ATOM 2883 C CA . SER A 1 371 ? -28.892 -50.878 -43.791 1.00 38.44 371 SER A CA 1
ATOM 2884 C C . SER A 1 371 ? -28.352 -52.064 -42.971 1.00 38.44 371 SER A C 1
ATOM 2886 O O . SER A 1 371 ? -28.225 -53.194 -43.428 1.00 38.44 371 SER A O 1
ATOM 2888 N N . SER A 1 372 ? -28.384 -51.811 -41.648 1.00 40.75 372 SER A N 1
ATOM 2889 C CA . SER A 1 372 ? -28.394 -52.756 -40.507 1.00 40.75 372 SER A CA 1
ATOM 2890 C C . SER A 1 372 ? -27.013 -53.340 -40.154 1.00 40.75 372 SER A C 1
ATOM 2892 O O . SER A 1 372 ? -26.177 -53.521 -41.019 1.00 40.75 372 SER A O 1
ATOM 2894 N N . GLU A 1 373 ? -26.621 -53.612 -38.911 1.00 37.69 373 GLU A N 1
ATOM 2895 C CA . GLU A 1 373 ? -27.318 -53.770 -37.639 1.00 37.69 373 GLU A CA 1
ATOM 2896 C C . GLU A 1 373 ? -26.271 -53.706 -36.490 1.00 37.69 373 GLU A C 1
ATOM 2898 O O . GLU A 1 373 ? -25.093 -53.430 -36.706 1.00 37.69 373 GLU A O 1
ATOM 2903 N N . VAL A 1 374 ? -26.754 -53.906 -35.268 1.00 37.47 374 VAL A N 1
ATOM 2904 C CA . VAL A 1 374 ? -26.199 -53.673 -33.918 1.00 37.47 374 VAL A CA 1
ATOM 2905 C C . VAL A 1 374 ? -25.143 -54.674 -33.382 1.00 37.47 374 VAL A C 1
ATOM 2907 O O . VAL A 1 374 ? -24.942 -55.740 -33.951 1.00 37.47 374 VAL A O 1
ATOM 2910 N N . GLU A 1 375 ? -24.620 -54.316 -32.187 1.00 38.72 375 GLU A N 1
ATOM 2911 C CA . GLU A 1 375 ? -23.969 -55.123 -31.114 1.00 38.72 375 GLU A CA 1
ATOM 2912 C C . GLU A 1 375 ? -22.436 -55.301 -31.177 1.00 38.72 375 GLU A C 1
ATOM 2914 O O . GLU A 1 375 ? -21.867 -55.418 -32.251 1.00 38.72 375 GLU A O 1
ATOM 2919 N N . GLU A 1 376 ? -21.645 -55.354 -30.095 1.00 41.25 376 GLU A N 1
ATOM 2920 C CA . GLU A 1 376 ? -21.772 -55.187 -28.633 1.00 41.25 376 GLU A CA 1
ATOM 2921 C C . GLU A 1 376 ? -20.332 -55.124 -28.043 1.00 41.25 376 GLU A C 1
ATOM 2923 O O . GLU A 1 376 ? -19.389 -55.594 -28.678 1.00 41.25 376 GLU A O 1
ATOM 2928 N N . GLY A 1 377 ? -20.189 -54.646 -26.793 1.00 33.09 377 GLY A N 1
ATOM 2929 C CA . GLY A 1 377 ? -19.042 -54.917 -25.893 1.00 33.09 377 GLY A CA 1
ATOM 2930 C C . GLY A 1 377 ? -17.833 -53.971 -26.033 1.00 33.09 377 GLY A C 1
ATOM 2931 O O . GLY A 1 377 ? -17.419 -53.645 -27.131 1.00 33.09 377 GLY A O 1
ATOM 2932 N N . GLU A 1 378 ? -17.176 -53.452 -24.993 1.00 43.56 378 GLU A N 1
ATOM 2933 C CA . GLU A 1 378 ? -17.067 -53.866 -23.595 1.00 43.56 378 GLU A CA 1
ATOM 2934 C C . GLU A 1 378 ? -16.651 -52.678 -22.691 1.00 43.56 378 GLU A C 1
ATOM 2936 O O . GLU A 1 378 ? -15.800 -51.861 -23.029 1.00 43.56 378 GLU A O 1
ATOM 2941 N N . VAL A 1 379 ? -17.311 -52.639 -21.530 1.00 38.03 379 VAL A N 1
ATOM 2942 C CA . VAL A 1 379 ? -16.927 -52.229 -20.163 1.00 38.03 379 VAL A CA 1
ATOM 2943 C C . VAL A 1 379 ? -15.636 -51.439 -19.855 1.00 38.03 379 VAL A C 1
ATOM 2945 O O . VAL A 1 379 ? -14.528 -51.799 -20.232 1.00 38.03 379 VAL A O 1
ATOM 2948 N N . GLY A 1 380 ? -15.777 -50.478 -18.926 1.00 37.22 380 GLY A N 1
ATOM 2949 C CA . GLY A 1 380 ? -14.652 -49.960 -18.139 1.00 37.22 380 GLY A CA 1
ATOM 2950 C C . GLY A 1 380 ? -14.971 -48.813 -17.170 1.00 37.22 380 GLY A C 1
ATOM 2951 O O . GLY A 1 380 ? -14.604 -47.687 -17.459 1.00 37.22 380 GLY A O 1
ATOM 2952 N N . LEU A 1 381 ? -15.598 -49.142 -16.026 1.00 40.59 381 LEU A N 1
ATOM 2953 C CA . LEU A 1 381 ? -15.394 -48.568 -14.672 1.00 40.59 381 LEU A CA 1
ATOM 2954 C C . LEU A 1 381 ? -15.475 -47.032 -14.476 1.00 40.59 381 LEU A C 1
ATOM 2956 O O . LEU A 1 381 ? -14.729 -46.268 -15.062 1.00 40.59 381 LEU A O 1
ATOM 2960 N N . SER A 1 382 ? -16.185 -46.446 -13.518 1.00 42.91 382 SER A N 1
ATOM 2961 C CA . SER A 1 382 ? -17.194 -46.849 -12.538 1.00 42.91 382 SER A CA 1
ATOM 2962 C C . SER A 1 382 ? -17.518 -45.555 -11.783 1.00 42.91 382 SER A C 1
ATOM 2964 O O . SER A 1 382 ? -16.628 -44.911 -11.228 1.00 42.91 382 SER A O 1
ATOM 2966 N N . TYR A 1 383 ? -18.789 -45.176 -11.805 1.00 38.12 383 TYR A N 1
ATOM 2967 C CA . TYR A 1 383 ? -19.392 -44.112 -11.008 1.00 38.12 383 TYR A CA 1
ATOM 2968 C C . TYR A 1 383 ? -19.763 -44.664 -9.613 1.00 38.12 383 TYR A C 1
ATOM 2970 O O . TYR A 1 383 ? -19.936 -45.874 -9.479 1.00 38.12 383 TYR A O 1
ATOM 2978 N N . LEU A 1 384 ? -19.997 -43.764 -8.645 1.00 38.69 384 LEU A N 1
ATOM 2979 C CA . LEU A 1 384 ? -20.462 -43.971 -7.252 1.00 38.69 384 LEU A CA 1
ATOM 2980 C C . LEU A 1 384 ? -19.376 -44.385 -6.240 1.00 38.69 384 LEU A C 1
ATOM 2982 O O . LEU A 1 384 ? -18.676 -45.367 -6.420 1.00 38.69 384 LEU A O 1
ATOM 2986 N N . MET A 1 385 ? -19.196 -43.651 -5.139 1.00 43.22 385 MET A N 1
ATOM 2987 C CA . MET A 1 385 ? -20.163 -43.634 -4.033 1.00 43.22 385 MET A CA 1
ATOM 2988 C C . MET A 1 385 ? -20.372 -42.253 -3.391 1.00 43.22 385 MET A C 1
ATOM 2990 O O . MET A 1 385 ? -19.439 -41.499 -3.123 1.00 43.22 385 MET A O 1
ATOM 2994 N N . LYS A 1 386 ? -21.648 -41.992 -3.107 1.00 47.97 386 LYS A N 1
ATOM 2995 C CA . LYS A 1 386 ? -22.218 -40.983 -2.213 1.00 47.97 386 LYS A CA 1
ATOM 2996 C C . LYS A 1 386 ? -22.946 -41.762 -1.102 1.00 47.97 386 LYS A C 1
ATOM 2998 O O . LYS A 1 386 ? -23.418 -42.856 -1.389 1.00 47.97 386 LYS A O 1
ATOM 3003 N N . GLU A 1 387 ? -23.089 -41.142 0.075 1.00 43.75 387 GLU A N 1
ATOM 3004 C CA . GLU A 1 387 ? -23.742 -41.642 1.313 1.00 43.75 387 GLU A CA 1
ATOM 3005 C C . GLU A 1 387 ? -22.877 -42.639 2.105 1.00 43.75 387 GLU A C 1
ATOM 3007 O O . GLU A 1 387 ? -22.251 -43.516 1.531 1.00 43.75 387 GLU A O 1
ATOM 3012 N N . GLY A 1 388 ? -22.723 -42.578 3.425 1.00 40.09 388 GLY A N 1
ATOM 3013 C CA . GLY A 1 388 ? -23.377 -41.828 4.495 1.00 40.09 388 GLY A CA 1
ATOM 3014 C C . GLY A 1 388 ? -23.345 -42.742 5.722 1.00 40.09 388 GLY A C 1
ATOM 3015 O O . GLY A 1 388 ? -23.898 -43.830 5.638 1.00 40.09 388 GLY A O 1
ATOM 3016 N N . ILE A 1 389 ? -22.677 -42.358 6.816 1.00 43.38 389 ILE A N 1
ATOM 3017 C CA . ILE A 1 389 ? -22.713 -43.086 8.097 1.00 43.38 389 ILE A CA 1
ATOM 3018 C C . ILE A 1 389 ? -22.656 -42.047 9.233 1.00 43.38 389 ILE A C 1
ATOM 3020 O O . ILE A 1 389 ? -21.709 -41.266 9.314 1.00 43.38 389 ILE A O 1
ATOM 3024 N N . GLN A 1 390 ? -23.742 -41.998 10.011 1.00 43.44 390 GLN A N 1
ATOM 3025 C CA . GLN A 1 390 ? -23.849 -41.412 11.354 1.00 43.44 390 GLN A CA 1
ATOM 3026 C C . GLN A 1 390 ? -23.143 -42.316 12.379 1.00 43.44 390 GLN A C 1
ATOM 3028 O O . GLN A 1 390 ? -22.762 -43.423 12.014 1.00 43.44 390 GLN A O 1
ATOM 3033 N N . ASP A 1 391 ? -23.087 -41.852 13.635 1.00 40.56 391 ASP A N 1
ATOM 3034 C CA . ASP A 1 391 ? -22.790 -42.598 14.876 1.00 40.56 391 ASP A CA 1
ATOM 3035 C C . ASP A 1 391 ? -21.310 -42.475 15.315 1.00 40.56 391 ASP A C 1
ATOM 3037 O O . ASP A 1 391 ? -20.412 -42.645 14.498 1.00 40.56 391 ASP A O 1
ATOM 3041 N N . GLU A 1 392 ? -20.913 -42.136 16.547 1.00 47.66 392 GLU A N 1
ATOM 3042 C CA . GLU A 1 392 ? -21.568 -41.919 17.847 1.00 47.66 392 GLU A CA 1
ATOM 3043 C C . GLU A 1 392 ? -20.651 -41.042 18.736 1.00 47.66 392 GLU A C 1
ATOM 3045 O O . GLU A 1 392 ? -19.518 -40.718 18.375 1.00 47.66 392 GLU A O 1
ATOM 3050 N N . GLU A 1 393 ? -21.200 -40.656 19.884 1.00 50.56 393 GLU A N 1
ATOM 3051 C CA . GLU A 1 393 ? -20.606 -39.996 21.048 1.00 50.56 393 GLU A CA 1
ATOM 3052 C C . GLU A 1 393 ? -19.302 -40.664 21.543 1.00 50.56 393 GLU A C 1
ATOM 3054 O O . GLU A 1 393 ? -19.196 -41.888 21.536 1.00 50.56 393 GLU A O 1
ATOM 3059 N N . ASP A 1 394 ? -18.345 -39.873 22.049 1.00 53.41 394 ASP A N 1
ATOM 3060 C CA . ASP A 1 394 ? -17.429 -40.347 23.098 1.00 53.41 394 ASP A CA 1
ATOM 3061 C C . ASP A 1 394 ? -16.993 -39.190 24.012 1.00 53.41 394 ASP A C 1
ATOM 3063 O O . ASP A 1 394 ? -16.516 -38.144 23.558 1.00 53.41 394 ASP A O 1
ATOM 3067 N N . ASP A 1 395 ? -17.230 -39.409 25.302 1.00 52.03 395 ASP A N 1
ATOM 3068 C CA . ASP A 1 395 ? -16.853 -38.594 26.452 1.00 52.03 395 ASP A CA 1
ATOM 3069 C C . ASP A 1 395 ? -15.331 -38.646 26.655 1.00 52.03 395 ASP A C 1
ATOM 3071 O O . ASP A 1 395 ? -14.700 -39.693 26.531 1.00 52.03 395 ASP A O 1
ATOM 3075 N N . GLY A 1 396 ? -14.724 -37.527 27.047 1.00 46.47 396 GLY A N 1
ATOM 3076 C CA . GLY A 1 396 ? -13.282 -37.469 27.291 1.00 46.47 396 GLY A CA 1
ATOM 3077 C C . GLY A 1 396 ? -12.889 -36.322 28.205 1.00 46.47 396 GLY A C 1
ATOM 3078 O O . GLY A 1 396 ? -12.282 -35.351 27.762 1.00 46.47 396 GLY A O 1
ATOM 3079 N N . ASP A 1 397 ? -13.273 -36.451 29.472 1.00 48.75 397 ASP A N 1
ATOM 3080 C CA . ASP A 1 397 ? -12.768 -35.694 30.617 1.00 48.75 397 ASP A CA 1
ATOM 3081 C C . ASP A 1 397 ? -11.240 -35.871 30.727 1.00 48.75 397 ASP A C 1
ATOM 3083 O O . ASP A 1 397 ? -10.748 -37.000 30.740 1.00 48.75 397 ASP A O 1
ATOM 3087 N N . TYR A 1 398 ? -10.483 -34.773 30.782 1.00 49.19 398 TYR A N 1
ATOM 3088 C CA . TYR A 1 398 ? -9.045 -34.799 31.063 1.00 49.19 398 TYR A CA 1
ATOM 3089 C C . TYR A 1 398 ? -8.710 -33.729 32.103 1.00 49.19 398 TYR A C 1
ATOM 3091 O O . TYR A 1 398 ? -8.669 -32.531 31.820 1.00 49.19 398 TYR A O 1
ATOM 3099 N N . VAL A 1 399 ? -8.487 -34.223 33.318 1.00 47.47 399 VAL A N 1
ATOM 3100 C CA . VAL A 1 399 ? -7.903 -33.545 34.474 1.00 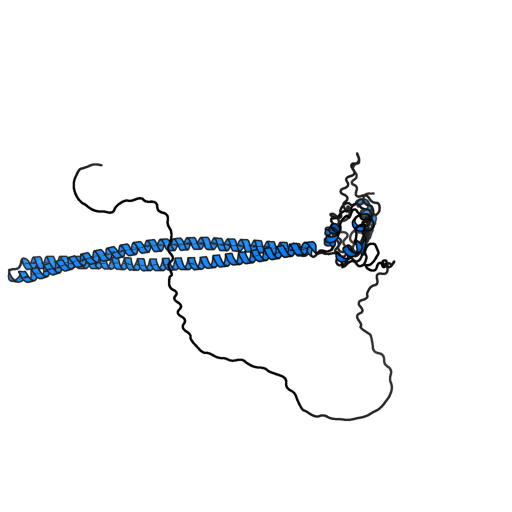47.47 399 VAL A CA 1
ATOM 3101 C C . VAL A 1 399 ? -6.438 -33.983 34.562 1.00 47.47 399 VAL A C 1
ATOM 3103 O O . VAL A 1 399 ? -6.173 -35.180 34.571 1.00 47.47 399 VAL A O 1
ATOM 3106 N N . GLU A 1 400 ? -5.511 -33.037 34.678 1.00 48.69 400 GLU A N 1
ATOM 3107 C CA . GLU A 1 400 ? -4.191 -33.217 35.312 1.00 48.69 400 GLU A CA 1
ATOM 3108 C C . GLU A 1 400 ? -3.989 -31.951 36.159 1.00 48.69 400 GLU A C 1
ATOM 3110 O O . GLU A 1 400 ? -4.067 -30.841 35.635 1.00 48.69 400 GLU A O 1
ATOM 3115 N N . GLU A 1 401 ? -4.169 -32.003 37.478 1.00 42.12 401 GLU A N 1
ATOM 3116 C CA . GLU A 1 401 ? -3.242 -32.467 38.526 1.00 42.12 401 GLU A CA 1
ATOM 3117 C C . GLU A 1 401 ? -1.875 -31.763 38.520 1.00 42.12 401 GLU A C 1
ATOM 3119 O O . GLU A 1 401 ? -1.075 -31.858 37.595 1.00 42.12 401 GLU A O 1
ATOM 3124 N N . GLU A 1 402 ? -1.704 -31.012 39.607 1.00 41.34 402 GLU A N 1
ATOM 3125 C CA . GLU A 1 402 ? -0.535 -30.296 40.101 1.00 41.34 402 GLU A CA 1
ATOM 3126 C C . GLU A 1 402 ? 0.624 -31.259 40.390 1.00 41.34 402 GLU A C 1
ATOM 3128 O O . GLU A 1 402 ? 0.409 -32.298 41.015 1.00 41.34 402 GLU A O 1
ATOM 3133 N N . GLU A 1 403 ? 1.854 -30.857 40.071 1.00 40.91 403 GLU A N 1
ATOM 3134 C CA . GLU A 1 403 ? 3.037 -31.336 40.788 1.00 40.91 403 GLU A CA 1
ATOM 3135 C C . GLU A 1 403 ? 3.934 -30.149 41.167 1.00 40.91 403 GLU A C 1
ATOM 3137 O O . GLU A 1 403 ? 4.376 -29.361 40.327 1.00 40.91 403 GLU A O 1
ATOM 3142 N N . ASP A 1 404 ? 4.144 -30.047 42.479 1.00 38.94 404 ASP A N 1
ATOM 3143 C CA . ASP A 1 404 ? 5.090 -29.196 43.188 1.00 38.94 404 ASP A CA 1
ATOM 3144 C C . ASP A 1 404 ? 6.546 -29.531 42.815 1.00 38.94 404 ASP A C 1
ATOM 3146 O O . ASP A 1 404 ? 6.921 -30.701 42.842 1.00 38.94 404 ASP A O 1
ATOM 3150 N N . GLU A 1 405 ? 7.408 -28.520 42.652 1.00 41.50 405 GLU A N 1
ATOM 3151 C CA . GLU A 1 405 ? 8.818 -28.617 43.065 1.00 41.50 405 GLU A CA 1
ATOM 3152 C C . GLU A 1 405 ? 9.291 -27.301 43.721 1.00 41.50 405 GLU A C 1
ATOM 3154 O O . GLU A 1 405 ? 9.135 -26.202 43.184 1.00 41.50 405 GLU A O 1
ATOM 3159 N N . GLU A 1 406 ? 9.831 -27.466 44.930 1.00 39.16 406 GLU A N 1
ATOM 3160 C CA . GLU A 1 406 ? 10.446 -26.499 45.853 1.00 39.16 406 GLU A CA 1
ATOM 3161 C C . GLU A 1 406 ? 11.977 -26.368 45.627 1.00 39.16 406 GLU A C 1
ATOM 3163 O O . GLU A 1 406 ? 12.552 -27.123 44.849 1.00 39.16 406 GLU A O 1
ATOM 3168 N N . GLU A 1 407 ? 12.612 -25.480 46.415 1.00 36.31 407 GLU A N 1
ATOM 3169 C CA . GLU A 1 407 ? 14.045 -25.077 46.514 1.00 36.31 407 GLU A CA 1
ATOM 3170 C C . GLU A 1 407 ? 14.494 -23.954 45.554 1.00 36.31 407 GLU A C 1
ATOM 3172 O O . GLU A 1 407 ? 14.270 -23.993 44.353 1.00 36.31 407 GLU A O 1
ATOM 3177 N N . ASP A 1 408 ? 15.185 -22.885 45.962 1.00 36.84 408 ASP A N 1
ATOM 3178 C CA . ASP A 1 408 ? 15.830 -22.462 47.215 1.00 36.84 408 ASP A CA 1
ATOM 3179 C C . ASP A 1 408 ? 15.961 -20.918 47.095 1.00 36.84 408 ASP A C 1
ATOM 3181 O O . ASP A 1 408 ? 16.232 -20.393 46.016 1.00 36.84 408 ASP A O 1
ATOM 3185 N N . GLY A 1 409 ? 15.643 -20.100 48.097 1.00 32.44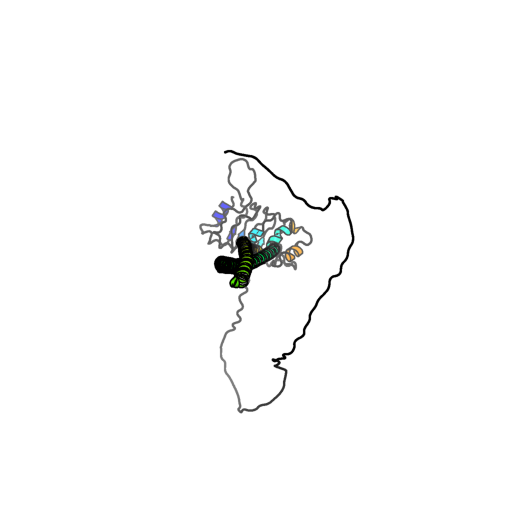 409 GLY A N 1
ATOM 3186 C CA . GLY A 1 409 ? 16.591 -19.750 49.151 1.00 32.44 409 GLY A CA 1
ATOM 3187 C C . GLY A 1 409 ? 17.329 -18.435 48.845 1.00 32.44 409 GLY A C 1
ATOM 3188 O O . GLY A 1 409 ? 18.354 -18.450 48.179 1.00 32.44 409 GLY A O 1
ATOM 3189 N N . ASP A 1 410 ? 16.860 -17.300 49.381 1.00 34.06 410 ASP A N 1
ATOM 3190 C CA . ASP A 1 410 ? 17.767 -16.445 50.159 1.00 34.06 410 ASP A CA 1
ATOM 3191 C C . ASP A 1 410 ? 17.027 -15.480 51.092 1.00 34.06 410 ASP A C 1
ATOM 3193 O O . ASP A 1 410 ? 16.011 -14.862 50.765 1.00 34.06 410 ASP A O 1
ATOM 3197 N N . ALA A 1 411 ? 17.564 -15.402 52.301 1.00 36.06 411 ALA A N 1
ATOM 3198 C CA . ALA A 1 411 ? 16.998 -14.749 53.461 1.00 36.06 411 ALA A CA 1
ATOM 3199 C C . ALA A 1 411 ? 17.492 -13.303 53.595 1.00 36.06 411 ALA A C 1
ATOM 3201 O O . ALA A 1 411 ? 18.675 -13.024 53.423 1.00 36.06 411 ALA A O 1
ATOM 3202 N N . ALA A 1 412 ? 16.623 -12.402 54.058 1.00 36.88 412 ALA A N 1
ATOM 3203 C CA . ALA A 1 412 ? 17.049 -11.300 54.918 1.00 36.88 412 ALA A CA 1
ATOM 3204 C C . ALA A 1 412 ? 15.893 -10.821 55.802 1.00 36.88 412 ALA A C 1
ATOM 3206 O O . ALA A 1 412 ? 14.828 -10.416 55.341 1.00 36.88 412 ALA A O 1
ATOM 3207 N N . GLU A 1 413 ? 16.153 -10.912 57.100 1.00 35.94 413 GLU A N 1
ATOM 3208 C CA . GLU A 1 413 ? 15.321 -10.573 58.244 1.00 35.94 413 GLU A CA 1
ATOM 3209 C C . GLU A 1 413 ? 14.826 -9.117 58.258 1.00 35.94 413 GLU A C 1
ATOM 3211 O O . GLU A 1 413 ? 15.591 -8.191 58.002 1.00 35.94 413 GLU A O 1
ATOM 3216 N N . ALA A 1 414 ? 13.604 -8.903 58.756 1.00 38.09 414 ALA A N 1
ATOM 3217 C CA . ALA A 1 414 ? 13.372 -7.934 59.831 1.00 38.09 414 ALA A CA 1
ATOM 3218 C C . ALA A 1 414 ? 12.043 -8.223 60.552 1.00 38.09 414 ALA A C 1
ATOM 3220 O O . ALA A 1 414 ? 10.961 -8.233 59.973 1.00 38.09 414 ALA A O 1
ATOM 3221 N N . GLN A 1 415 ? 12.185 -8.478 61.848 1.00 34.38 415 GLN A N 1
ATOM 3222 C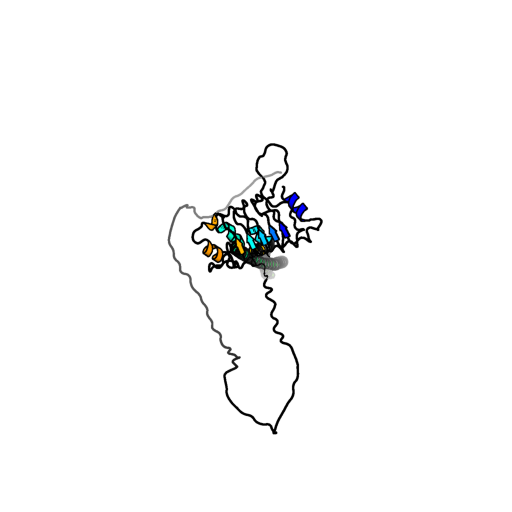 CA . GLN A 1 415 ? 11.176 -8.765 62.863 1.00 34.38 415 GLN A CA 1
ATOM 3223 C C . GLN A 1 415 ? 10.192 -7.599 63.088 1.00 34.38 415 GLN A C 1
ATOM 3225 O O . GLN A 1 415 ? 10.563 -6.442 62.908 1.00 34.38 415 GLN A O 1
ATOM 3230 N N . GLY A 1 416 ? 8.986 -7.874 63.615 1.00 36.00 416 GLY A N 1
ATOM 3231 C CA . GLY A 1 416 ? 8.167 -6.804 64.210 1.00 36.00 416 GLY A CA 1
ATOM 3232 C C . GLY A 1 416 ? 6.696 -7.096 64.527 1.00 36.00 416 GLY A C 1
ATOM 3233 O O . GLY A 1 416 ? 5.817 -6.514 63.915 1.00 36.00 416 GLY A O 1
ATOM 3234 N N . GLU A 1 417 ? 6.457 -8.000 65.477 1.00 39.09 417 GLU A N 1
ATOM 3235 C CA . GLU A 1 417 ? 5.328 -8.138 66.425 1.00 39.09 417 GLU A CA 1
ATOM 3236 C C . GLU A 1 417 ? 3.872 -7.665 66.155 1.00 39.09 417 GLU A C 1
ATOM 3238 O O . GLU A 1 417 ? 3.540 -6.524 65.856 1.00 39.09 417 GLU A O 1
ATOM 3243 N N . LYS A 1 418 ? 2.962 -8.594 66.496 1.00 44.16 418 LYS A N 1
ATOM 3244 C CA . LYS A 1 418 ? 1.519 -8.431 66.741 1.00 44.16 418 LYS A CA 1
ATOM 3245 C C . LYS A 1 418 ? 1.216 -7.840 68.135 1.00 44.16 418 LYS A C 1
ATOM 3247 O O . LYS A 1 418 ? 1.920 -8.183 69.083 1.00 44.16 418 LYS A O 1
ATOM 3252 N N . ARG A 1 419 ? -0.010 -7.282 68.259 1.00 39.16 419 ARG A N 1
ATOM 3253 C CA . ARG A 1 419 ? -0.927 -7.132 69.441 1.00 39.16 419 ARG A CA 1
ATOM 3254 C C . ARG A 1 419 ? -1.035 -5.691 69.987 1.00 39.16 419 ARG A C 1
ATOM 3256 O O . ARG A 1 419 ? -0.064 -4.970 69.910 1.00 39.16 419 ARG A O 1
ATOM 3263 N N . LYS A 1 420 ? -2.099 -5.202 70.652 1.00 43.16 420 LYS A N 1
ATOM 3264 C CA . LYS A 1 420 ? -3.549 -5.481 70.855 1.00 43.16 420 LYS A CA 1
ATOM 3265 C C . LYS A 1 420 ? -3.979 -4.536 72.013 1.00 43.16 420 LYS A C 1
ATOM 3267 O O . LYS A 1 420 ? -3.331 -4.647 73.043 1.00 43.16 420 LYS A O 1
ATOM 3272 N N . ARG A 1 421 ? -5.105 -3.792 71.899 1.00 36.81 421 ARG A N 1
ATOM 3273 C CA . ARG A 1 421 ? -5.899 -3.132 72.998 1.00 36.81 421 ARG A CA 1
ATOM 3274 C C . ARG A 1 421 ? -5.174 -2.023 73.802 1.00 36.81 421 ARG A C 1
ATOM 3276 O O . ARG A 1 421 ? -3.960 -1.991 73.774 1.00 36.81 421 ARG A O 1
ATOM 3283 N N . GLU A 1 422 ? -5.785 -1.055 74.491 1.00 36.41 422 GLU A N 1
ATOM 3284 C CA . GLU A 1 422 ? -7.109 -0.767 75.097 1.00 36.41 422 GLU A CA 1
ATOM 3285 C C . GLU A 1 422 ? -7.180 0.785 75.275 1.00 36.41 422 GLU A C 1
ATOM 3287 O O . GLU A 1 422 ? -6.131 1.420 75.283 1.00 36.41 422 GLU A O 1
ATOM 3292 N N . ALA A 1 423 ? -8.324 1.450 75.082 1.00 41.69 423 ALA A N 1
ATOM 3293 C CA . ALA A 1 423 ? -9.286 1.935 76.093 1.00 41.69 423 ALA A CA 1
ATOM 3294 C C . ALA A 1 423 ? -8.841 3.129 76.976 1.00 41.69 423 ALA A C 1
ATOM 3296 O O . ALA A 1 423 ? -7.798 3.086 77.619 1.00 41.69 423 ALA A O 1
ATOM 3297 N N . ASP A 1 424 ? -9.765 4.094 77.025 1.00 40.91 424 ASP A N 1
ATOM 3298 C CA . ASP A 1 424 ? -10.108 5.019 78.113 1.00 40.91 424 ASP A CA 1
ATOM 3299 C C . ASP A 1 424 ? -9.474 6.417 78.251 1.00 40.91 424 ASP A C 1
ATOM 3301 O O . ASP A 1 424 ? -8.278 6.642 78.083 1.00 40.91 424 ASP A O 1
ATOM 3305 N N . ASP A 1 425 ? -10.407 7.294 78.642 1.00 42.81 425 ASP A N 1
ATOM 3306 C CA . ASP A 1 425 ? -10.323 8.537 79.406 1.00 42.81 425 ASP A CA 1
ATOM 3307 C C . ASP A 1 425 ? -9.951 9.823 78.657 1.00 42.81 425 ASP A C 1
ATOM 3309 O O . ASP A 1 425 ? -8.851 9.986 78.142 1.00 42.81 425 ASP A O 1
ATOM 3313 N N . GLU A 1 426 ? -10.911 10.715 78.387 1.00 41.44 426 GLU A N 1
ATOM 3314 C CA . GLU A 1 426 ? -11.723 11.572 79.289 1.00 41.44 426 GLU A CA 1
ATOM 3315 C C . GLU A 1 426 ? -11.222 13.011 79.120 1.00 41.44 426 GLU A C 1
ATOM 3317 O O . GLU A 1 426 ? -10.032 13.257 79.298 1.00 41.44 426 GLU A O 1
ATOM 3322 N N . ALA A 1 427 ? -12.179 13.903 78.829 1.00 39.97 427 ALA A N 1
ATOM 3323 C CA . ALA A 1 427 ? -12.216 15.316 79.216 1.00 39.97 427 ALA A CA 1
ATOM 3324 C C . ALA A 1 427 ? -11.100 16.241 78.677 1.00 39.97 427 ALA A C 1
ATOM 3326 O O . ALA A 1 427 ? -9.984 15.838 78.382 1.00 39.97 427 ALA A O 1
ATOM 3327 N N . ASP A 1 428 ? -11.272 17.539 78.514 1.00 43.47 428 ASP A N 1
ATOM 3328 C CA . ASP A 1 428 ? -12.365 18.508 78.588 1.00 43.47 428 ASP A CA 1
ATOM 3329 C C . ASP A 1 428 ? -11.776 19.767 77.899 1.00 43.47 428 ASP A C 1
ATOM 3331 O O . ASP A 1 428 ? -10.596 19.764 77.527 1.00 43.47 428 ASP A O 1
ATOM 3335 N N . ASP A 1 429 ? -12.565 20.836 77.806 1.00 46.34 429 ASP A N 1
ATOM 3336 C CA . ASP A 1 429 ? -12.152 22.212 77.473 1.00 46.34 429 ASP A CA 1
ATOM 3337 C C . ASP A 1 429 ? -11.828 22.470 75.985 1.00 46.34 429 ASP A C 1
ATOM 3339 O O . ASP A 1 429 ? -11.167 21.699 75.296 1.00 46.34 429 ASP A O 1
ATOM 3343 N N . ASP A 1 430 ? -12.179 23.592 75.376 1.00 49.41 430 ASP A N 1
ATOM 3344 C CA . ASP A 1 430 ? -13.081 24.699 75.679 1.00 49.41 430 ASP A CA 1
ATOM 3345 C C . ASP A 1 430 ? -13.074 25.555 74.394 1.00 49.41 430 ASP A C 1
ATOM 3347 O O . ASP A 1 430 ? -12.083 25.575 73.663 1.00 49.41 430 ASP A O 1
ATOM 3351 N N . ASP A 1 431 ? -14.197 26.225 74.154 1.00 50.78 431 ASP A N 1
ATOM 3352 C CA . ASP A 1 431 ? -14.369 27.575 73.598 1.00 50.78 431 ASP A CA 1
ATOM 3353 C C . ASP A 1 431 ? -13.634 28.110 72.336 1.00 50.78 431 ASP A C 1
ATOM 3355 O O . ASP A 1 431 ? -12.426 28.019 72.136 1.00 50.78 431 ASP A O 1
ATOM 3359 N N . ASP A 1 432 ? -14.463 28.847 71.579 1.00 55.12 432 ASP A N 1
ATOM 3360 C CA . ASP A 1 432 ? -14.198 30.059 70.782 1.00 55.12 432 ASP A CA 1
ATOM 3361 C C . ASP A 1 432 ? -13.362 29.985 69.482 1.00 55.12 432 ASP A C 1
ATOM 3363 O O . ASP A 1 432 ? -12.135 30.047 69.482 1.00 55.12 432 ASP A O 1
ATOM 3367 N N . GLU A 1 433 ? -14.047 29.977 68.325 1.00 54.22 433 GLU A N 1
ATOM 3368 C CA . GLU A 1 433 ? -14.345 31.178 67.493 1.00 54.22 433 GLU A CA 1
ATOM 3369 C C . GLU A 1 433 ? -15.273 30.855 66.303 1.00 54.22 433 GLU A C 1
ATOM 3371 O O . GLU A 1 433 ? -15.102 29.794 65.653 1.00 54.22 433 GLU A O 1
#

Secondary structure (DSSP, 8-state):
-BHHHHHHHHTTT--GGG--EEE-TT-B------S-----------S--TT-TT--EEE-TTS-----TTPPP-TT--EEE--SS---S-THHHHHH-TT--EEE-TTS---STHHHHGGGSHHHHHHHHHHHHHHHHHHHHHHHHHHHHHHHHHHHHHHHHHHHHHHHHHHHHHHHHHHHHHHHHHHHHHHHHHHHHHHHHHHS-TTTHHHHHHHHHHHHHHHHHHHHHHHHHHHHHHHHHHHHHHHHHHHHHHHHHHHHHHHHHHHHHHHHHHHHHHHHHHHHHHHHHT---TT--EEE-TTSGGGGSTTHHHHHHHH-TT-SEETTB-TT-PBPP-----------------------------------------------------------------------------------------------

Radius of gyration: 52.21 Å; chains: 1; bounding box: 98×88×158 Å

InterPro domains:
  IPR001611 Leucine-rich repeat [PS51450] (100-121)
  IPR003603 U2A'/phosphoprotein 32 family A, C-terminal [SM00446] (310-328)
  IPR025875 Leucine rich repeat 4 [PF12799] (75-118)
  IPR032675 Leucine-rich repeat domain superfamily [G3DSA:3.80.10.10] (1-150)
  IPR032675 Leucine-rich repeat domain superfamily [G3DSA:3.80.10.10] (277-346)
  IPR045081 Acidic leucine-rich nuclear phosphoprotein 32 [PTHR11375] (3-431)

Foldseek 3Di:
DAQLVQQVVVCVPPFLCVDQEGASPPAENDDDDPDDDPPDDVQEDPNDECRNQNHAYYAQEQHAHQDDVPPAQHANHQYYHHEQYAHAAPCLVCLRRHLNHAYDEHANYAHADPVRVLSQLLPPLLVVLVVLLVVLVVLLVVLVVLLVVLVVLLVVLVVLLVVLVVLLVVLVVLLVLLVVLLVVLVVLLVVLVVLLVVLVVQVVPDDVSPVVSVVSPVVSVVSNVVSVVSNVSSVVSNVVSVVSNVVSVVSNVVSVVSNVVSVVSNVVSVVSNVVSVVSNVVSVVSNVSSNRHSLNHAEYEHHNYSLVPDDCSVVVNCVSPVSYQYYNQAGPVRDGNDPDPDPPPPPPPPPPDDDDDDDDDDDDDDDDDDDDDDDDDDDDDDDDDDDDDDDDDDDDDDDDDDDDDDDDDDDDDDDDDDDDDDDDDDDDDDDDD

Organism: NCBI:txid1090488

Sequence (433 aa):
MEMKKRVLLELRNRKPKDVSNISTRLCVCEQEGEGSVQRESDGEVEGLTEEYSELEILSMVNVGLSSLSKLPALPKLSKLEVSDNLISGDLDSLVEKCPNLTYLNLSGNKIKELSSIKTLEGSVHLKESSVHLKESSVHLKESSVHLKEGTVHLKESSVHLKEGSVHLKESSVHLKEGSVHLKESSVHLKEGSVHLKEGSVHLKESSVHLKEGSVHLKKGSVHLKESSVHLKEGSVHLKEGSVHLKESSVHLKEGSVHLKESSVHLKEGSVHLKEGSVHLKESSVHLKESSQSLKHLKSLDLYSCEVSSLEEYRPSVFQLLPQIKYLDGYDPQDNELPDSNDEEDEDDDDDDVAGPHVHDDDDDDEDDDESSEVEEGEVGLSYLMKEGIQDEEDDGDYVEEEEDEEEDGDAAEAQGEKRKREADDEADDDDDE

pLDDT: mean 70.96, std 18.24, range [32.44, 93.94]